Protein AF-A0AAI9SE14-F1 (afdb_monomer)

Nearest PDB structures (foldseek):
  1vz7-assembly1_A  TM=6.863E-01  e=2.171E-14  Streptomyces clavuligerus
  1vz8-assembly2_C  TM=6.978E-01  e=6.057E-14  Streptomyces clavuligerus
  3s3u-assembly1_A  TM=4.935E-01  e=3.296E-07  Streptantibioticus cattleyicolor
  1vra-assembly1_A  TM=5.415E-01  e=2.101E-04  Halalkalibacterium halodurans
  2v4i-assembly1_A  TM=5.721E-01  e=1.009E-03  Streptomyces clavuligerus

Mean predicted aligned error: 7.14 Å

pLDDT: mean 83.81, std 13.73, range [30.34, 97.19]

Organism: NCBI:txid1944635

Sequence (379 aa):
MIRIGSSFHVPGIRFRSDPAGIVFAADLRRGTLWTARTAGRSLPPGAPREDGSAARIEWAAGEKRRAFAAKLFISTSFGIAGFGPLSDQTALALENAAAGILGVEKENLISAAAGPVLEHYPVGSMMEALQSARSQPALDEPLGRNVDALGLPFRIAEGALDMSAAVFHSERTGGEVWIAAASAGIGREVLEGVRDRLWLAGPAAWRASSGIHPGDALILLATGASPIAEVASEEDPRTESVIAGLSTALAQLVRKRALAAGERIPFGLFGAETPQEAEDAAGVLGRFMPGILRRLSEDWGEERAGEALLDGLRCALLSAPLPGLERALIRVSIGEMLLSFGLRTAAPLPGSLLQSWRDGSAELRIDLGRGACGAVFWA

Secondary structure (DSSP, 8-state):
----BSS---TTEEEEE-TTSSEEEEEEEEEEEEEEEES---PPTTS----HHHHHHHHHHHHGGGPPEEEEEEESSS-S---SHHHHHHHHHHHHHHHHHHT--GGGEEEEE-S-SSS---HHHHHHHHHHHHHSPPBSS--STTEEEEEEEEEETTEEEEEEEEEEE-TTT--EEEEEEESS-B-HHHHHHHHHHHHIIIIIHHHTTT---TT-EEEEEE---SSSPPB--TTSTTHHHHHHHHHHHHHHHHHHHHHHHSS--EEEEEEESSHHHHHHHHHHHHHHHHHHHHH--TTS-HHHHHHHHHHHHHHHHHTS--TTGGGS--EEEETTEEEEETTS-PPP--HHHHHHHHTTSS-EEEE-SS-SEEEEEE-

Structure (mmCIF, N/CA/C/O backbone):
data_AF-A0AAI9SE14-F1
#
_entry.id   AF-A0AAI9SE14-F1
#
loop_
_atom_site.group_PDB
_atom_site.id
_atom_site.type_symbol
_atom_site.label_atom_id
_atom_site.label_alt_id
_atom_site.label_comp_id
_atom_site.label_asym_id
_atom_site.label_entity_id
_atom_site.label_seq_id
_atom_site.pdbx_PDB_ins_code
_atom_site.Cartn_x
_atom_site.Cartn_y
_atom_site.Cartn_z
_atom_site.occupancy
_atom_site.B_iso_or_equiv
_atom_site.auth_seq_id
_atom_site.auth_comp_id
_atom_site.auth_asym_id
_atom_site.auth_atom_id
_atom_site.pdbx_PDB_model_num
ATOM 1 N N . MET A 1 1 ? 0.190 22.355 -7.946 1.00 30.34 1 MET A N 1
ATOM 2 C CA . MET A 1 1 ? 1.149 22.041 -6.866 1.00 30.34 1 MET A CA 1
ATOM 3 C C . MET A 1 1 ? 0.340 21.666 -5.628 1.00 30.34 1 MET A C 1
ATOM 5 O O . MET A 1 1 ? -0.283 22.539 -5.038 1.00 30.34 1 MET A O 1
ATOM 9 N N . ILE A 1 2 ? 0.221 20.371 -5.326 1.00 40.16 2 ILE A N 1
ATOM 10 C CA . ILE A 1 2 ? -0.501 19.877 -4.140 1.00 40.16 2 ILE A CA 1
ATOM 11 C C . ILE A 1 2 ? 0.409 20.141 -2.934 1.00 40.16 2 ILE A C 1
ATOM 13 O O . ILE A 1 2 ? 1.576 19.756 -2.970 1.00 40.16 2 ILE A O 1
ATOM 17 N N . ARG A 1 3 ? -0.078 20.838 -1.896 1.00 36.78 3 ARG A N 1
ATOM 18 C CA . ARG A 1 3 ? 0.645 20.932 -0.617 1.00 36.78 3 ARG A CA 1
ATOM 19 C C . ARG A 1 3 ? 0.706 19.523 -0.035 1.00 36.78 3 ARG A C 1
ATOM 21 O O . ARG A 1 3 ? -0.319 19.003 0.393 1.00 36.78 3 ARG A O 1
ATOM 28 N N . ILE A 1 4 ? 1.885 18.911 -0.067 1.00 49.12 4 ILE A N 1
AT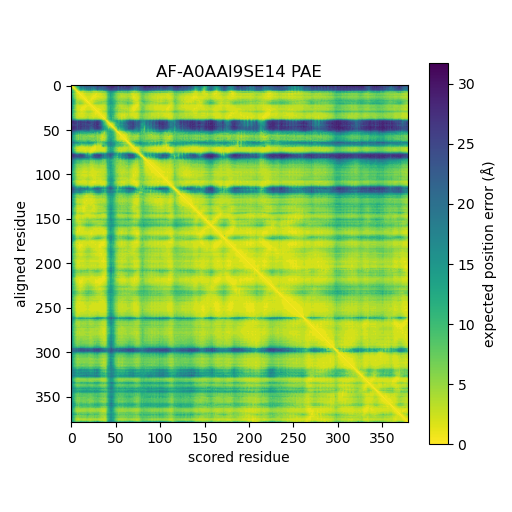OM 29 C CA . ILE A 1 4 ? 2.133 17.639 0.605 1.00 49.12 4 ILE A CA 1
ATOM 30 C C . ILE A 1 4 ? 2.170 17.936 2.106 1.00 49.12 4 ILE A C 1
ATOM 32 O O . ILE A 1 4 ? 3.057 18.658 2.562 1.00 49.12 4 ILE A O 1
ATOM 36 N N . GLY A 1 5 ? 1.181 17.450 2.856 1.00 52.78 5 GLY A N 1
ATOM 37 C CA . GLY A 1 5 ? 1.229 17.472 4.312 1.00 52.78 5 GLY A CA 1
ATOM 38 C C . GLY A 1 5 ? 2.295 16.487 4.778 1.00 52.78 5 GLY A C 1
ATOM 39 O O . GLY A 1 5 ? 2.320 15.332 4.354 1.00 52.78 5 GLY A O 1
ATOM 40 N N . SER A 1 6 ? 3.216 16.940 5.625 1.00 59.88 6 SER A N 1
ATOM 41 C CA . SER A 1 6 ? 4.252 16.076 6.203 1.00 59.88 6 SER A CA 1
ATOM 42 C C . SER A 1 6 ? 3.705 15.103 7.251 1.00 59.88 6 SER A C 1
ATOM 44 O O . SER A 1 6 ? 4.422 14.174 7.617 1.00 59.88 6 SER A O 1
ATOM 46 N N . SER A 1 7 ? 2.470 15.322 7.709 1.00 80.62 7 SER A N 1
ATOM 47 C CA . SER A 1 7 ? 1.804 14.608 8.795 1.00 80.62 7 SER A CA 1
ATOM 48 C C . SER A 1 7 ? 0.576 13.846 8.301 1.00 80.62 7 SER A C 1
ATOM 50 O O . SER A 1 7 ? -0.134 14.294 7.399 1.00 80.62 7 SER A O 1
ATOM 52 N N . PHE A 1 8 ? 0.329 12.678 8.894 1.00 88.50 8 PHE A N 1
ATOM 53 C CA . PHE A 1 8 ? -0.917 11.934 8.702 1.00 88.50 8 PHE A CA 1
ATOM 54 C C . PHE A 1 8 ? -2.072 12.734 9.299 1.00 88.50 8 PHE A C 1
ATOM 56 O O . PHE A 1 8 ? -1.965 13.221 10.420 1.00 88.50 8 PHE A O 1
ATOM 63 N N . HIS A 1 9 ? -3.181 12.852 8.576 1.00 90.00 9 HIS A N 1
ATOM 64 C CA . HIS A 1 9 ? -4.384 13.470 9.113 1.00 90.00 9 HIS A CA 1
ATOM 65 C C . HIS A 1 9 ? -5.616 12.931 8.390 1.00 90.00 9 HIS A C 1
ATOM 67 O O . HIS A 1 9 ? -5.850 13.231 7.220 1.00 90.00 9 HIS A O 1
ATOM 73 N N . VAL A 1 10 ? -6.436 12.159 9.102 1.00 93.31 10 VAL A N 1
ATOM 74 C CA . VAL A 1 10 ? -7.765 11.743 8.641 1.00 93.31 10 VAL A CA 1
ATOM 75 C C . VAL A 1 10 ? -8.745 11.937 9.793 1.00 93.31 10 VAL A C 1
ATOM 77 O O . VAL A 1 10 ? -8.614 11.256 10.815 1.00 93.31 10 VAL A O 1
ATOM 80 N N . PRO A 1 11 ? -9.743 12.830 9.655 1.00 92.50 11 PRO A N 1
ATOM 81 C CA . PRO A 1 11 ? -10.758 13.022 10.676 1.00 92.50 11 PRO A CA 1
ATOM 82 C C . PRO A 1 11 ? -11.392 11.695 11.097 1.00 92.50 11 PRO A C 1
ATOM 84 O O . PRO A 1 11 ? -11.855 10.905 10.269 1.00 92.50 11 PRO A O 1
ATOM 87 N N . GLY A 1 12 ? -11.420 11.461 12.407 1.00 92.50 12 GLY A N 1
ATOM 88 C CA . GLY A 1 12 ? -11.931 10.221 12.981 1.00 92.50 12 GLY A CA 1
ATOM 89 C C . GLY A 1 12 ? -10.877 9.152 13.269 1.00 92.50 12 GLY A C 1
ATOM 90 O O . GLY A 1 12 ? -11.266 8.067 13.686 1.00 92.50 12 GLY A O 1
ATOM 91 N N . ILE A 1 13 ? -9.584 9.433 13.100 1.00 95.88 13 ILE A N 1
ATOM 92 C CA . ILE A 1 13 ? -8.495 8.575 13.585 1.00 95.88 13 ILE A CA 1
ATOM 93 C C . ILE A 1 13 ? -7.634 9.400 14.531 1.00 95.88 13 ILE A C 1
ATOM 95 O O . ILE A 1 13 ? -7.187 10.479 14.157 1.00 95.88 13 ILE A O 1
ATOM 99 N N . ARG A 1 14 ? -7.397 8.904 15.750 1.00 95.25 14 ARG A N 1
ATOM 100 C CA . ARG A 1 14 ? -6.440 9.528 16.674 1.00 95.25 14 ARG A CA 1
ATOM 101 C C . ARG A 1 14 ? -5.499 8.508 17.275 1.00 95.25 14 ARG A C 1
ATOM 103 O O . ARG A 1 14 ? -5.955 7.561 17.911 1.00 95.25 14 ARG A O 1
ATOM 110 N N . PHE A 1 15 ? -4.206 8.724 17.107 1.00 94.75 15 PHE A N 1
ATOM 111 C CA . PHE A 1 15 ? -3.150 7.833 17.549 1.00 94.75 15 PHE A CA 1
ATOM 112 C C . PHE A 1 15 ? -2.676 8.144 18.961 1.00 94.75 15 PHE A C 1
ATOM 114 O O . PHE A 1 15 ? -2.695 9.278 19.428 1.00 94.75 15 PHE A O 1
ATOM 121 N N . ARG A 1 16 ? -2.193 7.102 19.620 1.00 94.50 16 ARG A N 1
ATOM 122 C CA . ARG A 1 16 ? -1.358 7.139 20.808 1.00 94.50 16 ARG A CA 1
ATOM 123 C C . ARG A 1 16 ? -0.215 6.162 20.587 1.00 94.50 16 ARG A C 1
ATOM 125 O O . ARG A 1 16 ? -0.454 5.036 20.156 1.00 94.50 16 ARG A O 1
ATOM 132 N N . SER A 1 17 ? 1.002 6.560 20.900 1.00 91.81 17 SER A N 1
ATOM 133 C CA . SER A 1 17 ? 2.174 5.692 20.818 1.00 91.81 17 SER A CA 1
ATOM 134 C C . SER A 1 17 ? 2.884 5.649 22.153 1.00 91.81 17 SER A C 1
ATOM 136 O O . SER A 1 17 ? 2.776 6.576 22.951 1.00 91.81 17 SER A O 1
ATOM 138 N N . ASP A 1 18 ? 3.579 4.555 22.431 1.00 89.88 18 ASP A N 1
ATOM 139 C CA . ASP A 1 18 ? 4.492 4.543 23.564 1.00 89.88 18 ASP A CA 1
ATOM 140 C C . ASP A 1 18 ? 5.741 5.400 23.242 1.00 89.88 18 ASP A C 1
ATOM 142 O O . ASP A 1 18 ? 6.096 5.556 22.069 1.00 89.88 18 ASP A O 1
ATOM 146 N N . PRO A 1 19 ? 6.453 5.934 24.251 1.00 85.88 19 PRO A N 1
ATOM 147 C CA . PRO A 1 19 ? 7.615 6.796 24.022 1.00 85.88 19 PRO A CA 1
ATOM 148 C C . PRO A 1 19 ? 8.750 6.167 23.199 1.00 85.88 19 PRO A C 1
ATOM 150 O O . PRO A 1 19 ? 9.508 6.897 22.563 1.00 85.88 19 PRO A O 1
ATOM 153 N N . ALA A 1 20 ? 8.896 4.837 23.193 1.00 84.31 20 ALA A N 1
ATOM 154 C CA . ALA A 1 20 ? 9.921 4.161 22.398 1.00 84.31 20 ALA A CA 1
ATOM 155 C C . ALA A 1 20 ? 9.495 3.935 20.933 1.00 84.31 20 ALA A C 1
ATOM 157 O O . ALA A 1 20 ? 10.323 3.509 20.116 1.00 84.31 20 ALA A O 1
ATOM 158 N N . GLY A 1 21 ? 8.235 4.235 20.589 1.00 83.62 21 GLY A N 1
ATOM 159 C CA . GLY A 1 21 ? 7.682 4.098 19.244 1.00 83.62 21 GLY A CA 1
ATOM 160 C C . GLY A 1 21 ? 7.642 2.646 18.783 1.00 83.62 21 GLY A C 1
ATOM 161 O O . GLY A 1 21 ? 8.032 2.348 17.658 1.00 83.62 21 GLY A O 1
ATOM 162 N N . ILE A 1 22 ? 7.265 1.730 19.668 1.00 85.06 22 ILE A N 1
ATOM 163 C CA . ILE A 1 22 ? 7.222 0.286 19.414 1.00 85.06 22 ILE A CA 1
ATOM 164 C C . ILE A 1 22 ? 5.801 -0.290 19.427 1.00 85.06 22 ILE A C 1
ATOM 166 O O . ILE A 1 22 ? 5.553 -1.377 18.901 1.00 85.06 22 ILE A O 1
ATOM 170 N N . VAL A 1 23 ? 4.868 0.429 20.040 1.00 89.06 23 VAL A N 1
ATOM 171 C CA . VAL A 1 23 ? 3.450 0.124 20.136 1.00 89.06 23 VAL A CA 1
ATOM 172 C C . VAL A 1 23 ? 2.662 1.375 19.786 1.00 89.06 23 VAL A C 1
ATOM 174 O O . VAL A 1 23 ? 2.905 2.467 20.300 1.00 89.06 23 VAL A O 1
ATOM 177 N N . PHE A 1 24 ? 1.665 1.181 18.934 1.00 92.50 24 PHE A N 1
ATOM 178 C CA . PHE A 1 24 ? 0.757 2.215 18.481 1.00 92.50 24 PHE A CA 1
ATOM 179 C C . PHE A 1 24 ? -0.671 1.738 18.715 1.00 92.50 24 PHE A C 1
ATOM 181 O O . PHE A 1 24 ? -1.027 0.598 18.418 1.00 92.50 24 PHE A O 1
ATOM 188 N N . ALA A 1 25 ? -1.501 2.621 19.245 1.00 94.50 25 ALA A N 1
ATOM 189 C CA . ALA A 1 25 ? -2.932 2.434 19.367 1.00 94.50 25 ALA A CA 1
ATOM 190 C C . ALA A 1 25 ? -3.644 3.590 18.667 1.00 94.50 25 ALA A C 1
ATOM 192 O O . ALA A 1 25 ? -3.151 4.714 18.689 1.00 94.50 25 ALA A O 1
ATOM 193 N N . ALA A 1 26 ? -4.811 3.350 18.081 1.00 95.56 26 ALA A N 1
ATOM 194 C CA . ALA A 1 26 ? -5.646 4.425 17.565 1.00 95.56 26 ALA A CA 1
ATOM 195 C C . ALA A 1 26 ? -7.111 4.269 17.962 1.00 95.56 26 ALA A C 1
ATOM 197 O O . ALA A 1 26 ? -7.659 3.167 17.960 1.00 95.56 26 ALA A O 1
ATOM 198 N N . ASP A 1 27 ? -7.729 5.401 18.290 1.00 96.06 27 ASP A N 1
ATOM 199 C CA . ASP A 1 27 ? -9.171 5.565 18.411 1.00 96.06 27 ASP A CA 1
ATOM 200 C C . ASP A 1 27 ? -9.752 5.788 17.013 1.00 96.06 27 ASP A C 1
ATOM 202 O O . ASP A 1 27 ? -9.320 6.703 16.308 1.00 96.06 27 ASP A O 1
ATOM 206 N N . LEU A 1 28 ? -10.729 4.967 16.624 1.00 96.19 28 LEU A N 1
ATOM 207 C CA . LEU A 1 28 ? -11.409 5.062 15.334 1.00 96.19 28 LEU A CA 1
ATOM 208 C C . LEU A 1 28 ? -12.830 5.595 15.520 1.00 96.19 28 LEU A C 1
ATOM 210 O O . LEU A 1 28 ? -13.533 5.249 16.475 1.00 96.19 28 LEU A O 1
ATOM 214 N N . ARG A 1 29 ? -13.280 6.433 14.585 1.00 94.75 29 ARG A N 1
ATOM 215 C CA . ARG A 1 29 ? -14.654 6.933 14.540 1.00 94.75 29 ARG A CA 1
ATOM 216 C C . ARG A 1 29 ? -15.614 5.751 14.472 1.00 94.75 29 ARG A C 1
ATOM 218 O O . ARG A 1 29 ? -15.414 4.808 13.707 1.00 94.75 29 ARG A O 1
ATOM 225 N N . ARG A 1 30 ? -16.701 5.824 15.239 1.00 89.94 30 ARG A N 1
ATOM 226 C CA . ARG A 1 30 ? -17.778 4.834 15.168 1.00 89.94 30 ARG A CA 1
ATOM 227 C C . ARG A 1 30 ? -18.280 4.718 13.727 1.00 89.94 30 ARG A C 1
ATOM 229 O O . ARG A 1 30 ? -18.611 5.729 13.117 1.00 89.94 30 ARG A O 1
ATOM 236 N N . GLY A 1 31 ? -18.367 3.490 13.223 1.00 88.38 31 GLY A N 1
ATOM 237 C CA . GLY A 1 31 ? -18.761 3.236 11.837 1.00 88.38 31 GLY A CA 1
ATOM 238 C C . GLY A 1 31 ? -17.591 3.141 10.855 1.00 88.38 31 GLY A C 1
ATOM 239 O O . GLY A 1 31 ? -17.845 2.983 9.668 1.00 88.38 31 GLY A O 1
ATOM 240 N N . THR A 1 32 ? -16.333 3.216 11.317 1.00 94.19 32 THR A N 1
ATOM 241 C CA . THR A 1 32 ? -15.163 3.042 10.440 1.00 94.19 32 THR A CA 1
ATOM 242 C C . THR A 1 32 ? -15.183 1.652 9.807 1.00 94.19 32 THR A C 1
ATOM 244 O O . THR A 1 32 ? -15.160 0.630 10.507 1.00 94.19 32 THR A O 1
ATOM 247 N N . LEU A 1 33 ? -15.226 1.630 8.476 1.00 93.69 33 LEU A N 1
ATOM 248 C CA . LEU A 1 33 ? -15.094 0.422 7.672 1.00 93.69 33 LEU A CA 1
ATOM 249 C C . LEU A 1 33 ? -13.619 0.139 7.412 1.00 93.69 33 LEU A C 1
ATOM 251 O O . LEU A 1 33 ? -12.799 1.056 7.323 1.00 93.69 33 LEU A O 1
ATOM 255 N N . TRP A 1 34 ? -13.284 -1.146 7.324 1.00 93.62 34 TRP A N 1
ATOM 256 C CA . TRP A 1 34 ? -11.904 -1.569 7.155 1.00 93.62 34 TRP A CA 1
ATOM 257 C C . TRP A 1 34 ? -11.784 -2.912 6.444 1.00 93.62 34 TRP A C 1
ATOM 259 O O . TRP A 1 34 ? -12.660 -3.773 6.556 1.00 93.62 34 TRP A O 1
ATOM 269 N N . THR A 1 35 ? -10.664 -3.099 5.759 1.00 93.00 35 THR A N 1
ATOM 270 C CA . THR A 1 35 ? -10.219 -4.392 5.229 1.00 93.00 35 THR A CA 1
ATOM 271 C C . THR A 1 35 ? -8.696 -4.466 5.281 1.00 93.00 35 THR A C 1
ATOM 273 O O . THR A 1 35 ? -8.033 -3.484 5.633 1.00 93.00 35 THR A O 1
ATOM 276 N N . ALA A 1 36 ? -8.139 -5.622 4.941 1.00 90.62 36 ALA A N 1
ATOM 277 C CA . ALA A 1 36 ? -6.704 -5.805 4.838 1.00 90.62 36 ALA A CA 1
ATOM 278 C C . ALA A 1 36 ? -6.317 -6.680 3.639 1.00 90.62 36 ALA A C 1
ATOM 280 O O . ALA A 1 36 ? -7.097 -7.514 3.169 1.00 90.62 36 ALA A O 1
ATOM 281 N N . ARG A 1 37 ? -5.086 -6.485 3.168 1.00 87.38 37 ARG A N 1
ATOM 282 C CA . ARG A 1 37 ? -4.373 -7.385 2.257 1.00 87.38 37 ARG A CA 1
ATOM 283 C C . ARG A 1 37 ? -3.019 -7.711 2.866 1.00 87.38 37 ARG A C 1
ATOM 285 O O . ARG A 1 37 ? -2.385 -6.832 3.453 1.00 87.38 37 ARG A O 1
ATOM 292 N N . THR A 1 38 ? -2.577 -8.950 2.722 1.00 83.88 38 THR A N 1
ATOM 293 C CA . THR A 1 38 ? -1.270 -9.388 3.206 1.00 83.88 38 THR A CA 1
ATOM 294 C C . THR A 1 38 ? -0.387 -9.906 2.084 1.00 83.88 38 THR A C 1
ATOM 296 O O . THR A 1 38 ? -0.827 -10.030 0.941 1.00 83.88 38 THR A O 1
ATOM 299 N N . ALA A 1 39 ? 0.879 -10.165 2.408 1.00 73.94 39 ALA A N 1
ATOM 300 C CA . ALA A 1 39 ? 1.840 -10.770 1.492 1.00 73.94 39 ALA A CA 1
ATOM 301 C C . ALA A 1 39 ? 1.428 -12.171 0.997 1.00 73.94 39 ALA A C 1
ATOM 303 O O . ALA A 1 39 ? 1.948 -12.630 -0.021 1.00 73.94 39 ALA A O 1
ATOM 304 N N . GLY A 1 40 ? 0.520 -12.849 1.712 1.00 61.12 40 GLY A N 1
ATOM 305 C CA . GLY A 1 40 ? 0.100 -14.213 1.418 1.00 61.12 40 GLY A CA 1
ATOM 306 C C . GLY A 1 40 ? -0.452 -14.346 0.001 1.00 61.12 40 GLY A C 1
ATOM 307 O O . GLY A 1 40 ? -1.468 -13.749 -0.358 1.00 61.12 40 GLY A O 1
ATOM 308 N N . ARG A 1 41 ? 0.208 -15.171 -0.818 1.00 45.75 41 ARG A N 1
ATOM 309 C CA . ARG A 1 41 ? -0.398 -15.699 -2.045 1.00 45.75 41 ARG A CA 1
ATOM 310 C C . ARG A 1 41 ? -1.637 -16.504 -1.654 1.00 45.75 41 ARG A C 1
ATOM 312 O O . ARG A 1 41 ? -1.683 -17.097 -0.580 1.00 45.75 41 ARG A O 1
ATOM 319 N N . SER A 1 42 ? -2.615 -16.605 -2.554 1.00 40.19 42 SER A N 1
ATOM 320 C CA . SER A 1 42 ? -3.639 -17.652 -2.448 1.00 40.19 42 SER A CA 1
ATOM 321 C C . SER A 1 42 ? -2.936 -19.012 -2.408 1.00 40.19 42 SER A C 1
ATOM 323 O O . SER A 1 42 ? -2.513 -19.530 -3.441 1.00 40.19 42 SER A O 1
ATOM 325 N N . LEU A 1 43 ? -2.733 -19.558 -1.209 1.00 35.28 43 LEU A N 1
ATOM 326 C CA . LEU A 1 43 ? -2.117 -20.863 -1.040 1.00 35.28 43 LEU A CA 1
ATOM 327 C C . LEU A 1 43 ? -3.079 -21.935 -1.579 1.00 35.28 43 LEU A C 1
ATOM 329 O O . LEU A 1 43 ? -4.296 -21.820 -1.386 1.00 35.28 43 LEU A O 1
ATOM 333 N N . PRO A 1 44 ? -2.570 -22.986 -2.248 1.00 31.59 44 PRO A N 1
ATOM 334 C CA . PRO A 1 44 ? -3.408 -24.094 -2.674 1.00 31.59 44 PRO A CA 1
ATOM 335 C C . PRO A 1 44 ? -4.149 -24.704 -1.469 1.00 31.59 44 PRO A C 1
ATOM 337 O O . PRO A 1 44 ? -3.590 -24.752 -0.366 1.00 31.59 44 PRO A O 1
ATOM 340 N N . PRO A 1 45 ? -5.379 -25.216 -1.655 1.00 31.44 45 PRO A N 1
ATOM 341 C CA . PRO A 1 45 ? -6.106 -25.899 -0.591 1.00 31.44 45 PRO A CA 1
ATOM 342 C C . PRO A 1 45 ? -5.255 -27.025 0.017 1.00 31.44 45 PRO A C 1
ATOM 344 O O . PRO A 1 45 ? -4.884 -27.967 -0.680 1.00 31.44 45 PRO A O 1
ATOM 347 N N . GLY A 1 46 ? -4.940 -26.927 1.312 1.00 34.72 46 GLY A N 1
ATOM 348 C CA . GLY A 1 46 ? -4.178 -27.945 2.049 1.00 34.72 46 GLY A CA 1
ATOM 349 C C . GLY A 1 46 ? -2.689 -27.655 2.272 1.00 34.72 46 GLY A C 1
ATOM 350 O O . GLY A 1 46 ? -2.038 -28.451 2.947 1.00 34.72 46 GLY A O 1
ATOM 351 N N . ALA A 1 47 ? -2.142 -26.535 1.784 1.00 34.38 47 ALA A N 1
ATOM 352 C CA . ALA A 1 47 ? -0.819 -26.083 2.225 1.00 34.38 47 ALA A CA 1
ATOM 353 C C . ALA A 1 47 ? -0.872 -25.631 3.706 1.00 34.38 47 ALA A C 1
ATOM 355 O O . ALA A 1 47 ? -1.870 -25.023 4.116 1.00 34.38 47 ALA A O 1
ATOM 356 N N . PRO A 1 48 ? 0.161 -25.901 4.532 1.00 39.28 48 PRO A N 1
ATOM 357 C CA . PRO A 1 48 ? 0.288 -25.260 5.839 1.00 39.28 48 PRO A CA 1
ATOM 358 C C . PRO A 1 48 ? 0.209 -23.742 5.637 1.00 39.28 48 PRO A C 1
ATOM 360 O O . PRO A 1 48 ? 0.869 -23.217 4.750 1.00 39.28 48 PRO A O 1
ATOM 363 N N . ARG A 1 49 ? -0.623 -23.028 6.405 1.00 46.53 49 ARG A N 1
ATOM 364 C CA . ARG A 1 49 ? -0.708 -21.561 6.312 1.00 46.53 49 ARG A CA 1
ATOM 365 C C . ARG A 1 49 ? 0.638 -20.969 6.744 1.00 46.53 49 ARG A C 1
ATOM 367 O O . ARG A 1 49 ? 0.936 -20.962 7.935 1.00 46.53 49 ARG A O 1
ATOM 374 N N . GLU A 1 50 ? 1.448 -20.519 5.791 1.00 45.47 50 GLU A N 1
ATOM 375 C CA . GLU A 1 50 ? 2.807 -19.994 6.020 1.00 45.47 50 GLU A CA 1
ATOM 376 C C . GLU A 1 50 ? 2.818 -18.550 6.580 1.00 45.47 50 GLU A C 1
ATOM 378 O O . GLU A 1 50 ? 3.866 -18.050 6.979 1.00 45.47 50 GLU A O 1
ATOM 383 N N . ASP A 1 51 ? 1.655 -17.895 6.694 1.00 49.72 51 ASP A N 1
ATOM 384 C CA . ASP A 1 51 ? 1.571 -16.422 6.695 1.00 49.72 51 ASP A CA 1
ATOM 385 C C . ASP A 1 51 ? 1.296 -15.738 8.060 1.00 49.72 51 ASP A C 1
ATOM 387 O O . ASP A 1 51 ? 1.024 -14.536 8.110 1.00 49.72 51 ASP A O 1
ATOM 391 N N . GLY A 1 52 ? 1.347 -16.455 9.191 1.00 55.69 52 GLY A N 1
ATOM 392 C CA . GLY A 1 52 ? 1.332 -15.846 10.538 1.00 55.69 52 GLY A CA 1
ATOM 393 C C . GLY A 1 52 ? 0.255 -14.761 10.798 1.00 55.69 52 GLY A C 1
ATOM 394 O O . GLY A 1 52 ? -0.909 -14.890 10.419 1.00 55.69 52 GLY A O 1
ATOM 395 N N . SER A 1 53 ? 0.629 -13.666 11.475 1.00 54.97 53 SER A N 1
ATOM 396 C CA . SER A 1 53 ? -0.191 -12.478 11.797 1.00 54.97 53 SER A CA 1
ATOM 397 C C . SER A 1 53 ? -0.820 -11.829 10.592 1.00 54.97 53 SER A C 1
ATOM 399 O O . SER A 1 53 ? -1.885 -11.226 10.715 1.00 54.97 53 SER A O 1
ATOM 401 N N . ALA A 1 54 ? -0.130 -11.910 9.459 1.00 61.25 54 ALA A N 1
ATOM 402 C CA . ALA A 1 54 ? -0.579 -11.329 8.221 1.00 61.25 54 ALA A CA 1
ATOM 403 C C . ALA A 1 54 ? -1.835 -12.096 7.753 1.00 61.25 54 ALA A C 1
ATOM 405 O O . ALA A 1 54 ? -2.918 -11.518 7.662 1.00 61.25 54 ALA A O 1
ATOM 406 N N . ALA A 1 55 ? -1.784 -13.428 7.680 1.00 62.56 55 ALA A N 1
ATOM 407 C CA . ALA A 1 55 ? -2.994 -14.221 7.434 1.00 62.56 55 ALA A CA 1
ATOM 408 C C . ALA A 1 55 ? -4.103 -13.977 8.470 1.00 62.56 55 ALA A C 1
ATOM 410 O O . ALA A 1 55 ? -5.286 -14.042 8.133 1.00 62.56 55 ALA A O 1
ATOM 411 N N . ARG A 1 56 ? -3.760 -13.669 9.728 1.00 67.12 56 ARG A N 1
ATOM 412 C CA . ARG A 1 56 ? -4.773 -13.361 10.746 1.00 67.12 56 ARG A CA 1
ATOM 413 C C . ARG A 1 56 ? -5.459 -12.027 10.569 1.00 67.12 56 ARG A C 1
ATOM 415 O O . ARG A 1 56 ? -6.640 -11.961 10.887 1.00 67.12 56 ARG A O 1
ATOM 422 N N . ILE A 1 57 ? -4.778 -10.987 10.097 1.00 73.56 57 ILE A N 1
ATOM 423 C CA . ILE A 1 57 ? -5.457 -9.711 9.863 1.00 73.56 57 ILE A CA 1
ATOM 424 C C . ILE A 1 57 ? -6.411 -9.809 8.674 1.00 73.56 57 ILE A C 1
ATOM 426 O O . ILE A 1 57 ? -7.515 -9.272 8.734 1.00 73.56 57 ILE A O 1
ATOM 430 N N . GLU A 1 58 ? -6.040 -10.567 7.643 1.00 72.69 58 GLU A N 1
ATOM 431 C CA . GLU A 1 58 ? -6.923 -10.849 6.513 1.00 72.69 58 GLU A CA 1
ATOM 432 C C . GLU A 1 58 ? -8.089 -11.765 6.913 1.00 72.69 58 GLU A C 1
ATOM 434 O O . GLU A 1 58 ? -9.243 -11.472 6.596 1.00 72.69 58 GLU A O 1
ATOM 439 N N . TRP A 1 59 ? -7.834 -12.808 7.710 1.00 70.62 59 TRP A N 1
ATOM 440 C CA . TRP A 1 59 ? -8.898 -13.620 8.309 1.00 70.62 59 TRP A CA 1
ATOM 441 C C . TRP A 1 59 ? -9.817 -12.783 9.207 1.00 70.62 59 TRP A C 1
ATOM 443 O O . TRP A 1 59 ? -11.034 -12.882 9.092 1.00 70.62 59 TRP A O 1
ATOM 453 N N . ALA A 1 60 ? -9.267 -11.909 10.054 1.00 69.12 60 ALA A N 1
ATOM 454 C CA . ALA A 1 60 ? -10.044 -11.030 10.920 1.00 69.12 60 ALA A CA 1
ATOM 455 C C . ALA A 1 60 ? -10.889 -10.042 10.108 1.00 69.12 60 ALA A C 1
ATOM 457 O O . ALA A 1 60 ? -12.031 -9.791 10.485 1.00 69.12 60 ALA A O 1
ATOM 458 N N . ALA A 1 61 ? -10.377 -9.526 8.986 1.00 74.44 61 ALA A N 1
ATOM 459 C CA . ALA A 1 61 ? -11.165 -8.720 8.056 1.00 74.44 61 ALA A CA 1
ATOM 460 C C . ALA A 1 61 ? -12.344 -9.524 7.470 1.00 74.44 61 ALA A C 1
ATOM 462 O O . ALA A 1 61 ? -13.446 -8.989 7.338 1.00 74.44 61 ALA A O 1
ATOM 463 N N . GLY A 1 62 ? -12.141 -10.818 7.190 1.00 73.00 62 GLY A N 1
ATOM 464 C CA . GLY A 1 62 ? -13.176 -11.746 6.724 1.00 73.00 62 GLY A CA 1
ATOM 465 C C . GLY A 1 62 ? -14.207 -12.168 7.785 1.00 73.00 62 GLY A C 1
ATOM 466 O O . GLY A 1 62 ? -15.396 -12.238 7.489 1.00 73.00 62 GLY A O 1
ATOM 467 N N . GLU A 1 63 ? -13.800 -12.426 9.025 1.00 70.00 63 GLU A N 1
ATOM 468 C CA . GLU A 1 63 ? -14.700 -12.863 10.107 1.00 70.00 63 GLU A CA 1
ATOM 469 C C . GLU A 1 63 ? -15.469 -11.701 10.730 1.00 70.00 63 GLU A C 1
ATOM 471 O O . GLU A 1 63 ? -16.677 -11.771 10.961 1.00 70.00 63 GLU A O 1
ATOM 476 N N . LYS A 1 64 ? -14.786 -10.577 10.961 1.00 70.00 64 LYS A N 1
ATOM 477 C CA . LYS A 1 64 ? -15.359 -9.386 11.600 1.00 70.00 64 LYS A CA 1
ATOM 478 C C . LYS A 1 64 ? -16.126 -8.519 10.598 1.00 70.00 64 LYS A C 1
ATOM 480 O O . LYS A 1 64 ? -16.323 -7.330 10.832 1.00 70.00 64 LYS A O 1
ATOM 485 N N . ARG A 1 65 ? -16.616 -9.105 9.496 1.00 64.06 65 ARG A N 1
ATOM 486 C CA . ARG A 1 65 ? -17.337 -8.419 8.404 1.00 64.06 65 ARG A CA 1
ATOM 487 C C . ARG A 1 65 ? -18.491 -7.540 8.884 1.00 64.06 65 ARG A C 1
ATOM 489 O O . ARG A 1 65 ? -18.764 -6.511 8.272 1.00 64.06 65 ARG A O 1
ATOM 496 N N . ARG A 1 66 ? -19.157 -7.941 9.973 1.00 63.97 66 ARG A N 1
ATOM 497 C CA . ARG A 1 66 ? -20.305 -7.233 10.566 1.00 63.97 66 ARG A CA 1
ATOM 498 C C . ARG A 1 66 ? -19.926 -6.215 11.647 1.00 63.97 66 ARG A C 1
ATOM 500 O O . ARG A 1 66 ? -20.798 -5.477 12.096 1.00 63.97 66 ARG A O 1
ATOM 507 N N . ALA A 1 67 ? -18.669 -6.190 12.083 1.00 71.62 67 ALA A N 1
ATOM 508 C CA . ALA A 1 67 ? -18.204 -5.312 13.145 1.00 71.62 67 ALA A CA 1
ATOM 509 C C . ALA A 1 67 ? -17.563 -4.042 12.571 1.00 71.62 67 ALA A C 1
ATOM 511 O O . ALA A 1 67 ? -16.830 -4.077 11.579 1.00 71.62 67 ALA A O 1
ATOM 512 N N . PHE A 1 68 ? -17.830 -2.911 13.222 1.00 80.62 68 PHE A N 1
ATOM 513 C CA . PHE A 1 68 ? -17.149 -1.654 12.935 1.00 80.62 68 PHE A CA 1
ATOM 514 C C . PHE A 1 68 ? -15.917 -1.547 13.819 1.00 80.62 68 PHE A C 1
ATOM 516 O O . PHE A 1 68 ? -16.008 -1.707 15.038 1.00 80.62 68 PHE A O 1
ATOM 523 N N . ALA A 1 69 ? -14.774 -1.236 13.216 1.00 83.19 69 ALA A N 1
ATOM 524 C CA . ALA A 1 69 ? -13.563 -1.051 13.992 1.00 83.19 69 ALA A CA 1
ATOM 525 C C . ALA A 1 69 ? -13.694 0.206 14.859 1.00 83.19 69 ALA A C 1
ATOM 527 O O . ALA A 1 69 ? -14.037 1.286 14.378 1.00 83.19 69 ALA A O 1
ATOM 528 N N . ALA A 1 70 ? -13.422 0.049 16.150 1.00 89.62 70 ALA A N 1
ATOM 529 C CA . ALA A 1 70 ? -13.404 1.135 17.123 1.00 89.62 70 ALA A CA 1
ATOM 530 C C . ALA A 1 70 ? -11.980 1.447 17.591 1.00 89.62 70 ALA A C 1
ATOM 532 O O . ALA A 1 70 ? -11.696 2.572 18.006 1.00 89.62 70 ALA A O 1
ATOM 533 N N . LYS A 1 71 ? -11.083 0.457 17.528 1.00 94.31 71 LYS A N 1
ATOM 534 C CA . LYS A 1 71 ? -9.681 0.599 17.912 1.00 94.31 71 LYS A CA 1
ATOM 535 C C . LYS A 1 71 ? -8.771 -0.116 16.928 1.00 94.31 71 LYS A C 1
ATOM 537 O O . LYS A 1 71 ? -9.124 -1.163 16.387 1.00 94.31 71 LYS A O 1
ATOM 542 N N . LEU A 1 72 ? -7.574 0.423 16.775 1.00 93.69 72 LEU A N 1
ATOM 543 C CA . LEU A 1 72 ? -6.457 -0.221 16.099 1.00 93.69 72 LEU A CA 1
ATOM 544 C C . LEU A 1 72 ? -5.301 -0.370 17.087 1.00 93.69 72 LEU A C 1
ATOM 546 O O . LEU A 1 72 ? -5.042 0.537 17.873 1.00 93.69 72 LEU A O 1
ATOM 550 N N . PHE A 1 73 ? -4.613 -1.501 17.026 1.00 92.19 73 PHE A N 1
ATOM 551 C CA . PHE A 1 73 ? -3.397 -1.806 17.764 1.00 92.19 73 PHE A CA 1
ATOM 552 C C . PHE A 1 73 ? -2.338 -2.327 16.788 1.00 92.19 73 PHE A C 1
ATOM 554 O O . PHE A 1 73 ? -2.602 -3.255 16.020 1.00 92.19 73 PHE A O 1
ATOM 561 N N . ILE A 1 74 ? -1.150 -1.724 16.817 1.00 90.31 74 ILE A N 1
ATOM 562 C CA . ILE A 1 74 ? 0.007 -2.110 16.005 1.00 90.31 74 ILE A CA 1
ATOM 563 C C . ILE A 1 74 ? 1.223 -2.270 16.914 1.00 90.31 74 ILE A C 1
ATOM 565 O O . ILE A 1 74 ? 1.534 -1.377 17.701 1.00 90.31 74 ILE A O 1
ATOM 569 N N . SER A 1 75 ? 1.948 -3.377 16.762 1.00 86.25 75 SER A N 1
ATOM 570 C CA . SER A 1 75 ? 3.276 -3.564 17.359 1.00 86.25 75 SER A CA 1
ATOM 571 C C . SER A 1 75 ? 4.367 -3.615 16.287 1.00 86.25 75 SER A C 1
ATOM 573 O O . SER A 1 75 ? 4.215 -4.308 15.283 1.00 86.25 75 SER A O 1
ATOM 575 N N . THR A 1 76 ? 5.473 -2.896 16.494 1.00 80.38 76 THR A N 1
ATOM 576 C CA . THR A 1 76 ? 6.646 -2.888 15.595 1.00 80.38 76 THR A CA 1
ATOM 577 C C . THR A 1 76 ? 7.900 -3.492 16.213 1.00 80.38 76 THR A C 1
ATOM 579 O O . THR A 1 76 ? 8.900 -3.695 15.534 1.00 80.38 76 THR A O 1
ATOM 582 N N . SER A 1 77 ? 7.896 -3.794 17.504 1.00 64.31 77 SER A N 1
ATOM 583 C CA . SER A 1 77 ? 9.050 -4.389 18.183 1.00 64.31 77 SER A CA 1
ATOM 584 C C . SER A 1 77 ? 9.044 -5.913 18.158 1.00 64.31 77 SER A C 1
ATOM 586 O O . SER A 1 77 ? 10.116 -6.518 18.136 1.00 64.31 77 SER A O 1
ATOM 588 N N . PHE A 1 78 ? 7.858 -6.530 18.156 1.00 58.25 78 PHE A N 1
ATOM 589 C CA . PHE A 1 78 ? 7.679 -7.974 18.286 1.00 58.25 78 PHE A CA 1
ATOM 590 C C . PHE A 1 78 ? 6.472 -8.431 17.454 1.00 58.25 78 PHE A C 1
ATOM 592 O O . PHE A 1 78 ? 5.409 -7.813 17.491 1.00 58.25 78 PHE A O 1
ATOM 599 N N . GLY A 1 79 ? 6.651 -9.493 16.665 1.00 52.62 79 GLY A N 1
ATOM 600 C CA . GLY A 1 79 ? 5.670 -9.943 15.680 1.00 52.62 79 GLY A CA 1
ATOM 601 C C . GLY A 1 79 ? 4.616 -10.904 16.239 1.00 52.62 79 GLY A C 1
ATOM 602 O O . GLY A 1 79 ? 4.924 -11.839 16.967 1.00 52.62 79 GLY A O 1
ATOM 603 N N . ILE A 1 80 ? 3.378 -10.742 15.768 1.00 51.03 80 ILE A N 1
ATOM 604 C CA . ILE A 1 80 ? 2.237 -11.684 15.849 1.00 51.03 80 ILE A CA 1
ATOM 605 C C . ILE A 1 80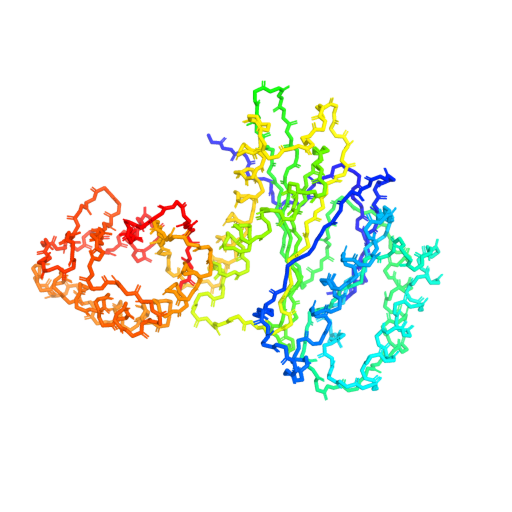 ? 2.413 -12.799 14.782 1.00 51.03 80 ILE A C 1
ATOM 607 O O . ILE A 1 80 ? 1.480 -13.506 14.424 1.00 51.03 80 ILE A O 1
ATOM 611 N N . ALA A 1 81 ? 3.608 -12.969 14.216 1.00 48.34 81 ALA A N 1
ATOM 612 C CA . ALA A 1 81 ? 3.780 -13.663 12.946 1.00 48.34 81 ALA A CA 1
ATOM 613 C C . ALA A 1 81 ? 4.038 -15.167 13.037 1.00 48.34 81 ALA A C 1
ATOM 615 O O . ALA A 1 81 ? 4.427 -15.754 12.043 1.00 48.34 81 ALA A O 1
ATOM 616 N N . GLY A 1 82 ? 3.878 -15.813 14.188 1.00 46.78 82 GLY A N 1
ATOM 617 C CA . GLY A 1 82 ? 4.300 -17.209 14.321 1.00 46.78 82 GLY A CA 1
ATOM 618 C C . GLY A 1 82 ? 3.390 -18.227 13.619 1.00 46.78 82 GLY A C 1
ATOM 619 O O . GLY A 1 82 ? 2.202 -17.999 13.386 1.00 46.78 82 GLY A O 1
ATOM 620 N N . PHE A 1 83 ? 3.981 -19.383 13.319 1.00 52.66 83 PHE A N 1
ATOM 621 C CA . PHE A 1 83 ? 3.316 -20.557 12.758 1.00 52.66 83 PHE A CA 1
ATOM 622 C C . PHE A 1 83 ? 2.852 -21.506 13.870 1.00 52.66 83 PHE A C 1
ATOM 624 O O . PHE A 1 83 ? 3.527 -21.694 14.886 1.00 52.66 83 PHE A O 1
ATOM 631 N N . GLY A 1 84 ? 1.717 -22.157 13.634 1.00 54.69 84 GLY A N 1
ATOM 632 C CA . GLY A 1 84 ? 1.234 -23.268 14.441 1.00 54.69 84 GLY A CA 1
ATOM 633 C C . GLY A 1 84 ? 0.478 -22.869 15.716 1.00 54.69 84 GLY A C 1
ATOM 634 O O . GLY A 1 84 ? 0.426 -21.696 16.100 1.00 54.69 84 GLY A O 1
ATOM 635 N N . PRO A 1 85 ? -0.103 -23.862 16.415 1.00 63.03 85 PRO A N 1
ATOM 636 C CA . PRO A 1 85 ? -1.105 -23.636 17.461 1.00 63.03 85 PRO A CA 1
ATOM 637 C C . PRO A 1 85 ? -0.656 -22.718 18.606 1.00 63.03 85 PRO A C 1
ATOM 639 O O . PRO A 1 85 ? -1.467 -21.979 19.159 1.00 63.03 85 PRO A O 1
ATOM 642 N N . LEU A 1 86 ? 0.633 -22.735 18.961 1.00 65.12 86 LEU A N 1
ATOM 643 C CA . LEU A 1 86 ? 1.186 -21.899 20.033 1.00 65.12 86 LEU A CA 1
ATOM 644 C C . LEU A 1 86 ? 1.239 -20.420 19.650 1.00 65.12 86 LEU A C 1
ATOM 646 O O . LEU A 1 86 ? 0.921 -19.556 20.471 1.00 65.12 86 LEU A O 1
ATOM 650 N N . SER A 1 87 ? 1.602 -20.111 18.404 1.00 65.88 87 SER A N 1
ATOM 651 C CA . SER A 1 87 ? 1.529 -18.734 17.935 1.00 65.88 87 SER A CA 1
ATOM 652 C C . SER A 1 87 ? 0.081 -18.279 17.838 1.00 65.88 87 SER A C 1
ATOM 654 O O . SER A 1 87 ? -0.245 -17.165 18.258 1.00 65.88 87 SER A O 1
ATOM 656 N N . ASP A 1 88 ? -0.807 -19.148 17.347 1.00 67.62 88 ASP A N 1
ATOM 657 C CA . ASP A 1 88 ? -2.245 -18.885 17.271 1.00 67.62 88 ASP A CA 1
ATOM 658 C C . ASP A 1 88 ? -2.819 -18.490 18.627 1.00 67.62 88 ASP A C 1
ATOM 660 O O . ASP A 1 88 ? -3.388 -17.404 18.775 1.00 67.62 88 ASP A O 1
ATOM 664 N N . GLN A 1 89 ? -2.538 -19.285 19.650 1.00 71.56 89 GLN A N 1
ATOM 665 C CA . GLN A 1 89 ? -2.930 -18.988 21.022 1.00 71.56 89 GLN A CA 1
ATOM 666 C C . GLN A 1 89 ? -2.301 -17.698 21.553 1.00 71.56 89 GLN A C 1
ATOM 668 O O . GLN A 1 89 ? -3.003 -16.887 22.152 1.00 71.56 89 GLN A O 1
ATOM 673 N N . THR A 1 90 ? -1.011 -17.467 21.302 1.00 72.25 90 THR A N 1
ATOM 674 C CA . THR A 1 90 ? -0.297 -16.287 21.816 1.00 72.25 90 THR A CA 1
ATOM 675 C C . THR A 1 90 ? -0.865 -14.993 21.255 1.00 72.25 90 THR A C 1
ATOM 677 O O . THR A 1 90 ? -1.107 -14.045 21.997 1.00 72.25 90 THR A O 1
ATOM 680 N N . ALA A 1 91 ? -1.128 -14.943 19.955 1.00 73.31 91 ALA A N 1
ATOM 681 C CA . ALA A 1 91 ? -1.656 -13.731 19.352 1.00 73.31 91 ALA A CA 1
ATOM 682 C C . ALA A 1 91 ? -3.157 -13.533 19.612 1.00 73.31 91 ALA A C 1
ATOM 684 O O . ALA A 1 91 ? -3.590 -12.392 19.730 1.00 73.31 91 ALA A O 1
ATOM 685 N N . LEU A 1 92 ? -3.932 -14.604 19.832 1.00 76.06 92 LEU A N 1
ATOM 686 C CA . LEU A 1 92 ? -5.288 -14.479 20.381 1.00 76.06 92 LEU A CA 1
ATOM 687 C C . LEU A 1 92 ? -5.264 -13.951 21.822 1.00 76.06 92 LEU A C 1
ATOM 689 O O . LEU A 1 92 ? -6.085 -13.108 22.175 1.00 76.06 92 LEU A O 1
ATOM 693 N N . ALA A 1 93 ? -4.332 -14.429 22.651 1.00 77.81 93 ALA A N 1
ATOM 694 C CA . ALA A 1 93 ? -4.153 -13.957 24.021 1.00 77.81 93 ALA A CA 1
ATOM 695 C C . ALA A 1 93 ? -3.722 -12.487 24.051 1.00 77.81 93 ALA A C 1
ATOM 697 O O . ALA A 1 93 ? -4.250 -11.712 24.846 1.00 77.81 93 ALA A O 1
ATOM 698 N N . LEU A 1 94 ? -2.825 -12.091 23.147 1.00 78.81 94 LEU A N 1
ATOM 699 C CA . LEU A 1 94 ? -2.448 -10.701 22.950 1.00 78.81 94 LEU A CA 1
ATOM 700 C C . LEU A 1 94 ? -3.639 -9.845 22.533 1.00 78.81 94 LEU A C 1
ATOM 702 O O . LEU A 1 94 ? -3.887 -8.817 23.146 1.00 78.81 94 LEU A O 1
ATOM 706 N N . GLU A 1 95 ? -4.381 -10.258 21.511 1.00 82.44 95 GLU A N 1
ATOM 707 C CA . GLU A 1 95 ? -5.547 -9.516 21.041 1.00 82.44 95 GLU A CA 1
ATOM 708 C C . GLU A 1 95 ? -6.575 -9.339 22.168 1.00 82.44 95 GLU A C 1
ATOM 710 O O . GLU A 1 95 ? -7.076 -8.237 22.372 1.00 82.44 95 GLU A O 1
ATOM 715 N N . ASN A 1 96 ? -6.822 -10.388 22.961 1.00 84.75 96 ASN A N 1
ATOM 716 C CA . ASN A 1 96 ? -7.697 -10.326 24.133 1.00 84.75 96 ASN A CA 1
ATOM 717 C C . ASN A 1 96 ? -7.165 -9.347 25.195 1.00 84.75 96 ASN A C 1
ATOM 719 O O . ASN A 1 96 ? -7.926 -8.552 25.748 1.00 84.75 96 ASN A O 1
ATOM 723 N N . ALA A 1 97 ? -5.865 -9.389 25.488 1.00 85.88 97 ALA A N 1
ATOM 724 C CA . ALA A 1 97 ? -5.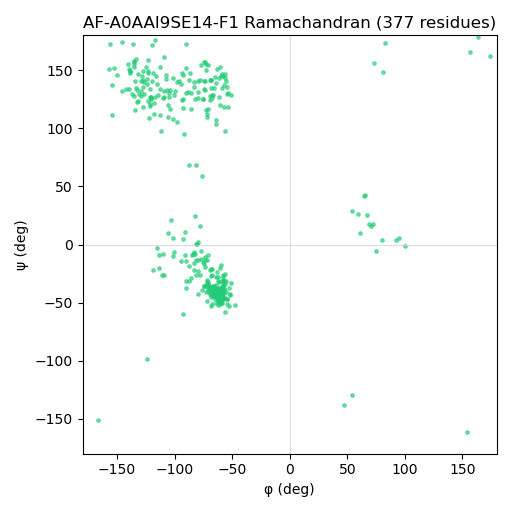246 -8.506 26.470 1.00 85.88 97 ALA A CA 1
ATOM 725 C C . ALA A 1 97 ? -5.248 -7.041 25.998 1.00 85.88 97 ALA A C 1
ATOM 727 O O . ALA A 1 97 ? -5.592 -6.140 26.765 1.00 85.88 97 ALA A O 1
ATOM 728 N N . ALA A 1 98 ? -4.946 -6.805 24.720 1.00 88.81 98 ALA A N 1
ATOM 729 C CA . ALA A 1 98 ? -5.004 -5.494 24.093 1.00 88.81 98 ALA A CA 1
ATOM 730 C C . ALA A 1 98 ? -6.434 -4.941 24.087 1.00 88.81 98 ALA A C 1
ATOM 732 O O . ALA A 1 98 ? -6.634 -3.785 24.455 1.00 88.81 98 ALA A O 1
ATOM 733 N N . ALA A 1 99 ? -7.432 -5.766 23.757 1.00 90.75 99 ALA A N 1
ATOM 734 C CA . ALA A 1 99 ? -8.847 -5.409 23.825 1.00 90.75 99 ALA A CA 1
ATOM 735 C C . ALA A 1 99 ? -9.252 -4.975 25.246 1.00 90.75 99 ALA A C 1
ATOM 737 O O . ALA A 1 99 ? -9.825 -3.897 25.426 1.00 90.75 99 ALA A O 1
ATOM 738 N N . GLY A 1 100 ? -8.848 -5.743 26.265 1.00 91.56 100 GLY A N 1
ATOM 739 C CA . GLY A 1 100 ? -9.074 -5.406 27.673 1.00 91.56 100 GLY A CA 1
ATOM 740 C C . GLY A 1 100 ? -8.415 -4.088 28.097 1.00 91.56 100 GLY A C 1
ATOM 741 O O . GLY A 1 100 ? -9.063 -3.240 28.712 1.00 91.56 100 GLY A O 1
ATOM 742 N N . ILE A 1 101 ? -7.150 -3.860 27.725 1.00 90.88 101 ILE A N 1
ATOM 743 C CA . ILE A 1 101 ? -6.437 -2.607 28.033 1.00 90.88 101 ILE A CA 1
ATOM 744 C C . ILE A 1 101 ? -7.047 -1.417 27.290 1.00 90.88 101 ILE A C 1
ATOM 746 O O . ILE A 1 101 ? -7.121 -0.322 27.848 1.00 90.88 101 ILE A O 1
ATOM 750 N N . LEU A 1 102 ? -7.487 -1.598 26.047 1.00 91.75 102 LEU A N 1
ATOM 751 C CA . LEU A 1 102 ? -8.081 -0.535 25.235 1.00 91.75 102 LEU A CA 1
ATOM 752 C C . LEU A 1 102 ? -9.568 -0.300 25.540 1.00 91.75 102 LEU A C 1
ATOM 754 O O . LEU A 1 102 ? -10.118 0.698 25.065 1.00 91.75 102 LEU A O 1
ATOM 758 N N . GLY A 1 103 ? -10.185 -1.167 26.351 1.00 92.25 103 GLY A N 1
ATOM 759 C CA . GLY A 1 103 ? -11.588 -1.080 26.753 1.00 92.25 103 GLY A CA 1
ATOM 760 C C . GLY A 1 103 ? -12.540 -1.259 25.575 1.00 92.25 103 GLY A C 1
ATOM 761 O O . GLY A 1 103 ? -13.482 -0.482 25.427 1.00 92.25 103 GLY A O 1
ATOM 762 N N . VAL A 1 104 ? -12.250 -2.217 24.695 1.00 93.06 104 VAL A N 1
ATOM 763 C CA . VAL A 1 104 ? -13.018 -2.479 23.475 1.00 93.06 104 VAL A CA 1
ATOM 764 C C . VAL A 1 104 ? -13.326 -3.967 23.358 1.00 93.06 104 VAL A C 1
ATOM 766 O O . VAL A 1 104 ? -12.511 -4.798 23.750 1.00 93.06 104 VAL A O 1
ATOM 769 N N . GLU A 1 105 ? -14.483 -4.302 22.793 1.00 89.69 105 GLU A N 1
ATOM 770 C CA . GLU A 1 105 ? -14.780 -5.680 22.396 1.00 89.69 105 GLU A CA 1
ATOM 771 C C . GLU A 1 105 ? -13.787 -6.152 21.333 1.00 89.69 105 GLU A C 1
ATOM 773 O O . GLU A 1 105 ? -13.394 -5.390 20.440 1.00 89.69 105 GLU A O 1
ATOM 778 N N . LYS A 1 106 ? -13.400 -7.425 21.404 1.00 86.06 106 LYS A N 1
ATOM 779 C CA . LYS A 1 106 ? -12.403 -8.012 20.504 1.00 86.06 106 LYS A CA 1
ATOM 780 C C . LYS A 1 106 ? -12.804 -7.862 19.037 1.00 86.06 106 LYS A C 1
ATOM 782 O O . LYS A 1 106 ? -11.972 -7.576 18.178 1.00 86.06 106 LYS A O 1
ATOM 787 N N . GLU A 1 107 ? -14.086 -8.010 18.741 1.00 84.88 107 GLU A N 1
ATOM 788 C CA . GLU A 1 107 ? -14.673 -7.907 17.406 1.00 84.88 107 GLU A CA 1
ATOM 789 C C . GLU A 1 107 ? -14.509 -6.503 16.808 1.00 84.88 107 GLU A C 1
ATOM 791 O O . GLU A 1 107 ? -14.474 -6.354 15.591 1.00 84.88 107 GLU A O 1
ATOM 796 N N . ASN A 1 108 ? -14.337 -5.480 17.650 1.00 90.06 108 ASN A N 1
ATOM 797 C CA . ASN A 1 108 ? -14.161 -4.088 17.237 1.00 90.06 108 ASN A CA 1
ATOM 798 C C . ASN A 1 108 ? -12.684 -3.635 17.280 1.00 90.06 108 ASN A C 1
ATOM 800 O O . ASN A 1 108 ? -12.402 -2.449 17.073 1.00 90.06 108 ASN A O 1
ATOM 804 N N . LEU A 1 109 ? -11.745 -4.549 17.555 1.00 90.56 109 LEU A N 1
ATOM 805 C CA . LEU A 1 109 ? -10.301 -4.303 17.545 1.00 90.56 109 LEU A CA 1
ATOM 806 C C . LEU A 1 109 ? -9.660 -4.818 16.248 1.00 90.56 109 LEU A C 1
ATOM 808 O O . LEU A 1 109 ? -9.799 -5.991 15.889 1.00 90.56 109 LEU A O 1
ATOM 812 N N . ILE A 1 110 ? -8.888 -3.956 15.587 1.00 90.06 110 ILE A N 1
ATOM 813 C CA . ILE A 1 110 ? -7.912 -4.353 14.567 1.00 90.06 110 ILE A CA 1
ATOM 814 C C . ILE A 1 110 ? -6.564 -4.536 15.267 1.00 90.06 110 ILE A C 1
ATOM 816 O O . ILE A 1 110 ? -6.093 -3.618 15.935 1.00 90.06 110 ILE A O 1
ATOM 820 N N . SER A 1 111 ? -5.943 -5.703 15.112 1.00 86.31 111 SER A N 1
ATOM 821 C CA . SER A 1 111 ? -4.638 -6.020 15.699 1.00 86.31 111 SER A CA 1
ATOM 822 C C . SER A 1 111 ? -3.664 -6.427 14.600 1.00 86.31 111 SER A C 1
ATOM 824 O O . SER A 1 111 ? -3.938 -7.369 13.857 1.00 86.31 111 SER A O 1
ATOM 826 N N . ALA A 1 112 ? -2.530 -5.737 14.511 1.00 85.31 112 ALA A N 1
ATOM 827 C CA . ALA A 1 112 ? -1.486 -5.983 13.522 1.00 85.31 112 ALA A CA 1
ATOM 828 C C . ALA A 1 112 ? -0.096 -5.958 14.166 1.00 85.31 112 ALA A C 1
ATOM 830 O O . ALA A 1 112 ? 0.108 -5.347 15.217 1.00 85.31 112 ALA A O 1
ATOM 831 N N . ALA A 1 113 ? 0.882 -6.587 13.521 1.00 80.06 113 ALA A N 1
ATOM 832 C CA . ALA A 1 113 ? 2.270 -6.465 13.942 1.00 80.06 113 ALA A CA 1
ATOM 833 C C . ALA A 1 113 ? 3.241 -6.596 12.774 1.00 80.06 113 ALA A C 1
ATOM 835 O O . ALA A 1 113 ? 3.022 -7.392 11.864 1.00 80.06 113 ALA A O 1
ATOM 836 N N . ALA A 1 114 ? 4.334 -5.847 12.866 1.00 75.88 114 ALA A N 1
ATOM 837 C CA . ALA A 1 114 ? 5.457 -5.875 11.947 1.00 75.88 114 ALA A CA 1
ATOM 838 C C . ALA A 1 114 ? 6.574 -6.767 12.534 1.00 75.88 114 ALA A C 1
ATOM 840 O O . ALA A 1 114 ? 7.235 -6.365 13.491 1.00 75.88 114 ALA A O 1
ATOM 841 N N . GLY A 1 115 ? 6.777 -7.990 12.015 1.00 62.62 115 GLY A N 1
ATOM 842 C CA . GLY A 1 115 ? 7.939 -8.824 12.390 1.00 62.62 115 GLY A CA 1
ATOM 843 C C . GLY A 1 115 ? 7.884 -10.320 12.066 1.00 62.62 115 GLY A C 1
ATOM 844 O O . GLY A 1 115 ? 6.889 -10.742 11.483 1.00 62.62 115 GLY A O 1
ATOM 845 N N . PRO A 1 116 ? 8.938 -11.132 12.360 1.00 50.16 116 PRO A N 1
ATOM 846 C CA . PRO A 1 116 ? 9.063 -12.485 11.871 1.00 50.16 116 PRO A CA 1
ATOM 847 C C . PRO A 1 116 ? 8.426 -13.472 12.847 1.00 50.16 116 PRO A C 1
ATOM 849 O O . PRO A 1 116 ? 8.068 -13.174 13.987 1.00 50.16 116 PRO A O 1
ATOM 852 N N . VAL A 1 117 ? 8.381 -14.695 12.350 1.00 54.53 117 VAL A N 1
ATOM 853 C CA . VAL A 1 117 ? 7.611 -15.851 12.801 1.00 54.53 117 VAL A CA 1
ATOM 854 C C . VAL A 1 117 ? 8.223 -16.583 14.014 1.00 54.53 117 VAL A C 1
ATOM 856 O O . VAL A 1 117 ? 7.562 -17.423 14.620 1.00 54.53 117 VAL A O 1
ATOM 859 N N . LEU A 1 118 ? 9.483 -16.310 14.381 1.00 48.69 118 LEU A N 1
ATOM 860 C CA . LEU A 1 118 ? 10.328 -17.307 15.069 1.00 48.69 118 LEU A CA 1
ATOM 861 C C . LEU A 1 118 ? 10.656 -17.048 16.552 1.00 48.69 118 LEU A C 1
ATOM 863 O O . LEU A 1 118 ? 11.221 -17.930 17.195 1.00 48.69 118 LEU A O 1
ATOM 867 N N . GLU A 1 119 ? 10.319 -15.891 17.128 1.00 52.88 119 GLU A N 1
ATOM 868 C CA . GLU A 1 119 ? 10.717 -15.550 18.506 1.00 52.88 119 GLU A CA 1
ATOM 869 C C . GLU A 1 119 ? 9.553 -15.598 19.507 1.00 52.88 119 GLU A C 1
ATOM 871 O O . GLU A 1 119 ? 8.407 -15.295 19.182 1.00 52.88 119 GLU A O 1
ATOM 876 N N . HIS A 1 120 ? 9.852 -15.994 20.750 1.00 55.00 120 HIS A N 1
ATOM 877 C CA . HIS A 1 120 ? 8.872 -16.006 21.838 1.00 55.00 120 HIS A CA 1
ATOM 878 C C . HIS A 1 120 ? 8.485 -14.585 22.262 1.00 55.00 120 HIS A C 1
ATOM 880 O O . HIS A 1 120 ? 9.316 -13.681 22.336 1.00 55.00 120 HIS A O 1
ATOM 886 N N . TYR A 1 121 ? 7.202 -14.415 22.577 1.00 62.72 121 TYR A N 1
ATOM 887 C CA . TYR A 1 121 ? 6.582 -13.120 22.830 1.00 62.72 121 TYR A CA 1
ATOM 888 C C . TYR A 1 121 ? 6.875 -12.600 24.247 1.00 62.72 121 TYR A C 1
ATOM 890 O O . TYR A 1 121 ? 6.507 -13.264 25.221 1.00 62.72 121 TYR A O 1
ATOM 898 N N . PRO A 1 122 ? 7.411 -11.378 24.418 1.00 69.50 122 PRO A N 1
ATOM 899 C CA . PRO A 1 122 ? 7.451 -10.725 25.721 1.00 69.50 122 PRO A CA 1
ATOM 900 C C . PRO A 1 122 ? 6.090 -10.069 26.013 1.00 69.50 122 PRO A C 1
ATOM 902 O O . PRO A 1 122 ? 5.967 -8.844 26.020 1.00 69.50 122 PRO A O 1
ATOM 905 N N . VAL A 1 123 ? 5.041 -10.881 26.218 1.00 70.81 123 VAL A N 1
ATOM 906 C CA . VAL A 1 123 ? 3.657 -10.391 26.414 1.00 70.81 123 VAL A CA 1
ATOM 907 C C . VAL A 1 123 ? 3.596 -9.316 27.505 1.00 70.81 123 VAL A C 1
ATOM 909 O O . VAL A 1 123 ? 2.964 -8.285 27.297 1.00 70.81 123 VAL A O 1
ATOM 912 N N . GLY A 1 124 ? 4.314 -9.505 28.620 1.00 74.25 124 GLY A N 1
ATOM 913 C CA . GLY A 1 124 ? 4.391 -8.531 29.716 1.00 74.25 124 GLY A CA 1
ATOM 914 C C . GLY A 1 124 ? 4.869 -7.149 29.262 1.00 74.25 124 GLY A C 1
ATOM 915 O O . GLY A 1 124 ? 4.124 -6.179 29.374 1.00 74.25 124 GLY A O 1
ATOM 916 N N . SER A 1 125 ? 6.058 -7.065 28.658 1.00 79.00 125 SER A N 1
ATOM 917 C CA . SER A 1 125 ? 6.649 -5.792 28.214 1.00 79.00 125 SER A CA 1
ATOM 918 C C . SER A 1 125 ? 5.808 -5.075 27.157 1.00 79.00 125 SER A C 1
ATOM 920 O O . SER A 1 125 ? 5.764 -3.850 27.107 1.00 79.00 125 SER A O 1
ATOM 922 N N . MET A 1 126 ? 5.105 -5.821 26.307 1.00 79.12 126 MET A N 1
ATOM 923 C CA . MET A 1 126 ? 4.213 -5.223 25.317 1.00 79.12 126 MET A CA 1
ATOM 924 C C . MET A 1 126 ? 2.919 -4.690 25.941 1.00 79.12 126 MET A C 1
ATOM 926 O O . MET A 1 126 ? 2.417 -3.661 25.498 1.00 79.12 126 MET A O 1
ATOM 930 N N . MET A 1 127 ? 2.374 -5.356 26.961 1.00 84.25 127 MET A N 1
ATOM 931 C CA . MET A 1 127 ? 1.223 -4.833 27.703 1.00 84.25 127 MET A CA 1
ATOM 932 C C . MET A 1 127 ? 1.598 -3.595 28.514 1.00 84.25 127 MET A C 1
ATOM 934 O O . MET A 1 127 ? 0.820 -2.645 28.545 1.00 84.25 127 MET A O 1
ATOM 938 N N . GLU A 1 128 ? 2.805 -3.550 29.077 1.00 87.31 128 GLU A N 1
ATOM 939 C CA . GLU A 1 128 ? 3.367 -2.337 29.682 1.00 87.31 128 GLU A CA 1
ATOM 940 C C . GLU A 1 128 ? 3.505 -1.208 28.650 1.00 87.31 128 GLU A C 1
ATOM 942 O O . GLU A 1 128 ? 3.055 -0.089 28.897 1.00 87.31 128 GLU A O 1
ATOM 947 N N . ALA A 1 129 ? 4.042 -1.499 27.459 1.00 87.38 129 ALA A N 1
ATOM 948 C CA . ALA A 1 129 ? 4.139 -0.524 26.373 1.00 87.38 129 ALA A CA 1
ATOM 949 C C . ALA A 1 129 ? 2.757 -0.043 25.896 1.00 87.38 129 ALA A C 1
ATOM 951 O O . ALA A 1 129 ? 2.565 1.150 25.680 1.00 87.38 129 ALA A O 1
ATOM 952 N N . LEU A 1 130 ? 1.761 -0.928 25.798 1.00 87.25 130 LEU A N 1
ATOM 953 C CA . LEU A 1 130 ? 0.392 -0.557 25.431 1.00 87.25 130 LEU A CA 1
ATOM 954 C C . LEU A 1 130 ? -0.296 0.287 26.515 1.00 87.25 130 LEU A C 1
ATOM 956 O O . LEU A 1 130 ? -1.005 1.242 26.195 1.00 87.25 130 LEU A O 1
ATOM 960 N N . GLN A 1 131 ? -0.079 -0.022 27.795 1.00 90.31 131 GLN A N 1
ATOM 961 C CA . GLN A 1 131 ? -0.547 0.809 28.908 1.00 90.31 131 GLN A CA 1
ATOM 962 C C . GLN A 1 131 ? 0.126 2.185 28.891 1.00 90.31 131 GLN A C 1
ATOM 964 O O . GLN A 1 131 ? -0.552 3.202 29.049 1.00 90.31 131 GLN A O 1
ATOM 969 N N . SER A 1 132 ? 1.433 2.219 28.623 1.00 90.62 132 SER A N 1
ATOM 970 C CA . SER A 1 132 ? 2.194 3.453 28.435 1.00 90.62 132 SER A CA 1
ATOM 971 C C . SER A 1 132 ? 1.629 4.277 27.277 1.00 90.62 132 SER A C 1
ATOM 973 O O . SER A 1 132 ? 1.277 5.438 27.484 1.00 90.62 132 SER A O 1
ATOM 975 N N . ALA A 1 133 ? 1.412 3.674 26.104 1.00 88.12 133 ALA A N 1
ATOM 976 C CA . ALA A 1 133 ? 0.777 4.322 24.957 1.00 88.12 133 ALA A CA 1
ATOM 977 C C . ALA A 1 133 ? -0.608 4.878 25.320 1.00 88.12 133 ALA A C 1
ATOM 979 O O . ALA A 1 133 ? -0.904 6.036 25.053 1.00 88.12 133 ALA A O 1
ATOM 980 N N . ARG A 1 134 ? -1.456 4.104 26.008 1.00 90.12 134 ARG A N 1
ATOM 981 C CA . ARG A 1 134 ? -2.788 4.558 26.449 1.00 90.12 134 ARG A CA 1
ATOM 982 C C . ARG A 1 134 ? -2.728 5.794 27.357 1.00 90.12 134 ARG A C 1
ATOM 984 O O . ARG A 1 134 ? -3.663 6.593 27.332 1.00 90.12 134 ARG A O 1
ATOM 991 N N . SER A 1 135 ? -1.667 5.937 28.150 1.00 89.75 135 SER A N 1
ATOM 992 C CA . SER A 1 135 ? -1.455 7.099 29.021 1.00 89.75 135 SER A CA 1
ATOM 993 C C . SER A 1 135 ? -1.003 8.360 28.271 1.00 89.75 135 SER A C 1
ATOM 995 O O . SER A 1 135 ? -1.097 9.455 28.822 1.00 89.75 135 SER A O 1
ATOM 997 N N . GLN A 1 136 ? -0.560 8.227 27.015 1.00 92.19 136 GLN A N 1
ATOM 998 C CA . GLN A 1 136 ? -0.154 9.356 26.181 1.00 92.19 136 GLN A CA 1
ATOM 999 C C . GLN A 1 136 ? -1.363 10.127 25.618 1.00 92.19 136 GLN A C 1
ATOM 1001 O O . GLN A 1 136 ? -2.461 9.569 25.452 1.00 92.19 136 GLN A O 1
ATOM 1006 N N . PRO A 1 137 ? -1.191 11.427 25.305 1.00 90.88 137 PRO A N 1
ATOM 1007 C CA . PRO A 1 137 ? -2.216 12.204 24.619 1.00 90.88 137 PRO A CA 1
ATOM 1008 C C . PRO A 1 137 ? -2.547 11.594 23.254 1.00 90.88 137 PRO A C 1
ATOM 1010 O O . PRO A 1 137 ? -1.680 11.065 22.563 1.00 90.88 137 PRO A O 1
ATOM 1013 N N . ALA A 1 138 ? -3.822 11.679 22.869 1.00 91.81 138 ALA A N 1
ATOM 1014 C CA . ALA A 1 138 ? -4.255 11.277 21.537 1.00 91.81 138 ALA A CA 1
ATOM 1015 C C . ALA A 1 138 ? -3.939 12.390 20.529 1.00 91.81 138 ALA A C 1
ATOM 1017 O O . ALA A 1 138 ? -4.295 13.544 20.772 1.00 91.81 138 ALA A O 1
ATOM 1018 N N . LEU A 1 139 ? -3.312 12.030 19.413 1.00 91.69 139 LEU A N 1
ATOM 1019 C CA . LEU A 1 139 ? -2.835 12.931 18.365 1.00 91.69 139 LEU A CA 1
ATOM 1020 C C . LEU A 1 139 ? -3.447 12.557 17.014 1.00 91.69 139 LEU A C 1
ATOM 1022 O O . LEU A 1 139 ? -3.861 11.417 16.817 1.00 91.69 139 LEU A O 1
ATOM 1026 N N . ASP A 1 140 ? -3.479 13.494 16.072 1.00 87.75 140 ASP A N 1
ATOM 1027 C CA . ASP A 1 140 ? -4.018 13.234 14.727 1.00 87.75 140 ASP A CA 1
ATOM 1028 C C . ASP A 1 140 ? -3.039 12.447 13.834 1.00 87.75 140 ASP A C 1
ATOM 1030 O O . ASP A 1 140 ? -3.440 11.897 12.810 1.00 87.75 140 ASP A O 1
ATOM 1034 N N . GLU A 1 141 ? -1.776 12.318 14.258 1.00 89.38 141 GLU A N 1
ATOM 1035 C CA . GLU A 1 141 ? -0.731 11.564 13.565 1.00 89.38 141 GLU A CA 1
ATOM 1036 C C . GLU A 1 141 ? -0.036 10.545 14.488 1.00 89.38 141 GLU A C 1
ATOM 1038 O O . GLU A 1 141 ? 0.075 10.774 15.698 1.00 89.38 141 GLU A O 1
ATOM 1043 N N . PRO A 1 142 ? 0.450 9.413 13.948 1.00 90.38 142 PRO A N 1
ATOM 1044 C CA . PRO A 1 142 ? 1.291 8.501 14.706 1.00 90.38 142 PRO A CA 1
ATOM 1045 C C . PRO A 1 142 ? 2.699 9.091 14.875 1.00 90.38 142 PRO A C 1
ATOM 1047 O O . PRO A 1 142 ? 3.315 9.523 13.904 1.00 90.38 142 PRO A O 1
ATOM 1050 N N . LEU A 1 143 ? 3.231 9.056 16.100 1.00 89.00 143 LEU A N 1
ATOM 1051 C CA . LEU A 1 143 ? 4.585 9.525 16.410 1.00 89.00 143 LEU A CA 1
ATOM 1052 C C . LEU A 1 143 ? 5.479 8.383 16.887 1.00 89.00 143 LEU A C 1
ATOM 1054 O O . LEU A 1 143 ? 5.070 7.568 17.712 1.00 89.00 143 LEU A O 1
ATOM 1058 N N . GLY A 1 144 ? 6.721 8.356 16.420 1.00 86.00 144 GLY A N 1
ATOM 1059 C CA . GLY A 1 144 ? 7.732 7.402 16.863 1.00 86.00 144 GLY A CA 1
ATOM 1060 C C . GLY A 1 144 ? 8.822 7.214 15.815 1.00 86.00 144 GLY A C 1
ATOM 1061 O O . GLY A 1 144 ? 8.655 7.589 14.662 1.00 86.00 144 GLY A O 1
ATOM 1062 N N . ARG A 1 145 ? 9.940 6.602 16.210 1.00 84.06 145 ARG A N 1
ATOM 1063 C CA . ARG A 1 145 ? 11.062 6.318 15.295 1.00 84.06 145 ARG A CA 1
ATOM 1064 C C . ARG A 1 145 ? 10.755 5.266 14.223 1.00 84.06 145 ARG A C 1
ATOM 1066 O O . ARG A 1 145 ? 11.449 5.205 13.224 1.00 84.06 145 ARG A O 1
ATOM 1073 N N . ASN A 1 146 ? 9.743 4.436 14.468 1.00 88.12 146 ASN A N 1
ATOM 1074 C CA . ASN A 1 146 ? 9.382 3.284 13.643 1.00 88.12 146 ASN A CA 1
ATOM 1075 C C . ASN A 1 146 ? 8.154 3.552 12.763 1.00 88.12 146 ASN A C 1
ATOM 1077 O O . ASN A 1 146 ? 7.436 2.617 12.402 1.00 88.12 146 ASN A O 1
ATOM 1081 N N . VAL A 1 147 ? 7.838 4.823 12.506 1.00 91.62 147 VAL A N 1
ATOM 1082 C CA . VAL A 1 147 ? 6.688 5.199 11.689 1.00 91.62 147 VAL A CA 1
ATOM 1083 C C . VAL A 1 147 ? 7.042 6.316 10.720 1.00 91.62 147 VAL A C 1
ATOM 1085 O O . VAL A 1 147 ? 7.544 7.366 11.112 1.00 91.62 147 VAL A O 1
ATOM 1088 N N . ASP A 1 148 ? 6.705 6.096 9.454 1.00 93.00 148 ASP A N 1
ATOM 1089 C CA . ASP A 1 148 ? 6.660 7.133 8.435 1.00 93.00 148 ASP A CA 1
ATOM 1090 C C . ASP A 1 148 ? 5.203 7.399 8.077 1.00 93.00 148 ASP A C 1
ATOM 1092 O O . ASP A 1 148 ? 4.439 6.471 7.810 1.00 93.00 148 ASP A O 1
ATOM 1096 N N . ALA A 1 149 ? 4.812 8.669 8.033 1.00 93.00 149 ALA A N 1
ATOM 1097 C CA . ALA A 1 149 ? 3.444 9.059 7.727 1.00 93.00 149 ALA A CA 1
ATOM 1098 C C . ALA A 1 149 ? 3.387 10.218 6.725 1.00 93.00 149 ALA A C 1
ATOM 1100 O O . ALA A 1 149 ? 4.359 10.967 6.548 1.00 93.00 149 ALA A O 1
ATOM 1101 N N . LEU A 1 150 ? 2.254 10.325 6.033 1.00 93.38 150 LEU A N 1
ATOM 1102 C CA . LEU A 1 150 ? 1.980 11.344 5.030 1.00 93.38 150 LEU A CA 1
ATOM 1103 C C . LEU A 1 150 ? 0.471 11.570 4.908 1.00 93.38 150 LEU A C 1
ATOM 1105 O O . LEU A 1 150 ? -0.299 10.611 4.845 1.00 93.38 150 LEU A O 1
ATOM 1109 N N . GLY A 1 151 ? 0.062 12.832 4.823 1.00 89.38 151 GLY A N 1
ATOM 1110 C CA . GLY A 1 151 ? -1.321 13.237 4.599 1.00 89.38 151 GLY A CA 1
ATOM 1111 C C . GLY A 1 151 ? -1.431 14.181 3.411 1.00 89.38 151 GLY A C 1
ATOM 1112 O O . GLY A 1 151 ? -0.587 15.054 3.198 1.00 89.38 151 GLY A O 1
ATOM 1113 N N . LEU A 1 152 ? -2.472 13.998 2.608 1.00 86.38 152 LEU A N 1
ATOM 1114 C CA . LEU A 1 152 ? -2.727 14.776 1.406 1.00 86.38 152 LEU A CA 1
ATOM 1115 C C . LEU A 1 152 ? -4.207 15.174 1.350 1.00 86.38 152 LEU A C 1
ATOM 1117 O O . LEU A 1 152 ? -5.076 14.298 1.386 1.00 86.38 152 LEU A O 1
ATOM 1121 N N . PRO A 1 153 ? -4.522 16.469 1.176 1.00 85.88 153 PRO A N 1
ATOM 1122 C CA . PRO A 1 153 ? -5.851 16.847 0.733 1.00 85.88 153 PRO A CA 1
ATOM 1123 C C . PRO A 1 153 ? -6.023 16.395 -0.722 1.00 85.88 153 PRO A C 1
ATOM 1125 O O . PRO A 1 153 ? -5.245 16.778 -1.601 1.00 85.88 153 PRO A O 1
ATOM 1128 N N . PHE A 1 154 ? -7.052 15.601 -0.990 1.00 88.38 154 PHE A N 1
ATOM 1129 C CA . PHE A 1 154 ? -7.378 15.098 -2.319 1.00 88.38 154 PHE A CA 1
ATOM 1130 C C . PHE A 1 154 ? -8.714 15.671 -2.785 1.00 88.38 154 PHE A C 1
ATOM 1132 O O . PHE A 1 154 ? -9.699 15.627 -2.055 1.00 88.38 154 PHE A O 1
ATOM 1139 N N . ARG A 1 155 ? -8.766 16.245 -3.990 1.00 88.44 155 ARG A N 1
ATOM 1140 C CA . ARG A 1 155 ? -10.006 16.822 -4.525 1.00 88.44 155 ARG A CA 1
ATOM 1141 C C . ARG A 1 155 ? -10.683 15.868 -5.494 1.00 88.44 155 ARG A C 1
ATOM 1143 O O . ARG A 1 155 ? -10.052 15.391 -6.430 1.00 88.44 155 ARG A O 1
ATOM 1150 N N . ILE A 1 156 ? -11.978 15.691 -5.286 1.00 87.25 156 ILE A N 1
ATOM 1151 C CA . ILE A 1 156 ? -12.915 15.065 -6.215 1.00 87.25 156 ILE A CA 1
ATOM 1152 C C . ILE A 1 156 ? -13.972 16.094 -6.630 1.00 87.25 156 ILE A C 1
ATOM 1154 O O . ILE A 1 156 ? -13.966 17.227 -6.140 1.00 87.25 156 ILE A O 1
ATOM 1158 N N . ALA A 1 157 ? -14.867 15.723 -7.545 1.00 85.44 157 ALA A N 1
ATOM 1159 C CA . ALA A 1 157 ? -15.889 16.633 -8.060 1.00 85.44 157 ALA A CA 1
ATOM 1160 C C . ALA A 1 157 ? -16.779 17.217 -6.946 1.00 85.44 157 ALA A C 1
ATOM 1162 O O . ALA A 1 157 ? -17.099 18.404 -6.978 1.00 85.44 157 ALA A O 1
ATOM 1163 N N . GLU A 1 158 ? -17.126 16.417 -5.933 1.00 85.25 158 GLU A N 1
ATOM 1164 C CA . GLU A 1 158 ? -18.012 16.830 -4.838 1.00 85.25 158 GLU A CA 1
ATOM 1165 C C . GLU A 1 158 ? -17.312 17.627 -3.728 1.00 85.25 158 GLU A C 1
ATOM 1167 O O . GLU A 1 158 ? -17.983 18.222 -2.884 1.00 85.25 158 GLU A O 1
ATOM 1172 N N . GLY A 1 159 ? -15.976 17.648 -3.688 1.00 88.56 159 GLY A N 1
ATOM 1173 C CA . GLY A 1 159 ? -15.247 18.368 -2.648 1.00 88.56 159 GLY A CA 1
ATOM 1174 C C . GLY A 1 159 ? -13.856 17.824 -2.343 1.00 88.56 159 GLY A C 1
ATOM 1175 O O . GLY A 1 159 ? -13.233 17.128 -3.142 1.00 88.56 159 GLY A O 1
ATOM 1176 N N . ALA A 1 160 ? -13.342 18.196 -1.171 1.00 90.44 160 ALA A N 1
ATOM 1177 C CA . ALA A 1 160 ? -12.052 17.736 -0.676 1.00 90.44 160 ALA A CA 1
ATOM 1178 C C . ALA A 1 160 ? -12.227 16.564 0.297 1.00 90.44 160 ALA A C 1
ATOM 1180 O O . ALA A 1 160 ? -13.125 16.566 1.139 1.00 90.44 160 ALA A O 1
ATOM 1181 N N . LEU A 1 161 ? -11.338 15.589 0.178 1.00 92.56 161 LEU A N 1
ATOM 1182 C CA . LEU A 1 161 ? -11.188 14.442 1.054 1.00 92.56 161 LEU A CA 1
ATOM 1183 C C . LEU A 1 161 ? -9.802 14.478 1.688 1.00 92.56 161 LEU A C 1
ATOM 1185 O O . LEU A 1 161 ? -8.833 14.897 1.054 1.00 92.56 161 LEU A O 1
ATOM 1189 N N . ASP A 1 162 ? -9.709 13.992 2.917 1.00 93.56 162 ASP A N 1
ATOM 1190 C CA . ASP A 1 162 ? -8.430 13.772 3.577 1.00 93.56 162 ASP A CA 1
ATOM 1191 C C . ASP A 1 162 ? -8.008 12.333 3.302 1.00 93.56 162 ASP A C 1
ATOM 1193 O O . ASP A 1 162 ? -8.714 11.392 3.680 1.00 93.56 162 ASP A O 1
ATOM 1197 N N . MET A 1 163 ? -6.877 12.175 2.619 1.00 94.50 163 MET A N 1
ATOM 1198 C CA . MET A 1 163 ? -6.272 10.883 2.313 1.00 94.50 163 MET A CA 1
ATOM 1199 C C . MET A 1 163 ? -4.913 10.830 2.990 1.00 94.50 163 MET A C 1
ATOM 1201 O O . MET A 1 163 ? -4.089 11.721 2.792 1.00 94.50 163 MET A O 1
ATOM 1205 N N . SER A 1 164 ? -4.655 9.798 3.781 1.00 95.56 164 SER A N 1
ATOM 1206 C CA . SER A 1 164 ? -3.353 9.633 4.424 1.00 95.56 164 SER A CA 1
ATOM 1207 C C . SER A 1 164 ? -2.849 8.208 4.314 1.00 95.56 164 SER A C 1
ATOM 1209 O O . SER A 1 164 ? -3.626 7.258 4.244 1.00 95.56 164 SER A O 1
ATOM 1211 N N . ALA A 1 165 ? -1.530 8.072 4.330 1.00 97.00 165 ALA A N 1
ATOM 1212 C CA . ALA A 1 165 ? -0.848 6.798 4.414 1.00 97.00 165 ALA A CA 1
ATOM 1213 C C . ALA A 1 165 ? 0.173 6.827 5.554 1.00 97.00 165 ALA A C 1
ATOM 1215 O O . ALA A 1 165 ? 0.800 7.854 5.820 1.00 97.00 165 ALA A O 1
ATOM 1216 N N . ALA A 1 166 ? 0.349 5.693 6.221 1.00 96.44 166 ALA A N 1
ATOM 1217 C CA . ALA A 1 166 ? 1.401 5.490 7.204 1.00 96.44 166 ALA A CA 1
ATOM 1218 C C . ALA A 1 166 ? 1.999 4.095 7.048 1.00 96.44 166 ALA A C 1
ATOM 1220 O O . ALA A 1 166 ? 1.309 3.165 6.636 1.00 96.44 166 ALA A O 1
ATOM 1221 N N . VAL A 1 167 ? 3.266 3.939 7.405 1.00 95.12 167 VAL A N 1
ATOM 1222 C CA . VAL A 1 167 ? 3.918 2.639 7.519 1.00 95.12 167 VAL A CA 1
ATOM 1223 C C . VAL A 1 167 ? 4.635 2.547 8.848 1.00 95.12 167 VAL A C 1
ATOM 1225 O O . VAL A 1 167 ? 5.395 3.432 9.227 1.00 95.12 167 VAL A O 1
ATOM 1228 N N . PHE A 1 168 ? 4.364 1.456 9.545 1.00 93.00 168 PHE A N 1
ATOM 1229 C CA . PHE A 1 168 ? 4.930 1.093 10.826 1.00 93.00 168 PHE A CA 1
ATOM 1230 C C . PHE A 1 168 ? 5.925 -0.028 10.559 1.00 93.00 168 PHE A C 1
ATOM 1232 O O . PHE A 1 168 ? 5.530 -1.131 10.178 1.00 93.00 168 PHE A O 1
ATOM 1239 N N . HIS A 1 169 ? 7.212 0.260 10.702 1.00 88.44 169 HIS A N 1
ATOM 1240 C CA . HIS A 1 169 ? 8.275 -0.663 10.326 1.00 88.44 169 HIS A CA 1
ATOM 1241 C C . HIS A 1 169 ? 9.024 -1.155 11.553 1.00 88.44 169 HIS A C 1
ATOM 1243 O O . HIS A 1 169 ? 9.118 -0.485 12.575 1.00 88.44 169 HIS A O 1
ATOM 1249 N N . SER A 1 170 ? 9.582 -2.347 11.451 1.00 83.88 170 SER A N 1
ATOM 1250 C CA . SER A 1 170 ? 10.337 -2.944 12.537 1.00 83.88 170 SER A CA 1
ATOM 1251 C C . SER A 1 170 ? 11.809 -3.052 12.162 1.00 83.88 170 SER A C 1
ATOM 1253 O O . SER A 1 170 ? 12.178 -3.847 11.301 1.00 83.88 170 SER A O 1
ATOM 1255 N N . GLU A 1 171 ? 12.667 -2.276 12.830 1.00 78.31 171 GLU A N 1
ATOM 1256 C CA . GLU A 1 171 ? 14.124 -2.296 12.603 1.00 78.31 171 GLU A CA 1
ATOM 1257 C C . GLU A 1 171 ? 14.737 -3.686 12.824 1.00 78.31 171 GLU A C 1
ATOM 1259 O O . GLU A 1 171 ? 15.654 -4.089 12.115 1.00 78.31 171 GLU A O 1
ATOM 1264 N N . ARG A 1 172 ? 14.219 -4.442 13.801 1.00 74.88 172 ARG A N 1
ATOM 1265 C CA . ARG A 1 172 ? 14.737 -5.772 14.159 1.00 74.88 172 ARG A CA 1
ATOM 1266 C C . ARG A 1 172 ? 14.421 -6.823 13.099 1.00 74.88 172 ARG A C 1
ATOM 1268 O O . ARG A 1 172 ? 15.155 -7.792 12.948 1.00 74.88 172 ARG A O 1
ATOM 1275 N N . THR A 1 173 ? 13.287 -6.674 12.434 1.00 69.88 173 THR A N 1
ATOM 1276 C CA . THR A 1 173 ? 12.652 -7.776 11.715 1.00 69.88 173 THR A CA 1
ATOM 1277 C C . THR A 1 173 ? 12.522 -7.546 10.227 1.00 69.88 173 THR A C 1
ATOM 1279 O O . THR A 1 173 ? 12.345 -8.493 9.470 1.00 69.88 173 THR A O 1
ATOM 1282 N N . GLY A 1 174 ? 12.556 -6.282 9.822 1.00 78.12 174 GLY A N 1
ATOM 1283 C CA . GLY A 1 174 ? 12.304 -5.864 8.462 1.00 78.12 174 GLY A CA 1
ATOM 1284 C C . GLY A 1 174 ? 10.837 -5.907 8.041 1.00 78.12 174 GLY A C 1
ATOM 1285 O O . GLY A 1 174 ? 10.587 -5.451 6.936 1.00 78.12 174 GLY A O 1
ATOM 1286 N N . GLY A 1 175 ? 9.885 -6.403 8.847 1.00 81.75 175 GLY A N 1
ATOM 1287 C CA . GLY A 1 175 ? 8.453 -6.418 8.503 1.00 81.75 175 GLY A CA 1
ATOM 1288 C C . GLY A 1 175 ? 7.795 -5.038 8.605 1.00 81.75 175 GLY A C 1
ATOM 1289 O O . GLY A 1 175 ? 8.286 -4.170 9.334 1.00 81.75 175 GLY A O 1
ATOM 1290 N N . GLU A 1 176 ? 6.686 -4.835 7.886 1.00 89.38 176 GLU A N 1
ATOM 1291 C CA . GLU A 1 176 ? 5.988 -3.546 7.818 1.00 89.38 176 GLU A CA 1
ATOM 1292 C C . GLU A 1 176 ? 4.455 -3.676 7.851 1.00 89.38 176 GLU A C 1
ATOM 1294 O O . GLU A 1 176 ? 3.852 -4.445 7.107 1.00 89.38 176 GLU A O 1
ATOM 1299 N N . VAL A 1 177 ? 3.795 -2.855 8.668 1.00 91.81 177 VAL A N 1
ATOM 1300 C CA . VAL A 1 177 ? 2.336 -2.675 8.629 1.00 91.81 177 VAL A CA 1
ATOM 1301 C C . VAL A 1 177 ? 2.035 -1.328 7.997 1.00 91.81 177 VAL A C 1
ATOM 1303 O O . VAL A 1 177 ? 2.437 -0.289 8.510 1.00 91.81 177 VAL A O 1
ATOM 1306 N N . TRP A 1 178 ? 1.301 -1.338 6.896 1.00 95.50 178 TRP A N 1
ATOM 1307 C CA . TRP A 1 178 ? 0.882 -0.156 6.162 1.00 95.50 178 TRP A CA 1
ATOM 1308 C C . TRP A 1 178 ? -0.573 0.175 6.485 1.00 95.50 178 TRP A C 1
ATOM 1310 O O . TRP A 1 178 ? -1.412 -0.713 6.622 1.00 95.50 178 TRP A O 1
ATOM 1320 N N . ILE A 1 179 ? -0.884 1.464 6.567 1.00 96.62 179 ILE A N 1
ATOM 1321 C CA . ILE A 1 179 ? -2.243 1.993 6.646 1.00 96.62 179 ILE A CA 1
ATOM 1322 C C . ILE A 1 179 ? -2.451 2.929 5.464 1.00 96.62 179 ILE A C 1
ATOM 1324 O O . ILE A 1 179 ? -1.630 3.816 5.238 1.00 96.62 179 ILE A O 1
ATOM 1328 N N . ALA A 1 180 ? -3.579 2.791 4.774 1.00 97.19 180 ALA A N 1
ATOM 1329 C CA . ALA A 1 180 ? -4.132 3.839 3.927 1.00 97.19 180 ALA A CA 1
ATOM 1330 C C . ALA A 1 180 ? -5.532 4.196 4.435 1.00 97.19 180 ALA A C 1
ATOM 1332 O O . ALA A 1 180 ? -6.375 3.320 4.628 1.00 97.19 180 ALA A O 1
ATOM 1333 N N . ALA A 1 181 ? -5.769 5.477 4.693 1.00 96.81 181 ALA A N 1
ATOM 1334 C CA . ALA A 1 181 ? -6.988 5.957 5.320 1.00 96.81 181 ALA A CA 1
ATOM 1335 C C . ALA A 1 181 ? -7.624 7.098 4.523 1.00 96.81 181 ALA A C 1
ATOM 1337 O O . ALA A 1 181 ? -6.924 7.984 4.032 1.00 96.81 181 ALA A O 1
ATOM 1338 N N . ALA A 1 182 ? -8.953 7.085 4.448 1.00 96.00 182 ALA A N 1
ATOM 1339 C CA . ALA A 1 182 ? -9.764 8.114 3.813 1.00 96.00 182 ALA A CA 1
ATOM 1340 C C . ALA A 1 182 ? -10.800 8.677 4.790 1.00 96.00 182 ALA A C 1
ATOM 1342 O O . ALA A 1 182 ? -11.426 7.930 5.549 1.00 96.00 182 ALA A O 1
ATOM 1343 N N . SER A 1 183 ? -11.050 9.988 4.712 1.00 95.50 183 SER A N 1
ATOM 1344 C CA . SER A 1 183 ? -12.183 10.602 5.416 1.00 95.50 183 SER A CA 1
ATOM 1345 C C . SER A 1 183 ? -13.533 10.303 4.760 1.00 95.50 183 SER A C 1
ATOM 1347 O O . SER A 1 183 ? -14.573 10.457 5.401 1.00 95.50 183 SER A O 1
ATOM 1349 N N . ALA A 1 184 ? -13.534 9.851 3.502 1.00 93.94 184 ALA A N 1
ATOM 1350 C CA . ALA A 1 184 ? -14.731 9.404 2.795 1.00 93.94 184 ALA A CA 1
ATOM 1351 C C . ALA A 1 184 ? -15.369 8.173 3.457 1.00 93.94 184 ALA A C 1
ATOM 1353 O O . ALA A 1 184 ? -14.685 7.341 4.057 1.00 93.94 184 ALA A O 1
ATOM 1354 N N . GLY A 1 185 ? -16.689 8.042 3.312 1.00 93.50 185 GLY A N 1
ATOM 1355 C CA . GLY A 1 185 ? -17.351 6.751 3.481 1.00 93.50 185 GLY A CA 1
ATOM 1356 C C . GLY A 1 185 ? -17.071 5.906 2.243 1.00 93.50 185 GLY A C 1
ATOM 1357 O O . GLY A 1 185 ? -17.324 6.365 1.130 1.00 93.50 185 GLY A O 1
ATOM 1358 N N . ILE A 1 186 ? -16.533 4.704 2.425 1.00 94.06 186 ILE A N 1
ATOM 1359 C CA . ILE A 1 186 ? -16.270 3.762 1.336 1.00 94.06 186 ILE A CA 1
ATOM 1360 C C . ILE A 1 186 ? -16.810 2.412 1.778 1.00 94.06 186 ILE A C 1
ATOM 1362 O O . ILE A 1 186 ? -16.400 1.898 2.823 1.00 94.06 186 ILE A O 1
ATOM 1366 N N . GLY A 1 187 ? -17.713 1.857 0.977 1.00 91.44 187 GLY A N 1
ATOM 1367 C CA . GLY A 1 187 ? -18.305 0.554 1.211 1.00 91.44 187 GLY A CA 1
ATOM 1368 C C . GLY A 1 187 ? -17.233 -0.531 1.275 1.00 91.44 187 GLY A C 1
ATOM 1369 O O . GLY A 1 187 ? -16.206 -0.474 0.595 1.00 91.44 187 GLY A O 1
ATOM 1370 N N . ARG A 1 188 ? -17.476 -1.549 2.102 1.00 87.94 188 ARG A N 1
ATOM 1371 C CA . ARG A 1 188 ? -16.531 -2.655 2.304 1.00 87.94 188 ARG A CA 1
ATOM 1372 C C . ARG A 1 188 ? -16.196 -3.377 0.997 1.00 87.94 188 ARG A C 1
ATOM 1374 O O . ARG A 1 188 ? -15.030 -3.681 0.789 1.00 87.94 188 ARG A O 1
ATOM 1381 N N . GLU A 1 189 ? -17.185 -3.620 0.138 1.00 89.06 189 GLU A N 1
ATOM 1382 C CA . GLU A 1 189 ? -16.984 -4.291 -1.156 1.00 89.06 189 GLU A CA 1
ATOM 1383 C C . GLU A 1 189 ? -15.998 -3.515 -2.033 1.00 89.06 189 GLU A C 1
ATOM 1385 O O . GLU A 1 189 ? -15.032 -4.090 -2.523 1.00 89.06 189 GLU A O 1
ATOM 1390 N N . VAL A 1 190 ? -16.152 -2.189 -2.105 1.00 92.88 190 VAL A N 1
ATOM 1391 C CA . VAL A 1 190 ? -15.217 -1.311 -2.821 1.00 92.88 190 VAL A CA 1
ATOM 1392 C C . VAL A 1 190 ? -13.821 -1.376 -2.199 1.00 92.88 190 VAL A C 1
ATOM 1394 O O . VAL A 1 190 ? -12.839 -1.511 -2.920 1.00 92.88 190 VAL A O 1
ATOM 1397 N N . LEU A 1 191 ? -13.697 -1.325 -0.866 1.00 91.75 191 LEU A N 1
ATOM 1398 C CA . LEU A 1 191 ? -12.395 -1.467 -0.199 1.00 91.75 191 LEU A CA 1
ATOM 1399 C C . LEU A 1 191 ? -11.731 -2.823 -0.497 1.00 91.75 191 LEU A C 1
ATOM 1401 O O . LEU A 1 191 ? -10.518 -2.885 -0.701 1.00 91.75 191 LEU A O 1
ATOM 1405 N N . GLU A 1 192 ? -12.508 -3.906 -0.507 1.00 90.38 192 GLU A N 1
ATOM 1406 C CA . GLU A 1 192 ? -12.027 -5.260 -0.793 1.00 90.38 192 GLU A CA 1
ATOM 1407 C C . GLU A 1 192 ? -11.603 -5.421 -2.258 1.00 90.38 192 GLU A C 1
ATOM 1409 O O . GLU A 1 192 ? -10.548 -6.007 -2.506 1.00 90.38 192 GLU A O 1
ATOM 1414 N N . GLY A 1 193 ? -12.343 -4.847 -3.210 1.00 89.44 193 GLY A N 1
ATOM 1415 C CA . GLY A 1 193 ? -12.020 -4.900 -4.640 1.00 89.44 193 GLY A CA 1
ATOM 1416 C C . GLY A 1 193 ? -10.757 -4.125 -5.026 1.00 89.44 193 GLY A C 1
ATOM 1417 O O . GLY A 1 193 ? -10.067 -4.468 -5.986 1.00 89.44 193 GLY A O 1
ATOM 1418 N N . VAL A 1 194 ? -10.386 -3.101 -4.249 1.00 90.81 194 VAL A N 1
ATOM 1419 C CA . VAL A 1 194 ? -9.269 -2.201 -4.597 1.00 90.81 194 VAL A CA 1
ATOM 1420 C C . VAL A 1 194 ? -7.980 -2.497 -3.838 1.00 90.81 194 VAL A C 1
ATOM 1422 O O . VAL A 1 194 ? -6.927 -1.953 -4.185 1.00 90.81 194 VAL A O 1
ATOM 1425 N N . ARG A 1 195 ? -8.025 -3.363 -2.817 1.00 91.81 195 ARG A N 1
ATOM 1426 C CA . ARG A 1 195 ? -6.878 -3.648 -1.937 1.00 91.81 195 ARG A CA 1
ATOM 1427 C C . ARG A 1 195 ? -5.636 -4.115 -2.688 1.00 91.81 195 ARG A C 1
ATOM 1429 O O . ARG A 1 195 ? -4.528 -3.729 -2.320 1.00 91.81 195 ARG A O 1
ATOM 1436 N N . ASP A 1 196 ? -5.811 -4.859 -3.779 1.00 91.31 196 ASP A N 1
ATOM 1437 C CA . ASP A 1 196 ? -4.686 -5.351 -4.571 1.00 91.31 196 ASP A CA 1
ATOM 1438 C C . ASP A 1 196 ? -4.027 -4.263 -5.415 1.00 91.31 196 ASP A C 1
ATOM 1440 O O . ASP A 1 196 ? -2.803 -4.223 -5.530 1.00 91.31 196 ASP A O 1
ATOM 1444 N N . ARG A 1 197 ? -4.821 -3.324 -5.940 1.00 91.19 197 ARG A N 1
ATOM 1445 C CA . ARG A 1 197 ? -4.301 -2.142 -6.642 1.00 91.19 197 ARG A CA 1
ATOM 1446 C C . ARG A 1 197 ? -3.569 -1.215 -5.667 1.00 91.19 197 ARG A C 1
ATOM 1448 O O . ARG A 1 197 ? -2.514 -0.685 -6.002 1.00 91.19 197 ARG A O 1
ATOM 1455 N N . LEU A 1 198 ? -4.084 -1.052 -4.448 1.00 95.31 198 LEU A N 1
ATOM 1456 C CA . LEU A 1 198 ? -3.445 -0.215 -3.428 1.00 95.31 198 LEU A CA 1
ATOM 1457 C C . LEU A 1 198 ? -2.166 -0.845 -2.862 1.00 95.31 198 LEU A C 1
ATOM 1459 O O . LEU A 1 198 ? -1.202 -0.130 -2.600 1.00 95.31 198 LEU A O 1
ATOM 1463 N N . TRP A 1 199 ? -2.097 -2.170 -2.745 1.00 94.88 199 TRP A N 1
ATOM 1464 C CA . TRP A 1 199 ? -0.856 -2.860 -2.385 1.00 94.88 199 TRP A CA 1
ATOM 1465 C C . TRP A 1 199 ? 0.276 -2.603 -3.374 1.00 94.88 199 TRP A C 1
ATOM 1467 O O . TRP A 1 199 ? 1.411 -2.364 -2.956 1.00 94.88 199 TRP A O 1
ATOM 1477 N N . LEU A 1 200 ? -0.040 -2.580 -4.674 1.00 94.38 200 LEU A N 1
ATOM 1478 C CA . LEU A 1 200 ? 0.932 -2.218 -5.702 1.00 94.38 200 LEU A CA 1
ATOM 1479 C C . LEU A 1 200 ? 1.506 -0.822 -5.497 1.00 94.38 200 LEU A C 1
ATOM 1481 O O . LEU A 1 200 ? 2.710 -0.643 -5.623 1.00 94.38 200 LEU A O 1
ATOM 1485 N N . ALA A 1 201 ? 0.664 0.151 -5.150 1.00 94.94 201 ALA A N 1
ATOM 1486 C CA . ALA A 1 201 ? 1.077 1.537 -4.956 1.00 94.94 201 ALA A CA 1
ATOM 1487 C C . ALA A 1 201 ? 1.864 1.788 -3.654 1.00 94.94 201 ALA A C 1
ATOM 1489 O O . ALA A 1 201 ? 2.439 2.865 -3.493 1.00 94.94 201 ALA A O 1
ATOM 1490 N N . GLY A 1 202 ? 1.867 0.834 -2.718 1.00 95.38 202 GLY A N 1
ATOM 1491 C CA . GLY A 1 202 ? 2.490 0.964 -1.401 1.00 95.38 202 GLY A CA 1
ATOM 1492 C C . GLY A 1 202 ? 3.509 -0.146 -1.125 1.00 95.38 202 GLY A C 1
ATOM 1493 O O . GLY A 1 202 ? 4.648 -0.039 -1.588 1.00 95.38 202 GLY A O 1
ATOM 1494 N N . PRO A 1 203 ? 3.128 -1.205 -0.382 1.00 93.44 203 PRO A N 1
ATOM 1495 C CA . PRO A 1 203 ? 4.024 -2.301 -0.014 1.00 93.44 203 PRO A CA 1
ATOM 1496 C C . PRO A 1 203 ? 4.845 -2.874 -1.177 1.00 93.44 203 PRO A C 1
ATOM 1498 O O . PRO A 1 203 ? 6.071 -2.920 -1.083 1.00 93.44 203 PRO A O 1
ATOM 1501 N N . ALA A 1 204 ? 4.222 -3.258 -2.299 1.00 93.38 204 ALA A N 1
ATOM 1502 C CA . ALA A 1 204 ? 4.969 -3.866 -3.404 1.00 93.38 204 ALA A CA 1
ATOM 1503 C C . ALA A 1 204 ? 5.892 -2.871 -4.119 1.00 93.38 204 ALA A C 1
ATOM 1505 O O . ALA A 1 204 ? 7.030 -3.220 -4.437 1.00 93.38 204 ALA A O 1
ATOM 1506 N N . ALA A 1 205 ? 5.451 -1.621 -4.306 1.00 94.50 205 ALA A N 1
ATOM 1507 C CA . ALA A 1 205 ? 6.294 -0.544 -4.828 1.00 94.50 205 ALA A CA 1
ATOM 1508 C C . ALA A 1 205 ? 7.570 -0.345 -4.000 1.00 94.50 205 ALA A C 1
ATOM 1510 O O . ALA A 1 205 ? 8.650 -0.158 -4.564 1.00 94.50 205 ALA A O 1
ATOM 1511 N N . TRP A 1 206 ? 7.457 -0.415 -2.671 1.00 93.31 206 TRP A N 1
ATOM 1512 C CA . TRP A 1 206 ? 8.583 -0.284 -1.746 1.00 93.31 206 TRP A CA 1
ATOM 1513 C C . TRP A 1 206 ? 9.518 -1.504 -1.739 1.00 93.31 206 TRP A C 1
ATOM 1515 O O . TRP A 1 206 ? 10.738 -1.360 -1.589 1.00 93.31 206 TRP A O 1
ATOM 1525 N N . ARG A 1 207 ? 8.949 -2.702 -1.892 1.00 89.44 207 ARG A N 1
ATOM 1526 C CA . ARG A 1 207 ? 9.638 -3.997 -1.778 1.00 89.44 207 ARG A CA 1
ATOM 1527 C C . ARG A 1 207 ? 10.177 -4.549 -3.094 1.00 89.44 207 ARG A C 1
ATOM 1529 O O . ARG A 1 207 ? 10.702 -5.660 -3.101 1.00 89.44 207 ARG A O 1
ATOM 1536 N N . ALA A 1 208 ? 10.080 -3.808 -4.196 1.00 87.62 208 ALA A N 1
ATOM 1537 C CA . ALA A 1 208 ? 10.437 -4.309 -5.523 1.00 87.62 208 ALA A CA 1
ATOM 1538 C C . ALA A 1 208 ? 11.846 -4.935 -5.587 1.00 87.62 208 ALA A C 1
ATOM 1540 O O . ALA A 1 208 ? 12.010 -6.017 -6.146 1.00 87.62 208 ALA A O 1
ATOM 1541 N N . SER A 1 209 ? 12.860 -4.307 -4.979 1.00 83.56 209 SER A N 1
ATOM 1542 C CA . SER A 1 209 ? 14.228 -4.851 -4.946 1.00 83.56 209 SER A CA 1
ATOM 1543 C C . SER A 1 209 ? 14.516 -5.798 -3.780 1.00 83.56 209 SER A C 1
ATOM 1545 O O . SER A 1 209 ? 15.314 -6.723 -3.937 1.00 83.56 209 SER A O 1
ATOM 1547 N N . SER A 1 210 ? 13.874 -5.606 -2.625 1.00 82.56 210 SER A N 1
ATOM 1548 C CA . SER A 1 210 ? 14.146 -6.375 -1.399 1.00 82.56 210 SER A CA 1
ATOM 1549 C C . SER A 1 210 ? 13.299 -7.641 -1.243 1.00 82.56 210 SER A C 1
ATOM 1551 O O . SER A 1 210 ? 13.649 -8.509 -0.447 1.00 82.56 210 SER A O 1
ATOM 1553 N N . GLY A 1 211 ? 12.230 -7.777 -2.028 1.00 82.62 211 GLY A N 1
ATOM 1554 C CA . GLY A 1 211 ? 11.247 -8.847 -1.897 1.00 82.62 211 GLY A CA 1
ATOM 1555 C C . GLY A 1 211 ? 10.217 -8.561 -0.803 1.00 82.62 211 GLY A C 1
ATOM 1556 O O . GLY A 1 211 ? 10.504 -7.908 0.199 1.00 82.62 211 GLY A O 1
ATOM 1557 N N . ILE A 1 212 ? 8.996 -9.051 -1.011 1.00 81.12 212 ILE A N 1
ATOM 1558 C CA . ILE A 1 212 ? 7.895 -8.916 -0.052 1.00 81.12 212 ILE A CA 1
ATOM 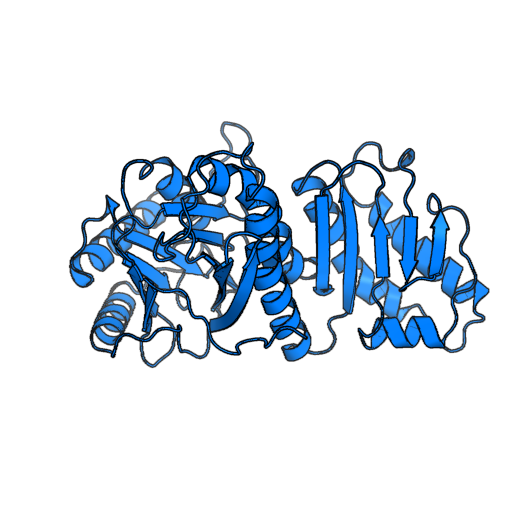1559 C C . ILE A 1 212 ? 8.223 -9.714 1.210 1.00 81.12 212 ILE A C 1
ATOM 1561 O O . ILE A 1 212 ? 8.544 -10.902 1.130 1.00 81.12 212 ILE A O 1
ATOM 1565 N N . HIS A 1 213 ? 8.125 -9.074 2.376 1.00 79.94 213 HIS A N 1
ATOM 1566 C CA . HIS A 1 213 ? 8.312 -9.766 3.644 1.00 79.94 213 HIS A CA 1
ATOM 1567 C C . HIS A 1 213 ? 6.990 -10.452 4.053 1.00 79.94 213 HIS A C 1
ATOM 1569 O O . HIS A 1 213 ? 5.944 -9.810 3.989 1.00 79.94 213 HIS A O 1
ATOM 1575 N N . PRO A 1 214 ? 6.985 -11.717 4.525 1.00 73.38 214 PRO A N 1
ATOM 1576 C CA . PRO A 1 214 ? 5.745 -12.430 4.879 1.00 73.38 214 PRO A CA 1
ATOM 1577 C C . PRO A 1 214 ? 4.891 -11.737 5.952 1.00 73.38 214 PRO A C 1
ATOM 1579 O O . PRO A 1 214 ? 3.676 -11.881 5.994 1.00 73.38 214 PRO A O 1
ATOM 1582 N N . GLY A 1 215 ? 5.536 -10.963 6.827 1.00 74.56 215 GLY A N 1
ATOM 1583 C CA . GLY A 1 215 ? 4.872 -10.132 7.834 1.00 74.56 215 GLY A CA 1
ATOM 1584 C C . GLY A 1 215 ? 4.318 -8.800 7.315 1.00 74.56 215 GLY A C 1
ATOM 1585 O O . GLY A 1 215 ? 3.830 -8.023 8.132 1.00 74.56 215 GLY A O 1
ATOM 1586 N N . ASP A 1 216 ? 4.427 -8.505 6.015 1.00 84.56 216 ASP A N 1
ATOM 1587 C CA . ASP A 1 216 ? 3.901 -7.266 5.446 1.00 84.56 216 ASP A CA 1
ATOM 1588 C C . ASP A 1 216 ? 2.371 -7.312 5.335 1.00 84.56 216 ASP A C 1
ATOM 1590 O O . ASP A 1 216 ? 1.777 -8.283 4.852 1.00 84.56 216 ASP A O 1
ATOM 1594 N N . ALA A 1 217 ? 1.726 -6.228 5.760 1.00 88.38 217 ALA A N 1
ATOM 1595 C CA . ALA A 1 217 ? 0.278 -6.068 5.694 1.00 88.38 217 ALA A CA 1
ATOM 1596 C C . ALA A 1 217 ? -0.104 -4.648 5.269 1.00 88.38 217 ALA A C 1
ATOM 1598 O O . ALA A 1 217 ? 0.565 -3.686 5.635 1.00 88.38 217 ALA A O 1
ATOM 1599 N N . LEU A 1 218 ? -1.215 -4.516 4.549 1.00 94.19 218 LEU A N 1
ATOM 1600 C CA . LEU A 1 218 ? -1.869 -3.251 4.227 1.00 94.19 218 LEU A CA 1
ATOM 1601 C C . LEU A 1 218 ? -3.269 -3.243 4.831 1.00 94.19 218 LEU A C 1
ATOM 1603 O O . LEU A 1 218 ? -4.088 -4.096 4.500 1.00 94.19 218 LEU A O 1
ATOM 1607 N N . ILE A 1 219 ? -3.547 -2.258 5.678 1.00 95.06 219 ILE A N 1
ATOM 1608 C CA . ILE A 1 219 ? -4.850 -2.002 6.290 1.00 95.06 219 ILE A CA 1
ATOM 1609 C C . ILE A 1 219 ? -5.470 -0.792 5.599 1.00 95.06 219 ILE A C 1
ATOM 1611 O O . ILE A 1 219 ? -4.860 0.276 5.530 1.00 95.06 219 ILE A O 1
ATOM 1615 N N . LEU A 1 220 ? -6.699 -0.943 5.118 1.00 96.56 220 LEU A N 1
ATOM 1616 C CA . LEU A 1 220 ? -7.473 0.154 4.545 1.00 96.56 220 LEU A CA 1
ATOM 1617 C C . LEU A 1 220 ? -8.530 0.609 5.545 1.00 96.56 220 LEU A C 1
ATOM 1619 O O . LEU A 1 220 ? -9.238 -0.231 6.101 1.00 96.56 220 LEU A O 1
ATOM 1623 N N . LEU A 1 221 ? -8.648 1.919 5.760 1.00 96.44 221 LEU A N 1
ATOM 1624 C CA . LEU A 1 221 ? -9.602 2.524 6.692 1.00 96.44 221 LEU A CA 1
ATOM 1625 C C . LEU A 1 221 ? -10.449 3.592 5.986 1.00 96.44 221 LEU A C 1
ATOM 1627 O O . LEU A 1 221 ? -9.912 4.510 5.370 1.00 96.44 221 LEU A O 1
ATOM 1631 N N . ALA A 1 222 ? -11.769 3.522 6.133 1.00 96.00 222 ALA A N 1
ATOM 1632 C CA . ALA A 1 222 ? -12.697 4.549 5.661 1.00 96.00 222 ALA A CA 1
ATOM 1633 C C . ALA A 1 222 ? -13.528 5.061 6.840 1.00 96.00 222 ALA A C 1
ATOM 1635 O O . ALA A 1 222 ? -14.363 4.336 7.386 1.00 96.00 222 ALA A O 1
ATOM 1636 N N . THR A 1 223 ? -13.276 6.298 7.280 1.00 95.31 223 THR A N 1
ATOM 1637 C CA . THR A 1 223 ? -13.872 6.810 8.527 1.00 95.31 223 THR A CA 1
ATOM 1638 C C . THR A 1 223 ? -15.287 7.345 8.346 1.00 95.31 223 THR A C 1
ATOM 1640 O O . THR A 1 223 ? -16.025 7.457 9.331 1.00 95.31 223 THR A O 1
ATOM 1643 N N . GLY A 1 224 ? -15.672 7.718 7.119 1.00 94.25 224 GLY A N 1
ATOM 1644 C CA . GLY A 1 224 ? -16.958 8.364 6.837 1.00 94.25 224 GLY A CA 1
ATOM 1645 C C . GLY A 1 224 ? -17.158 9.690 7.577 1.00 94.25 224 GLY A C 1
ATOM 1646 O O . GLY A 1 224 ? -18.288 10.043 7.912 1.00 94.25 224 GLY A O 1
ATOM 1647 N N . ALA A 1 225 ? -16.071 10.379 7.931 1.00 94.00 225 ALA A N 1
ATOM 1648 C CA . ALA A 1 225 ? -16.117 11.670 8.613 1.00 94.00 225 ALA A CA 1
ATOM 1649 C C . ALA A 1 225 ? -16.392 12.842 7.657 1.00 94.00 225 ALA A C 1
ATOM 1651 O O . ALA A 1 225 ? -16.861 13.891 8.096 1.00 94.00 225 ALA A O 1
ATOM 1652 N N . SER A 1 226 ? -16.102 12.665 6.367 1.00 92.62 226 SER A N 1
ATOM 1653 C CA . SER A 1 226 ? -16.429 13.626 5.319 1.00 92.62 226 SER A CA 1
ATOM 1654 C C . SER A 1 226 ? -17.950 13.774 5.163 1.00 92.62 226 SER A C 1
ATOM 1656 O O . SER A 1 226 ? -18.668 12.778 5.261 1.00 92.62 226 SER A O 1
ATOM 1658 N N . PRO A 1 227 ? -18.460 14.986 4.870 1.00 90.25 227 PRO A N 1
ATOM 1659 C CA . PRO A 1 227 ? -19.865 15.183 4.514 1.00 90.25 227 PRO A CA 1
ATOM 1660 C C . PRO A 1 227 ? -20.218 14.632 3.121 1.00 90.25 227 PRO A C 1
ATOM 1662 O O . PRO A 1 227 ? -21.392 14.616 2.757 1.00 90.25 227 PRO A O 1
ATOM 1665 N N . ILE A 1 228 ? -19.226 14.216 2.324 1.00 91.06 228 ILE A N 1
ATOM 1666 C CA . ILE A 1 228 ? -19.451 13.617 1.005 1.00 91.06 228 ILE A CA 1
ATOM 1667 C C . ILE A 1 228 ? -20.111 12.245 1.177 1.00 91.06 228 ILE A C 1
ATOM 1669 O O . ILE A 1 228 ? -19.683 11.440 2.005 1.00 91.06 228 ILE A O 1
ATOM 1673 N N . ALA A 1 229 ? -21.147 11.985 0.373 1.00 90.56 229 ALA A N 1
ATOM 1674 C CA . ALA A 1 229 ? -21.896 10.733 0.402 1.00 90.56 229 ALA A CA 1
ATOM 1675 C C . ALA A 1 229 ? -20.986 9.514 0.199 1.00 90.56 229 ALA A C 1
ATOM 1677 O O . ALA A 1 229 ? -20.054 9.560 -0.607 1.00 90.56 229 ALA A O 1
ATOM 1678 N N . GLU A 1 230 ? -21.301 8.423 0.894 1.00 93.12 230 GLU A N 1
ATOM 1679 C CA . GLU A 1 230 ? -20.563 7.162 0.813 1.00 93.12 230 GLU A CA 1
ATOM 1680 C C . GLU A 1 230 ? -20.464 6.645 -0.631 1.00 93.12 230 GLU A C 1
ATOM 1682 O O . GLU A 1 230 ? -21.415 6.749 -1.410 1.00 93.12 230 GLU A O 1
ATOM 1687 N N . VAL A 1 231 ? -19.299 6.097 -0.982 1.00 92.88 231 VAL A N 1
ATOM 1688 C CA . VAL A 1 231 ? -19.065 5.346 -2.221 1.00 92.88 231 VAL A CA 1
ATOM 1689 C C . VAL A 1 231 ? -19.321 3.874 -1.924 1.00 92.88 231 VAL A C 1
ATOM 1691 O O . VAL A 1 231 ? -18.456 3.187 -1.385 1.00 92.88 231 VAL A O 1
ATOM 1694 N N . ALA A 1 232 ? -20.536 3.410 -2.202 1.00 89.88 232 ALA A N 1
ATOM 1695 C CA . ALA A 1 232 ? -21.002 2.092 -1.766 1.00 89.88 232 ALA A CA 1
ATOM 1696 C C . ALA A 1 232 ? -20.814 0.972 -2.806 1.00 89.88 232 ALA A C 1
ATOM 1698 O O . ALA A 1 232 ? -20.939 -0.193 -2.446 1.00 89.88 232 ALA A O 1
ATOM 1699 N N . SER A 1 233 ? -20.529 1.302 -4.071 1.00 89.75 233 SER A N 1
ATOM 1700 C CA . SER A 1 233 ? -20.439 0.339 -5.179 1.00 89.75 233 SER A CA 1
ATOM 1701 C C . SER A 1 233 ? -19.259 0.650 -6.094 1.00 89.75 233 SER A C 1
ATOM 1703 O O . SER A 1 233 ? -18.900 1.813 -6.272 1.00 89.75 233 SER A O 1
ATOM 1705 N N . GLU A 1 234 ? -18.682 -0.382 -6.710 1.00 86.19 234 GLU A N 1
ATOM 1706 C CA . GLU A 1 234 ? -17.610 -0.232 -7.700 1.00 86.19 234 GLU A CA 1
ATOM 1707 C C . GLU A 1 234 ? -18.076 0.509 -8.961 1.00 86.19 234 GLU A C 1
ATOM 1709 O O . GLU A 1 234 ? -17.284 1.209 -9.585 1.00 86.19 234 GLU A O 1
ATOM 1714 N N . GLU A 1 235 ? -19.368 0.428 -9.293 1.00 88.44 235 GLU A N 1
ATOM 1715 C CA . GLU A 1 235 ? -19.974 1.132 -10.434 1.00 88.44 235 GLU A CA 1
ATOM 1716 C C . GLU A 1 235 ? -20.141 2.640 -10.194 1.00 88.44 235 GLU A C 1
ATOM 1718 O O . GLU A 1 235 ? -20.462 3.393 -11.117 1.00 88.44 235 GLU A O 1
ATOM 1723 N N . ASP A 1 236 ? -19.945 3.100 -8.956 1.00 89.25 236 ASP A N 1
ATOM 1724 C CA . ASP A 1 236 ? -19.994 4.518 -8.636 1.00 89.25 236 ASP A CA 1
ATOM 1725 C C . ASP A 1 236 ? -18.892 5.268 -9.411 1.00 89.25 236 ASP A C 1
ATOM 1727 O O . ASP A 1 236 ? -17.711 4.920 -9.302 1.00 89.25 236 ASP A O 1
ATOM 1731 N N . PRO A 1 237 ? -19.225 6.336 -10.160 1.00 88.06 237 PRO A N 1
ATOM 1732 C CA . PRO A 1 237 ? -18.245 7.077 -10.956 1.00 88.06 237 PRO A CA 1
ATOM 1733 C C . PRO A 1 237 ? -17.110 7.690 -10.119 1.00 88.06 237 PRO A C 1
ATOM 1735 O O . PRO A 1 237 ? -16.063 8.051 -10.660 1.00 88.06 237 PRO A O 1
ATOM 1738 N N . ARG A 1 238 ? -17.291 7.816 -8.799 1.00 90.75 238 ARG A N 1
ATOM 1739 C CA . ARG A 1 238 ? -16.298 8.361 -7.867 1.00 90.75 238 ARG A CA 1
ATOM 1740 C C . ARG A 1 238 ? -15.273 7.320 -7.421 1.00 90.75 238 ARG A C 1
ATOM 1742 O O . ARG A 1 238 ? -14.220 7.715 -6.916 1.00 90.75 238 ARG A O 1
ATOM 1749 N N . THR A 1 239 ? -15.539 6.027 -7.619 1.00 90.75 239 THR A N 1
ATOM 1750 C CA . THR A 1 239 ? -14.686 4.917 -7.165 1.00 90.75 239 THR A CA 1
ATOM 1751 C C . THR A 1 239 ? -13.242 5.088 -7.626 1.00 90.75 239 THR A C 1
ATOM 1753 O O . THR A 1 239 ? -12.341 5.164 -6.790 1.00 90.75 239 THR A O 1
ATOM 1756 N N . GLU A 1 240 ? -13.003 5.288 -8.925 1.00 90.31 240 GLU A N 1
ATOM 1757 C CA . GLU A 1 240 ? -11.642 5.485 -9.450 1.00 90.31 240 GLU A CA 1
ATOM 1758 C C . GLU A 1 240 ? -10.965 6.747 -8.893 1.00 90.31 240 GLU A C 1
ATOM 1760 O O . GLU A 1 240 ? -9.756 6.750 -8.675 1.00 90.31 240 GLU A O 1
ATOM 1765 N N . SER A 1 241 ? -11.725 7.804 -8.586 1.00 91.50 241 SER A N 1
ATOM 1766 C CA . SER A 1 241 ? -11.160 9.017 -7.978 1.00 91.50 241 SER A CA 1
ATOM 1767 C C . SER A 1 241 ? -10.709 8.773 -6.537 1.00 91.50 241 SER A C 1
ATOM 1769 O O . SER A 1 241 ? -9.630 9.212 -6.139 1.00 91.50 241 SER A O 1
ATOM 1771 N N . VAL A 1 242 ? -11.502 8.045 -5.749 1.00 90.50 242 VAL A N 1
ATOM 1772 C CA . VAL A 1 242 ? -11.141 7.675 -4.372 1.00 90.50 242 VAL A CA 1
ATOM 1773 C C . VAL A 1 242 ? -9.944 6.720 -4.357 1.00 90.50 242 VAL A C 1
ATOM 1775 O O . VAL A 1 242 ? -9.015 6.921 -3.570 1.00 90.50 242 VAL A O 1
ATOM 1778 N N . ILE A 1 243 ? -9.914 5.742 -5.269 1.00 90.12 243 ILE A N 1
ATOM 1779 C CA . ILE A 1 243 ? -8.772 4.836 -5.460 1.00 90.12 243 ILE A CA 1
ATOM 1780 C C . ILE A 1 243 ? -7.520 5.631 -5.828 1.00 90.12 243 ILE A C 1
ATOM 1782 O O . ILE A 1 243 ? -6.472 5.431 -5.216 1.00 90.12 243 ILE A O 1
ATOM 1786 N N . ALA A 1 244 ? -7.618 6.565 -6.778 1.00 91.88 244 ALA A N 1
ATOM 1787 C CA . ALA A 1 244 ? -6.504 7.420 -7.171 1.00 91.88 244 ALA A CA 1
ATOM 1788 C C . ALA A 1 244 ? -5.979 8.250 -5.991 1.00 91.88 244 ALA A C 1
ATOM 1790 O O . ALA A 1 244 ? -4.765 8.395 -5.840 1.00 91.88 244 ALA A O 1
ATOM 1791 N N . GLY A 1 245 ? -6.863 8.744 -5.119 1.00 93.31 245 GLY A N 1
ATOM 1792 C CA . GLY A 1 245 ? -6.484 9.462 -3.903 1.00 93.31 245 GLY A CA 1
ATOM 1793 C C . GLY A 1 245 ? -5.672 8.610 -2.927 1.00 93.31 245 GLY A C 1
ATOM 1794 O O . GLY A 1 245 ? -4.568 9.001 -2.542 1.00 93.31 245 GLY A O 1
ATOM 1795 N N . LEU A 1 246 ? -6.172 7.421 -2.578 1.00 95.06 246 LEU A N 1
ATOM 1796 C CA . LEU A 1 246 ? -5.469 6.481 -1.694 1.00 95.06 246 LEU A CA 1
ATOM 1797 C C . LEU A 1 246 ? -4.155 5.981 -2.313 1.00 95.06 246 LEU A C 1
ATOM 1799 O O . LEU A 1 246 ? -3.118 5.963 -1.649 1.00 95.06 246 LEU A O 1
ATOM 1803 N N . SER A 1 247 ? -4.177 5.643 -3.604 1.00 95.06 247 SER A N 1
ATOM 1804 C CA . SER A 1 247 ? -2.994 5.236 -4.365 1.00 95.06 247 SER A CA 1
ATOM 1805 C C . SER A 1 247 ? -1.941 6.343 -4.397 1.00 95.06 247 SER A C 1
ATOM 1807 O O . SER A 1 247 ? -0.753 6.057 -4.279 1.00 95.06 247 SER A O 1
ATOM 1809 N N . THR A 1 248 ? -2.355 7.606 -4.529 1.00 94.44 248 THR A N 1
ATOM 1810 C CA . THR A 1 248 ? -1.443 8.756 -4.500 1.00 94.44 248 THR A CA 1
ATOM 1811 C C . THR A 1 248 ? -0.816 8.915 -3.119 1.00 94.44 248 THR A C 1
ATOM 1813 O O . THR A 1 248 ? 0.392 9.118 -3.033 1.00 94.44 248 THR A O 1
ATOM 1816 N N . ALA A 1 249 ? -1.592 8.790 -2.037 1.00 95.00 249 ALA A N 1
ATOM 1817 C CA . ALA A 1 249 ? -1.057 8.867 -0.677 1.00 95.00 249 ALA A CA 1
ATOM 1818 C C . ALA A 1 249 ? 0.007 7.786 -0.416 1.00 95.00 249 ALA A C 1
ATOM 1820 O O . ALA A 1 249 ? 1.092 8.102 0.074 1.00 95.00 249 ALA A O 1
ATOM 1821 N N . LEU A 1 250 ? -0.263 6.541 -0.820 1.00 96.62 250 LEU A N 1
ATOM 1822 C CA . LEU A 1 250 ? 0.701 5.442 -0.727 1.00 96.62 250 LEU A CA 1
ATOM 1823 C C . LEU A 1 250 ? 1.946 5.700 -1.584 1.00 96.62 250 LEU A C 1
ATOM 1825 O O . LEU A 1 250 ? 3.057 5.659 -1.062 1.00 96.62 250 LEU A O 1
ATOM 1829 N N . ALA A 1 251 ? 1.780 6.065 -2.857 1.00 94.25 251 ALA A N 1
ATOM 1830 C CA . ALA A 1 251 ? 2.903 6.316 -3.758 1.00 94.25 251 ALA A CA 1
ATOM 1831 C C . ALA A 1 251 ? 3.795 7.479 -3.282 1.00 94.25 251 ALA A C 1
ATOM 1833 O O . ALA A 1 251 ? 5.021 7.406 -3.377 1.00 94.25 251 ALA A O 1
ATOM 1834 N N . GLN A 1 252 ? 3.206 8.549 -2.733 1.00 93.12 252 GLN A N 1
ATOM 1835 C CA . GLN A 1 252 ? 3.970 9.661 -2.159 1.00 93.12 252 GLN A CA 1
ATOM 1836 C C . GLN A 1 252 ? 4.699 9.257 -0.872 1.00 93.12 252 GLN A C 1
ATOM 1838 O O . GLN A 1 252 ? 5.826 9.705 -0.658 1.00 93.12 252 GLN A O 1
ATOM 1843 N N . LEU A 1 253 ? 4.111 8.389 -0.041 1.00 95.00 253 LEU A N 1
ATOM 1844 C CA . LEU A 1 253 ? 4.796 7.829 1.125 1.00 95.00 253 LEU A CA 1
ATOM 1845 C C . LEU A 1 253 ? 5.985 6.954 0.703 1.00 95.00 253 LEU A C 1
ATOM 1847 O O . LEU A 1 253 ? 7.085 7.141 1.220 1.00 95.00 253 LEU A O 1
ATOM 1851 N N . VAL A 1 254 ? 5.804 6.062 -0.276 1.00 94.31 254 VAL A N 1
ATOM 1852 C CA . VAL A 1 254 ? 6.894 5.242 -0.833 1.00 94.31 254 VAL A CA 1
ATOM 1853 C C . VAL A 1 254 ? 8.005 6.134 -1.385 1.00 94.31 254 VAL A C 1
ATOM 1855 O O . VAL A 1 254 ? 9.169 5.932 -1.049 1.00 94.31 254 VAL A O 1
ATOM 1858 N N . ARG A 1 255 ? 7.658 7.165 -2.165 1.00 91.00 255 ARG A N 1
ATOM 1859 C CA . ARG A 1 255 ? 8.625 8.138 -2.687 1.00 91.00 255 ARG A CA 1
ATOM 1860 C C . ARG A 1 255 ? 9.386 8.843 -1.566 1.00 91.00 255 ARG A C 1
ATOM 1862 O O . ARG A 1 255 ? 10.607 8.925 -1.632 1.00 91.00 255 ARG A O 1
ATOM 1869 N N . LYS A 1 256 ? 8.689 9.337 -0.536 1.00 90.44 256 LYS A N 1
ATOM 1870 C CA . LYS A 1 256 ? 9.311 9.978 0.636 1.00 90.44 256 LYS A CA 1
ATOM 1871 C C . LYS A 1 256 ? 10.344 9.047 1.277 1.00 90.44 256 LYS A C 1
ATOM 1873 O O . LYS A 1 256 ? 11.465 9.480 1.527 1.00 90.44 256 LYS A O 1
ATOM 1878 N N . ARG A 1 257 ? 9.994 7.773 1.480 1.00 90.56 257 ARG A N 1
ATOM 1879 C CA . ARG A 1 257 ? 10.899 6.764 2.054 1.00 90.56 257 ARG A CA 1
ATOM 1880 C C . ARG A 1 257 ? 12.073 6.442 1.138 1.00 90.56 257 ARG A C 1
ATOM 1882 O O . ARG A 1 257 ? 13.196 6.333 1.612 1.00 90.56 257 ARG A O 1
ATOM 1889 N N . ALA A 1 258 ? 11.840 6.324 -0.167 1.00 88.31 258 ALA A N 1
ATOM 1890 C CA . ALA A 1 258 ? 12.895 6.024 -1.131 1.00 88.31 258 ALA A CA 1
ATOM 1891 C C . ALA A 1 258 ? 13.927 7.155 -1.213 1.00 88.31 258 ALA A C 1
ATOM 1893 O O . ALA A 1 258 ? 15.126 6.893 -1.195 1.00 88.31 258 ALA A O 1
ATOM 1894 N N . LEU A 1 259 ? 13.464 8.407 -1.209 1.00 84.75 259 LEU A N 1
ATOM 1895 C CA . LEU A 1 259 ? 14.338 9.579 -1.153 1.00 84.75 259 LEU A CA 1
ATOM 1896 C C . LEU A 1 259 ? 15.121 9.654 0.165 1.00 84.75 259 LEU A C 1
ATOM 1898 O O . LEU A 1 259 ? 16.287 10.031 0.151 1.00 84.75 259 LEU A O 1
ATOM 1902 N N . ALA A 1 260 ? 14.503 9.281 1.291 1.00 86.75 260 ALA A N 1
ATOM 1903 C CA . ALA A 1 260 ? 15.169 9.255 2.594 1.00 86.75 260 ALA A CA 1
ATOM 1904 C C . ALA A 1 260 ? 16.212 8.129 2.719 1.00 86.75 260 ALA A C 1
ATOM 1906 O O . ALA A 1 260 ? 17.229 8.322 3.380 1.00 86.75 260 ALA A O 1
ATOM 1907 N N . ALA A 1 261 ? 15.978 6.976 2.084 1.00 84.88 261 ALA A N 1
ATOM 1908 C CA . ALA A 1 261 ? 16.921 5.857 2.071 1.00 84.88 261 ALA A CA 1
ATOM 1909 C C . ALA A 1 261 ? 18.203 6.162 1.274 1.00 84.88 261 ALA A C 1
ATOM 1911 O O . ALA A 1 261 ? 19.250 5.598 1.581 1.00 84.88 261 ALA A O 1
ATOM 1912 N N . GLY A 1 262 ? 18.127 7.059 0.283 1.00 75.44 262 GLY A N 1
ATOM 1913 C CA . GLY A 1 262 ? 19.209 7.306 -0.670 1.00 75.44 262 GLY A CA 1
ATOM 1914 C C . GLY A 1 262 ? 19.363 6.164 -1.683 1.00 75.44 262 GLY A C 1
ATOM 1915 O O . GLY A 1 262 ? 18.936 5.039 -1.441 1.00 75.44 262 GLY A O 1
ATOM 1916 N N . GLU A 1 263 ? 19.937 6.466 -2.851 1.00 76.06 263 GLU A N 1
ATOM 1917 C CA . GLU A 1 263 ? 20.355 5.474 -3.867 1.00 76.06 263 GLU A CA 1
ATOM 1918 C C . GLU A 1 263 ? 19.249 4.581 -4.472 1.00 76.06 263 GLU A C 1
ATOM 1920 O O . GLU A 1 263 ? 19.553 3.652 -5.219 1.00 76.06 263 GLU A O 1
ATOM 1925 N N . ARG A 1 264 ? 17.967 4.869 -4.211 1.00 82.94 264 ARG A N 1
ATOM 1926 C CA . ARG A 1 264 ? 16.835 4.155 -4.821 1.00 82.94 264 ARG A CA 1
ATOM 1927 C C . ARG A 1 264 ? 16.408 4.782 -6.136 1.00 82.94 264 ARG A C 1
ATOM 1929 O O . ARG A 1 264 ? 16.162 5.987 -6.196 1.00 82.94 264 ARG A O 1
ATOM 1936 N N . ILE A 1 265 ? 16.243 3.956 -7.166 1.00 83.50 265 ILE A N 1
ATOM 1937 C CA . ILE A 1 265 ? 15.938 4.434 -8.520 1.00 83.50 265 ILE A CA 1
ATOM 1938 C C . ILE A 1 265 ? 14.503 4.065 -8.905 1.00 83.50 265 ILE A C 1
ATOM 1940 O O . ILE A 1 265 ? 14.126 2.889 -8.823 1.00 83.50 265 ILE A O 1
ATOM 1944 N N . PRO A 1 266 ? 13.681 5.049 -9.319 1.00 87.81 266 PRO A N 1
ATOM 1945 C CA . PRO A 1 266 ? 12.309 4.783 -9.706 1.00 87.81 266 PRO A CA 1
ATOM 1946 C C . PRO A 1 266 ? 12.249 4.086 -11.067 1.00 87.81 266 PRO A C 1
ATOM 1948 O O . PRO A 1 266 ? 12.967 4.435 -12.011 1.00 87.81 266 PRO A O 1
ATOM 1951 N N . PHE A 1 267 ? 11.332 3.134 -11.184 1.00 92.25 267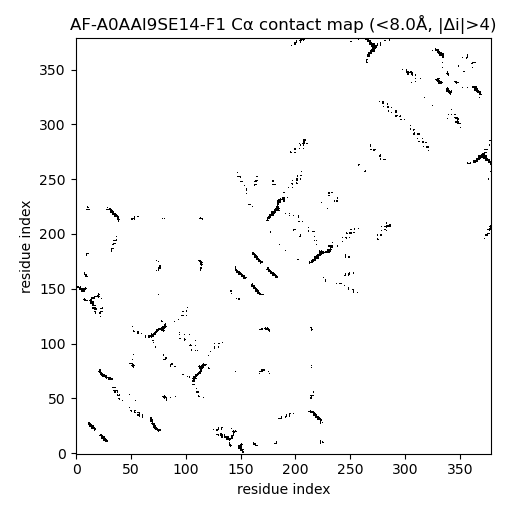 PHE A N 1
ATOM 1952 C CA . PHE A 1 267 ? 10.904 2.583 -12.461 1.00 92.25 267 PHE A CA 1
ATOM 1953 C C . PHE A 1 267 ? 9.402 2.296 -12.433 1.00 92.25 267 PHE A C 1
ATOM 1955 O O . PHE A 1 267 ? 8.858 1.727 -11.490 1.00 92.25 267 PHE A O 1
ATOM 1962 N N . GLY A 1 268 ? 8.717 2.704 -13.485 1.00 94.00 268 GLY A N 1
ATOM 1963 C CA . GLY A 1 268 ? 7.317 2.438 -13.722 1.00 94.00 268 GLY A CA 1
ATOM 1964 C C . GLY A 1 268 ? 7.107 1.104 -14.414 1.00 94.00 268 GLY A C 1
ATOM 1965 O O . GLY A 1 268 ? 7.707 0.849 -15.458 1.00 94.00 268 GLY A O 1
ATOM 1966 N N . LEU A 1 269 ? 6.206 0.284 -13.881 1.00 95.00 269 LEU A N 1
ATOM 1967 C CA . LEU A 1 269 ? 5.696 -0.898 -14.568 1.00 95.00 269 LEU A CA 1
ATOM 1968 C C . LEU A 1 269 ? 4.179 -0.777 -14.693 1.00 95.00 269 LEU A C 1
ATOM 1970 O O . LEU A 1 269 ? 3.472 -0.672 -13.691 1.00 95.00 269 LEU A O 1
ATOM 1974 N N . PHE A 1 270 ? 3.687 -0.795 -15.926 1.00 94.56 270 PHE A N 1
ATOM 1975 C CA . PHE A 1 270 ? 2.285 -0.580 -16.263 1.00 94.56 270 PHE A CA 1
ATOM 1976 C C . PHE A 1 270 ? 1.797 -1.583 -17.296 1.00 94.56 270 PHE A C 1
ATOM 1978 O O . PHE A 1 270 ? 2.574 -2.356 -17.851 1.00 94.56 270 PHE A O 1
ATOM 1985 N N . GLY A 1 271 ? 0.495 -1.563 -17.559 1.00 93.44 271 GLY A N 1
ATOM 1986 C CA . GLY A 1 271 ? -0.098 -2.385 -18.599 1.00 93.44 271 GLY A CA 1
ATOM 1987 C C . GLY A 1 271 ? -0.162 -3.866 -18.250 1.00 93.44 271 GLY A C 1
ATOM 1988 O O . GLY A 1 271 ? -0.301 -4.674 -19.159 1.00 93.44 271 GLY A O 1
ATOM 1989 N N . ALA A 1 272 ? -0.041 -4.247 -16.978 1.00 92.56 272 ALA A N 1
ATOM 1990 C CA . ALA A 1 272 ? -0.252 -5.624 -16.543 1.00 92.56 272 ALA A CA 1
ATOM 1991 C C . ALA A 1 272 ? -1.746 -5.984 -16.578 1.00 92.56 272 ALA A C 1
ATOM 1993 O O . ALA A 1 272 ? -2.610 -5.125 -16.373 1.00 92.56 272 ALA A O 1
ATOM 1994 N N . GLU A 1 273 ? -2.047 -7.258 -16.817 1.00 91.06 273 GLU A N 1
ATOM 1995 C CA . GLU A 1 273 ? -3.405 -7.809 -16.829 1.00 91.06 273 GLU A CA 1
ATOM 1996 C C . GLU A 1 273 ? -3.997 -7.862 -15.417 1.00 91.06 273 GLU A C 1
ATOM 1998 O O . GLU A 1 273 ? -5.173 -7.569 -15.217 1.00 91.06 273 GLU A O 1
ATOM 2003 N N . THR A 1 274 ? -3.162 -8.181 -14.424 1.00 90.25 274 THR A N 1
ATOM 2004 C CA . THR A 1 274 ? -3.561 -8.285 -13.016 1.00 90.25 274 THR A CA 1
ATOM 2005 C C . THR A 1 274 ? -2.574 -7.570 -12.096 1.00 90.25 274 THR A C 1
ATOM 2007 O O . THR A 1 274 ? -1.410 -7.376 -12.467 1.00 90.25 274 THR A O 1
ATOM 2010 N N . PRO A 1 275 ? -2.983 -7.219 -10.861 1.00 89.88 275 PRO A N 1
ATOM 2011 C CA . PRO A 1 275 ? -2.047 -6.681 -9.891 1.00 89.88 275 PRO A CA 1
ATOM 2012 C C . PRO A 1 275 ? -0.901 -7.649 -9.565 1.00 89.88 275 PRO A C 1
ATOM 2014 O O . PRO A 1 275 ? 0.243 -7.227 -9.447 1.00 89.88 275 PRO A O 1
ATOM 2017 N N . GLN A 1 276 ? -1.190 -8.950 -9.497 1.00 88.06 276 GLN A N 1
ATOM 2018 C CA . GLN A 1 276 ? -0.186 -9.981 -9.230 1.00 88.06 276 GLN A CA 1
ATOM 2019 C C . GLN A 1 276 ? 0.878 -10.056 -10.336 1.00 88.06 276 GLN A C 1
ATOM 2021 O O . GLN A 1 276 ? 2.063 -10.142 -10.032 1.00 88.06 276 GLN A O 1
ATOM 2026 N N . GLU A 1 277 ? 0.480 -9.956 -11.611 1.00 90.00 277 GLU A N 1
ATOM 2027 C CA . GLU A 1 277 ? 1.434 -9.897 -12.729 1.00 90.00 277 GLU A CA 1
ATOM 2028 C C . GLU A 1 277 ? 2.378 -8.694 -12.599 1.00 90.00 277 GLU A C 1
ATOM 2030 O O . GLU A 1 277 ? 3.587 -8.842 -12.785 1.00 90.00 277 GLU A O 1
ATOM 2035 N N . ALA A 1 278 ? 1.848 -7.515 -12.252 1.00 92.12 278 ALA A N 1
ATOM 2036 C CA . ALA A 1 278 ? 2.679 -6.333 -12.038 1.00 92.12 278 ALA A CA 1
ATOM 2037 C C . ALA A 1 278 ? 3.661 -6.536 -10.874 1.00 92.12 278 ALA A C 1
ATOM 2039 O O . ALA A 1 278 ? 4.832 -6.192 -10.993 1.00 92.12 278 ALA A O 1
ATOM 2040 N N . GLU A 1 279 ? 3.208 -7.120 -9.766 1.00 90.62 279 GLU A N 1
ATOM 2041 C CA . GLU A 1 279 ? 4.050 -7.406 -8.603 1.00 90.62 279 GLU A CA 1
ATOM 2042 C C . GLU A 1 279 ? 5.181 -8.388 -8.933 1.00 90.62 279 GLU A C 1
ATOM 2044 O O . GLU A 1 279 ? 6.343 -8.118 -8.622 1.00 90.62 279 GLU A O 1
ATOM 2049 N N . ASP A 1 280 ? 4.870 -9.492 -9.617 1.00 88.81 280 ASP A N 1
ATOM 2050 C CA . ASP A 1 280 ? 5.861 -10.503 -9.986 1.00 88.81 280 ASP A CA 1
ATOM 2051 C C . ASP A 1 280 ? 6.897 -9.942 -10.981 1.00 88.81 280 ASP A C 1
ATOM 2053 O O . ASP A 1 280 ? 8.103 -10.153 -10.797 1.00 88.81 280 ASP A O 1
ATOM 2057 N N . ALA A 1 281 ? 6.474 -9.177 -11.999 1.00 90.81 281 ALA A N 1
ATOM 2058 C CA . ALA A 1 281 ? 7.417 -8.532 -12.919 1.00 90.81 281 ALA A CA 1
ATOM 2059 C C . ALA A 1 281 ? 8.251 -7.449 -12.234 1.00 90.81 281 ALA A C 1
ATOM 2061 O O . ALA A 1 281 ? 9.465 -7.396 -12.444 1.00 90.81 281 ALA A O 1
ATOM 2062 N N . ALA A 1 282 ? 7.635 -6.600 -11.411 1.00 92.38 282 ALA A N 1
ATOM 2063 C CA . ALA A 1 282 ? 8.347 -5.544 -10.708 1.00 92.38 282 ALA A CA 1
ATOM 2064 C C . ALA A 1 282 ? 9.354 -6.111 -9.708 1.00 92.38 282 ALA A C 1
ATOM 2066 O O . ALA A 1 282 ? 10.460 -5.589 -9.609 1.00 92.38 282 ALA A O 1
ATOM 2067 N N . GLY A 1 283 ? 9.027 -7.210 -9.024 1.00 89.81 283 GLY A N 1
ATOM 2068 C CA . GLY A 1 283 ? 9.957 -7.898 -8.133 1.00 89.81 283 GLY A CA 1
ATOM 2069 C C . GLY A 1 283 ? 11.193 -8.427 -8.866 1.00 89.81 283 GLY A C 1
ATOM 2070 O O . GLY A 1 283 ? 12.312 -8.362 -8.357 1.00 89.81 283 GLY A O 1
ATOM 2071 N N . VAL A 1 284 ? 11.025 -8.946 -10.085 1.00 90.50 284 VAL A N 1
ATOM 2072 C CA . VAL A 1 284 ? 12.158 -9.402 -10.906 1.00 90.50 284 VAL A CA 1
ATOM 2073 C C . VAL A 1 284 ? 12.955 -8.214 -11.434 1.00 90.50 284 VAL A C 1
ATOM 2075 O O . VAL A 1 284 ? 14.172 -8.175 -11.263 1.00 90.50 284 VAL A O 1
ATOM 2078 N N . LEU A 1 285 ? 12.286 -7.215 -12.011 1.00 91.69 285 LEU A N 1
ATOM 2079 C CA . LEU A 1 285 ? 12.924 -5.997 -12.510 1.00 91.69 285 LEU A CA 1
ATOM 2080 C C . LEU A 1 285 ? 13.695 -5.263 -11.411 1.00 91.69 285 LEU A C 1
ATOM 2082 O O . LEU A 1 285 ? 14.851 -4.912 -11.629 1.00 91.69 285 LEU A O 1
ATOM 2086 N N . GLY A 1 286 ? 13.108 -5.106 -10.225 1.00 91.06 286 GLY A N 1
ATOM 2087 C CA . GLY A 1 286 ? 13.723 -4.443 -9.078 1.00 91.06 286 GLY A CA 1
ATOM 2088 C C . GLY A 1 286 ? 15.034 -5.099 -8.646 1.00 91.06 286 GLY A C 1
ATOM 2089 O O . GLY A 1 286 ? 15.993 -4.400 -8.334 1.00 91.06 286 GLY A O 1
ATOM 2090 N N . ARG A 1 287 ? 15.139 -6.434 -8.717 1.00 89.31 287 ARG A N 1
ATOM 2091 C CA . ARG A 1 287 ? 16.396 -7.157 -8.439 1.00 89.31 287 ARG A CA 1
ATOM 2092 C C . ARG A 1 287 ? 17.457 -6.980 -9.526 1.00 89.31 287 ARG A C 1
ATOM 2094 O O . ARG A 1 287 ? 18.650 -7.007 -9.232 1.00 89.31 287 ARG A O 1
ATOM 2101 N N . PHE A 1 288 ? 17.047 -6.823 -10.784 1.00 90.31 288 PHE A N 1
ATOM 2102 C CA . PHE A 1 288 ? 17.970 -6.660 -11.910 1.00 90.31 288 PHE A CA 1
ATOM 2103 C C . PHE A 1 288 ? 18.407 -5.205 -12.117 1.00 90.31 288 PHE A C 1
ATOM 2105 O O . PHE A 1 288 ? 19.522 -4.980 -12.594 1.00 90.31 288 PHE A O 1
ATOM 2112 N N . MET A 1 289 ? 17.572 -4.229 -11.748 1.00 89.75 289 MET A N 1
ATOM 2113 C CA . MET A 1 289 ? 17.773 -2.809 -12.051 1.00 89.75 289 MET A CA 1
ATOM 2114 C C . MET A 1 289 ? 19.133 -2.271 -11.582 1.00 89.75 289 MET A C 1
ATOM 2116 O O . MET A 1 289 ? 19.837 -1.698 -12.418 1.00 89.75 289 MET A O 1
ATOM 2120 N N . PRO A 1 290 ? 19.604 -2.529 -10.341 1.00 86.12 290 PRO A N 1
ATOM 2121 C CA . PRO A 1 290 ? 20.924 -2.062 -9.908 1.00 86.12 290 PRO A CA 1
ATOM 2122 C C . PRO A 1 290 ? 22.057 -2.625 -10.780 1.00 86.12 290 PRO A C 1
ATOM 2124 O O . PRO A 1 290 ? 23.021 -1.938 -11.117 1.00 86.12 290 PRO A O 1
ATOM 2127 N N . GLY A 1 291 ? 21.925 -3.884 -11.211 1.00 87.50 291 GLY A N 1
ATOM 2128 C CA . GLY A 1 291 ? 22.875 -4.537 -12.108 1.00 87.50 291 GLY A CA 1
ATOM 2129 C C . GLY A 1 291 ? 22.827 -4.014 -13.546 1.00 87.50 291 GLY A C 1
ATOM 2130 O O . GLY A 1 291 ? 23.852 -4.030 -14.228 1.00 87.50 291 GLY A O 1
ATOM 2131 N N . ILE A 1 292 ? 21.666 -3.563 -14.023 1.00 88.75 292 ILE A N 1
ATOM 2132 C CA . ILE A 1 292 ? 21.515 -2.886 -15.320 1.00 88.75 292 ILE A CA 1
ATOM 2133 C C . ILE A 1 292 ? 22.197 -1.518 -15.252 1.00 88.75 292 ILE A C 1
ATOM 2135 O O . ILE A 1 292 ? 23.099 -1.244 -16.038 1.00 88.75 292 ILE A O 1
ATOM 2139 N N . LEU A 1 293 ? 21.852 -0.711 -14.254 1.00 85.44 293 LEU A N 1
ATOM 2140 C CA . LEU A 1 293 ? 22.368 0.645 -14.074 1.00 85.44 293 LEU A CA 1
ATOM 2141 C C . LEU A 1 293 ? 23.882 0.698 -13.888 1.00 85.44 293 LEU A C 1
ATOM 2143 O O . LEU A 1 293 ? 24.536 1.531 -14.509 1.00 85.44 293 LEU A O 1
ATOM 2147 N N . ARG A 1 294 ? 24.447 -0.222 -13.094 1.00 83.94 294 ARG A N 1
ATOM 2148 C CA . ARG A 1 294 ? 25.902 -0.344 -12.904 1.00 83.94 294 ARG A CA 1
ATOM 2149 C C . ARG A 1 294 ? 26.642 -0.679 -14.201 1.00 83.94 294 ARG A C 1
ATOM 2151 O O . ARG A 1 294 ? 27.820 -0.368 -14.325 1.00 83.94 294 ARG A O 1
ATOM 2158 N N . ARG A 1 295 ? 25.984 -1.361 -15.144 1.00 82.62 295 ARG A N 1
ATOM 2159 C CA . ARG A 1 295 ? 26.584 -1.706 -16.441 1.00 82.62 295 ARG A CA 1
ATOM 2160 C C . ARG A 1 295 ? 26.530 -0.550 -17.433 1.00 82.62 295 ARG A C 1
ATOM 2162 O O . ARG A 1 295 ? 27.388 -0.505 -18.302 1.00 82.62 295 ARG A O 1
ATOM 2169 N N . LEU A 1 296 ? 25.570 0.365 -17.308 1.00 84.94 296 LEU A N 1
ATOM 2170 C CA . LEU A 1 296 ? 25.478 1.545 -18.166 1.00 84.94 296 LEU A CA 1
ATOM 2171 C C . LEU A 1 296 ? 26.603 2.526 -17.796 1.00 84.94 296 LEU A C 1
ATOM 2173 O O . LEU A 1 296 ? 26.580 3.112 -16.718 1.00 84.94 296 LEU A O 1
ATOM 2177 N N . SER A 1 297 ? 27.604 2.689 -18.664 1.00 73.00 297 SER A N 1
ATOM 2178 C CA . SER A 1 297 ? 28.655 3.706 -18.494 1.00 73.00 297 SER A CA 1
ATOM 2179 C C . SER A 1 297 ? 28.296 4.985 -19.247 1.00 73.00 297 SER A C 1
ATOM 2181 O O . SER A 1 297 ? 27.695 4.919 -20.316 1.00 73.00 297 SER A O 1
ATOM 2183 N N . GLU A 1 298 ? 28.710 6.135 -18.717 1.00 62.12 298 GLU A N 1
ATOM 2184 C CA . GLU A 1 298 ? 28.631 7.429 -19.417 1.00 62.12 298 GLU A CA 1
ATOM 2185 C C . GLU A 1 298 ? 29.605 7.509 -20.598 1.00 62.12 298 GLU A C 1
ATOM 2187 O O . GLU A 1 298 ? 29.359 8.241 -21.550 1.00 62.12 298 GLU A O 1
ATOM 2192 N N . ASP A 1 299 ? 30.662 6.692 -20.585 1.00 66.88 299 ASP A N 1
ATOM 2193 C CA . ASP A 1 299 ? 31.647 6.619 -21.670 1.00 66.88 299 ASP A CA 1
ATOM 2194 C C . ASP A 1 299 ? 31.170 5.765 -22.858 1.00 66.88 299 ASP A C 1
ATOM 2196 O O . ASP A 1 299 ? 31.909 5.535 -23.820 1.00 66.88 299 ASP A O 1
ATOM 2200 N N . TRP A 1 300 ? 29.958 5.208 -22.788 1.00 72.94 300 TRP A N 1
ATOM 2201 C CA . TRP A 1 300 ? 29.380 4.458 -23.898 1.00 72.94 300 TRP A CA 1
ATOM 2202 C C . TRP A 1 300 ? 28.739 5.405 -24.906 1.00 72.94 300 TRP A C 1
ATOM 2204 O O . TRP A 1 300 ? 28.047 6.350 -24.543 1.00 72.94 300 TRP A O 1
ATOM 2214 N N . GLY A 1 301 ? 28.918 5.107 -26.196 1.00 80.25 301 GLY A N 1
ATOM 2215 C CA . GLY A 1 301 ? 28.099 5.732 -27.233 1.00 80.25 301 GLY A CA 1
ATOM 2216 C C . GLY A 1 301 ? 26.613 5.452 -26.984 1.00 80.25 301 GLY A C 1
ATOM 2217 O O . GLY A 1 301 ? 26.257 4.364 -26.522 1.00 80.25 301 GLY A O 1
ATOM 2218 N N . GLU A 1 302 ? 25.757 6.423 -27.306 1.00 88.75 302 GLU A N 1
ATOM 2219 C CA . GLU A 1 302 ? 24.314 6.396 -27.018 1.00 88.75 302 GLU A CA 1
ATOM 2220 C C . GLU A 1 302 ? 23.620 5.123 -27.534 1.00 88.75 302 GLU A C 1
ATOM 2222 O O . GLU A 1 302 ? 22.757 4.565 -26.856 1.00 88.75 302 GLU A O 1
ATOM 2227 N N . GLU A 1 303 ? 24.031 4.618 -28.701 1.00 88.25 303 GLU A N 1
ATOM 2228 C CA . GLU A 1 303 ? 23.532 3.359 -29.275 1.00 88.25 303 GLU A CA 1
ATOM 2229 C C . GLU A 1 303 ? 23.793 2.166 -28.345 1.00 88.25 303 GLU A C 1
ATOM 2231 O O . GLU A 1 303 ? 22.870 1.441 -27.972 1.00 88.25 303 GLU A O 1
ATOM 2236 N N . ARG A 1 304 ? 25.038 2.012 -27.880 1.00 87.50 304 ARG A N 1
ATOM 2237 C CA . ARG A 1 304 ? 25.443 0.916 -26.989 1.00 87.50 304 ARG A CA 1
ATOM 2238 C C . ARG A 1 304 ? 24.756 1.004 -25.626 1.00 87.50 304 ARG A C 1
ATOM 2240 O O . ARG A 1 304 ? 24.438 -0.026 -25.032 1.00 87.50 304 ARG A O 1
ATOM 2247 N N . ALA A 1 305 ? 24.532 2.217 -25.122 1.00 88.31 305 ALA A N 1
ATOM 2248 C CA . ALA A 1 305 ? 23.790 2.436 -23.883 1.00 88.31 305 ALA A CA 1
ATOM 2249 C C . ALA A 1 305 ? 22.321 2.001 -24.016 1.00 88.31 305 ALA A C 1
ATOM 2251 O O . ALA A 1 305 ? 21.809 1.302 -23.137 1.00 88.31 305 ALA A O 1
ATOM 2252 N N . GLY A 1 306 ? 21.668 2.349 -25.130 1.00 90.00 306 GLY A N 1
ATOM 2253 C CA . GLY A 1 306 ? 20.302 1.920 -25.431 1.00 90.00 306 GLY A CA 1
ATOM 2254 C C . GLY A 1 306 ? 20.176 0.398 -25.534 1.00 90.00 306 GLY A C 1
ATOM 2255 O O . GLY A 1 306 ? 19.308 -0.196 -24.891 1.00 90.00 306 GLY A O 1
ATOM 2256 N N . GLU A 1 307 ? 21.070 -0.247 -26.288 1.00 91.50 307 GLU A N 1
ATOM 2257 C CA . GLU A 1 307 ? 21.086 -1.707 -26.455 1.00 91.50 307 GLU A CA 1
ATOM 2258 C C . GLU A 1 307 ? 21.291 -2.440 -25.128 1.00 91.50 307 GLU A C 1
ATOM 2260 O O . GLU A 1 307 ? 20.533 -3.349 -24.796 1.00 91.50 307 GLU A O 1
ATOM 2265 N N . ALA A 1 308 ? 22.263 -2.011 -24.322 1.00 90.69 308 ALA A N 1
ATOM 2266 C CA . ALA A 1 308 ? 22.559 -2.662 -23.052 1.00 90.69 308 ALA A CA 1
ATOM 2267 C C . ALA A 1 308 ? 21.437 -2.511 -22.013 1.00 90.69 308 ALA A C 1
ATOM 2269 O O . ALA A 1 308 ? 21.178 -3.448 -21.249 1.00 90.69 308 ALA A O 1
ATOM 2270 N N . LEU A 1 309 ? 20.758 -1.357 -21.982 1.00 91.94 309 LEU A N 1
ATOM 2271 C CA . LEU A 1 309 ? 19.554 -1.179 -21.171 1.00 91.94 309 LEU A CA 1
ATOM 2272 C C . LEU A 1 309 ? 18.472 -2.160 -21.631 1.00 91.94 309 LEU A C 1
ATOM 2274 O O . LEU A 1 309 ? 17.908 -2.886 -20.810 1.00 91.94 309 LEU A O 1
ATOM 2278 N N . LEU A 1 310 ? 18.216 -2.221 -22.939 1.00 92.44 310 LEU A N 1
ATOM 2279 C CA . LEU A 1 310 ? 17.172 -3.071 -23.497 1.00 92.44 310 LEU A CA 1
ATOM 2280 C C . LEU A 1 310 ? 17.441 -4.562 -23.265 1.00 92.44 310 LEU A C 1
ATOM 2282 O O . LEU A 1 310 ? 16.530 -5.291 -22.876 1.00 92.44 310 LEU A O 1
ATOM 2286 N N . ASP A 1 311 ? 18.682 -5.009 -23.442 1.00 91.44 311 ASP A N 1
ATOM 2287 C CA . ASP A 1 311 ? 19.098 -6.385 -23.175 1.00 91.44 311 ASP A CA 1
ATOM 2288 C C . ASP A 1 311 ? 18.959 -6.738 -21.693 1.00 91.44 311 ASP A C 1
ATOM 2290 O O . ASP A 1 311 ? 18.491 -7.828 -21.354 1.00 91.44 311 ASP A O 1
ATOM 2294 N N . GLY A 1 312 ? 19.300 -5.805 -20.799 1.00 92.12 312 GLY A N 1
ATOM 2295 C CA . GLY A 1 312 ? 19.087 -5.948 -19.363 1.00 92.12 312 GLY A CA 1
ATOM 2296 C C . GLY A 1 312 ? 17.613 -6.147 -19.010 1.00 92.12 312 GLY A C 1
ATOM 2297 O O . GLY A 1 312 ? 17.273 -7.091 -18.292 1.00 92.12 312 GLY A O 1
ATOM 2298 N N . LEU A 1 313 ? 16.741 -5.296 -19.557 1.00 92.56 313 LEU A N 1
ATOM 2299 C CA . LEU A 1 313 ? 15.292 -5.381 -19.363 1.00 92.56 313 LEU A CA 1
ATOM 2300 C C . LEU A 1 313 ? 14.715 -6.670 -19.950 1.00 92.56 313 LEU A C 1
ATOM 2302 O O . LEU A 1 313 ? 13.912 -7.327 -19.293 1.00 92.56 313 LEU A O 1
ATOM 2306 N N . ARG A 1 314 ? 15.158 -7.076 -21.146 1.00 90.12 314 ARG A N 1
ATOM 2307 C CA . ARG A 1 314 ? 14.737 -8.329 -21.784 1.00 90.12 314 ARG A CA 1
ATOM 2308 C C . ARG A 1 314 ? 15.123 -9.537 -20.932 1.00 90.12 314 ARG A C 1
ATOM 2310 O O . ARG A 1 314 ? 14.275 -10.385 -20.679 1.00 90.12 314 ARG A O 1
ATOM 2317 N N . CYS A 1 315 ? 16.365 -9.597 -20.448 1.00 89.56 315 CYS A N 1
ATOM 2318 C CA . CYS A 1 315 ? 16.824 -10.671 -19.561 1.00 89.56 315 CYS A CA 1
ATOM 2319 C C . CYS A 1 315 ? 15.987 -10.751 -18.278 1.00 89.56 315 CYS A C 1
ATOM 2321 O O . CYS A 1 315 ? 15.589 -11.843 -17.873 1.00 89.56 315 CYS A O 1
ATOM 2323 N N . ALA A 1 316 ? 15.708 -9.606 -17.651 1.00 91.06 316 ALA A N 1
ATOM 2324 C CA . ALA A 1 316 ? 14.903 -9.550 -16.437 1.00 91.06 316 ALA A CA 1
ATOM 2325 C C . ALA A 1 316 ? 13.467 -10.030 -16.700 1.00 91.06 316 ALA A C 1
ATOM 2327 O O . ALA A 1 316 ? 12.978 -10.928 -16.024 1.00 91.06 316 ALA A O 1
ATOM 2328 N N . LEU A 1 317 ? 12.816 -9.490 -17.728 1.00 88.19 317 LEU A N 1
ATOM 2329 C CA . LEU A 1 317 ? 11.430 -9.803 -18.068 1.00 88.19 317 LEU A CA 1
ATOM 2330 C C . LEU A 1 317 ? 11.232 -11.259 -18.508 1.00 88.19 317 LEU A C 1
ATOM 2332 O O . LEU A 1 317 ? 10.269 -11.887 -18.085 1.00 88.19 317 LEU A O 1
ATOM 2336 N N . LEU A 1 318 ? 12.163 -11.834 -19.275 1.00 84.38 318 LEU A N 1
ATOM 2337 C CA . LEU A 1 318 ? 12.132 -13.262 -19.629 1.00 84.38 318 LEU A CA 1
ATOM 2338 C C . LEU A 1 318 ? 12.379 -14.186 -18.428 1.00 84.38 318 LEU A C 1
ATOM 2340 O O . LEU A 1 318 ? 12.009 -15.355 -18.470 1.00 84.38 318 LEU A O 1
ATOM 2344 N N . SER A 1 319 ? 12.997 -13.673 -17.362 1.00 84.94 319 SER A N 1
ATOM 2345 C CA . SER A 1 319 ? 13.169 -14.404 -16.102 1.00 84.94 319 SER A CA 1
ATOM 2346 C C . SER A 1 319 ? 11.949 -14.284 -15.184 1.00 84.94 319 SER A C 1
ATOM 2348 O O . SER A 1 319 ? 11.894 -14.957 -14.153 1.00 84.94 319 SER A O 1
ATOM 2350 N N . ALA A 1 320 ? 10.987 -13.416 -15.514 1.00 82.06 320 ALA A N 1
ATOM 2351 C CA . ALA A 1 320 ? 9.761 -13.285 -14.751 1.00 82.06 320 ALA A CA 1
ATOM 2352 C C . ALA A 1 320 ? 8.791 -14.426 -15.093 1.00 82.06 320 ALA A C 1
ATOM 2354 O O . ALA A 1 320 ? 8.692 -14.820 -16.257 1.00 82.06 320 ALA A O 1
ATOM 2355 N N . PRO A 1 321 ? 8.051 -14.964 -14.107 1.00 75.94 321 PRO A N 1
ATOM 2356 C CA . PRO A 1 321 ? 7.092 -16.043 -14.323 1.00 75.94 321 PRO A CA 1
ATOM 2357 C C . PRO A 1 321 ? 5.805 -15.506 -14.974 1.00 75.94 321 PRO A C 1
ATOM 2359 O O . PRO A 1 321 ? 4.725 -15.618 -14.405 1.00 75.94 321 PRO A O 1
ATOM 2362 N N . LEU A 1 322 ? 5.923 -14.889 -16.154 1.00 80.75 322 LEU A N 1
ATOM 2363 C CA . LEU A 1 322 ? 4.835 -14.228 -16.871 1.00 80.75 322 LEU A CA 1
ATOM 2364 C C . LEU A 1 322 ? 4.481 -14.983 -18.158 1.00 80.75 322 LEU A C 1
ATOM 2366 O O . LEU A 1 322 ? 5.120 -14.786 -19.198 1.00 80.75 322 LEU A O 1
ATOM 2370 N N . PRO A 1 323 ? 3.443 -15.838 -18.135 1.00 78.50 323 PRO A N 1
ATOM 2371 C CA . PRO A 1 323 ? 2.996 -16.548 -19.323 1.00 78.50 323 PRO A CA 1
ATOM 2372 C C . PRO A 1 323 ? 2.597 -15.577 -20.438 1.00 78.50 323 PRO A C 1
ATOM 2374 O O . PRO A 1 323 ? 1.877 -14.605 -20.205 1.00 78.50 323 PRO A O 1
ATOM 2377 N N . GLY A 1 324 ? 3.038 -15.860 -21.665 1.00 76.38 324 GLY A N 1
ATOM 2378 C CA . GLY A 1 324 ? 2.630 -15.111 -22.858 1.00 76.38 324 GLY A CA 1
ATOM 2379 C C . GLY A 1 324 ? 3.356 -13.783 -23.088 1.00 76.38 324 GLY A C 1
ATOM 2380 O O . GLY A 1 324 ? 3.053 -13.111 -24.074 1.00 76.38 324 GLY A O 1
ATOM 2381 N N . LEU A 1 325 ? 4.342 -13.427 -22.254 1.00 76.88 325 LEU A N 1
ATOM 2382 C CA . LEU A 1 325 ? 5.107 -12.182 -22.386 1.00 76.88 325 LEU A CA 1
ATOM 2383 C C . LEU A 1 325 ? 5.814 -12.047 -23.747 1.00 76.88 325 LEU A C 1
ATOM 2385 O O . LEU A 1 325 ? 5.931 -10.950 -24.280 1.00 76.88 325 LEU A O 1
ATOM 2389 N N . GLU A 1 326 ? 6.204 -13.166 -24.361 1.00 72.50 326 GLU A N 1
ATOM 2390 C CA . GLU A 1 326 ? 6.805 -13.231 -25.705 1.00 72.50 326 GLU A CA 1
ATOM 2391 C C . GLU A 1 326 ? 5.939 -12.590 -26.804 1.00 72.50 326 GLU A C 1
ATOM 2393 O O . GLU A 1 326 ? 6.446 -12.179 -27.848 1.00 72.50 326 GLU A O 1
ATOM 2398 N N . ARG A 1 327 ? 4.620 -12.529 -26.586 1.00 73.75 327 ARG A N 1
ATOM 2399 C CA . ARG A 1 327 ? 3.638 -11.975 -27.529 1.00 73.75 327 ARG A CA 1
ATOM 2400 C C . ARG A 1 327 ? 3.205 -10.555 -27.160 1.00 73.75 327 ARG A C 1
ATOM 2402 O O . ARG A 1 327 ? 2.471 -9.937 -27.928 1.00 73.75 327 ARG A O 1
ATOM 2409 N N . ALA A 1 328 ? 3.632 -10.051 -26.004 1.00 78.00 328 ALA A N 1
ATOM 2410 C CA . ALA A 1 328 ? 3.242 -8.745 -25.500 1.00 78.00 328 ALA A CA 1
ATOM 2411 C C . ALA A 1 328 ? 3.960 -7.615 -26.259 1.00 78.00 328 ALA A C 1
ATOM 2413 O O . ALA A 1 328 ? 5.148 -7.697 -26.580 1.00 78.00 328 ALA A O 1
ATOM 2414 N N . LEU A 1 329 ? 3.237 -6.528 -26.541 1.00 85.75 329 LEU A N 1
ATOM 2415 C CA . LEU A 1 329 ? 3.778 -5.344 -27.215 1.00 85.75 329 LEU A CA 1
ATOM 2416 C C . LEU A 1 329 ? 4.380 -4.382 -26.194 1.00 85.75 329 LEU A C 1
ATOM 2418 O O . LEU A 1 329 ? 3.861 -3.291 -25.962 1.00 85.75 329 LEU A O 1
ATOM 2422 N N . ILE A 1 330 ? 5.485 -4.816 -25.590 1.00 91.56 330 ILE A N 1
ATOM 2423 C CA . ILE A 1 330 ? 6.116 -4.096 -24.487 1.00 91.56 330 ILE A CA 1
ATOM 2424 C C . ILE A 1 330 ? 6.688 -2.768 -24.981 1.00 91.56 330 ILE A C 1
ATOM 2426 O O . ILE A 1 330 ? 7.485 -2.743 -25.922 1.00 91.56 330 ILE A O 1
ATOM 2430 N N . ARG A 1 331 ? 6.317 -1.663 -24.340 1.00 94.62 331 ARG A N 1
ATOM 2431 C CA . ARG A 1 331 ? 6.863 -0.333 -24.632 1.00 94.62 331 ARG A CA 1
ATOM 2432 C C . ARG A 1 331 ? 7.798 0.080 -23.513 1.00 94.62 331 ARG A C 1
ATOM 2434 O O . ARG A 1 331 ? 7.448 -0.040 -22.344 1.00 94.62 331 ARG A O 1
ATOM 2441 N N . VAL A 1 332 ? 8.970 0.579 -23.880 1.00 95.19 332 VAL A N 1
ATOM 2442 C CA . VAL A 1 332 ? 9.953 1.099 -22.926 1.00 95.19 332 VAL A CA 1
ATOM 2443 C C . VAL A 1 332 ? 10.223 2.553 -23.263 1.00 95.19 332 VAL A C 1
ATOM 2445 O O . VAL A 1 332 ? 10.588 2.852 -24.400 1.00 95.19 332 VAL A O 1
ATOM 2448 N N . SER A 1 333 ? 10.066 3.445 -22.292 1.00 94.38 333 SER A N 1
ATOM 2449 C CA . SER A 1 333 ? 10.400 4.863 -22.423 1.00 94.38 333 SER A CA 1
ATOM 2450 C C . SER A 1 333 ? 11.159 5.375 -21.203 1.00 94.38 333 SER A C 1
ATOM 2452 O O . SER A 1 333 ? 11.035 4.821 -20.115 1.00 94.38 333 SER A O 1
ATOM 2454 N N . ILE A 1 334 ? 11.944 6.437 -21.375 1.00 92.12 334 ILE A N 1
ATOM 2455 C CA . ILE A 1 334 ? 12.463 7.233 -20.256 1.00 92.12 334 ILE A CA 1
ATOM 2456 C C . ILE A 1 334 ? 11.975 8.664 -20.453 1.00 92.12 334 ILE A C 1
ATOM 2458 O O . ILE A 1 334 ? 12.251 9.285 -21.482 1.00 92.12 334 ILE A O 1
ATOM 2462 N N . GLY A 1 335 ? 11.202 9.167 -19.487 1.00 87.31 335 GLY A N 1
ATOM 2463 C CA . GLY A 1 335 ?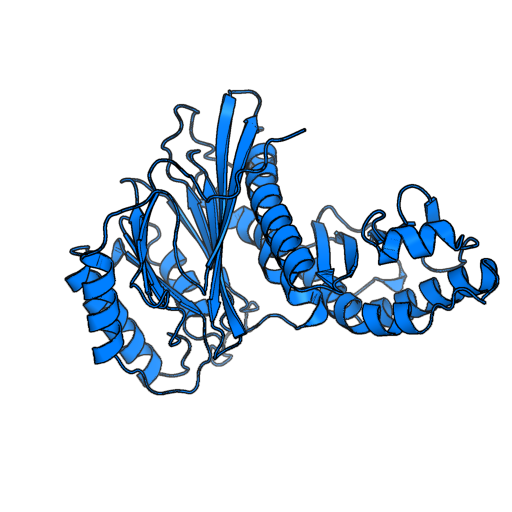 10.414 10.382 -19.696 1.00 87.31 335 GLY A CA 1
ATOM 2464 C C . GLY A 1 335 ? 9.522 10.241 -20.937 1.00 87.31 335 GLY A C 1
ATOM 2465 O O . GLY A 1 335 ? 8.846 9.227 -21.111 1.00 87.31 335 GLY A O 1
ATOM 2466 N N . GLU A 1 336 ? 9.577 11.228 -21.829 1.00 88.25 336 GLU A N 1
ATOM 2467 C CA . GLU A 1 336 ? 8.801 11.249 -23.079 1.00 88.25 336 GLU A CA 1
ATOM 2468 C C . GLU A 1 336 ? 9.463 10.471 -24.234 1.00 88.25 336 GLU A C 1
ATOM 2470 O O . GLU A 1 336 ? 8.860 10.283 -25.292 1.00 88.25 336 GLU A O 1
ATOM 2475 N N . MET A 1 337 ? 10.710 10.013 -24.072 1.00 92.31 337 MET A N 1
ATOM 2476 C CA . MET A 1 337 ? 11.441 9.341 -25.146 1.00 92.31 337 MET A CA 1
ATOM 2477 C C . MET A 1 337 ? 11.113 7.850 -25.185 1.00 92.31 337 MET A C 1
ATOM 2479 O O . MET A 1 337 ? 11.464 7.102 -24.272 1.00 92.31 337 MET A O 1
ATOM 2483 N N . LEU A 1 338 ? 10.505 7.398 -26.283 1.00 93.56 338 LEU A N 1
ATOM 2484 C CA . LEU A 1 338 ? 10.341 5.975 -26.571 1.00 93.56 338 LEU A CA 1
ATOM 2485 C C . LEU A 1 338 ? 11.700 5.353 -26.923 1.00 93.56 338 LEU A C 1
ATOM 2487 O O . LEU A 1 338 ? 12.297 5.689 -27.943 1.00 93.56 338 LEU A O 1
ATOM 2491 N N . LEU A 1 339 ? 12.158 4.416 -26.096 1.00 91.12 339 LEU A N 1
ATOM 2492 C CA . LEU A 1 339 ? 13.402 3.679 -26.307 1.00 91.12 339 LEU A CA 1
ATOM 2493 C C . LEU A 1 339 ? 13.197 2.405 -27.111 1.00 91.12 339 LEU A C 1
ATOM 2495 O O . LEU A 1 339 ? 14.057 2.032 -27.900 1.00 91.12 339 LEU A O 1
ATOM 2499 N N . SER A 1 340 ? 12.089 1.697 -26.903 1.00 91.94 340 SER A N 1
ATOM 2500 C CA . SER A 1 340 ? 11.835 0.465 -27.643 1.00 91.94 340 SER A CA 1
ATOM 2501 C C . SER A 1 340 ? 10.360 0.113 -27.707 1.00 91.94 340 SER A C 1
ATOM 2503 O O . SER A 1 340 ? 9.582 0.397 -26.793 1.00 91.94 340 SER A O 1
ATOM 2505 N N . PHE A 1 341 ? 10.011 -0.580 -28.788 1.00 90.06 341 PHE A N 1
ATOM 2506 C CA . PHE A 1 341 ? 8.733 -1.242 -28.979 1.00 90.06 341 PHE A CA 1
ATOM 2507 C C . PHE A 1 341 ?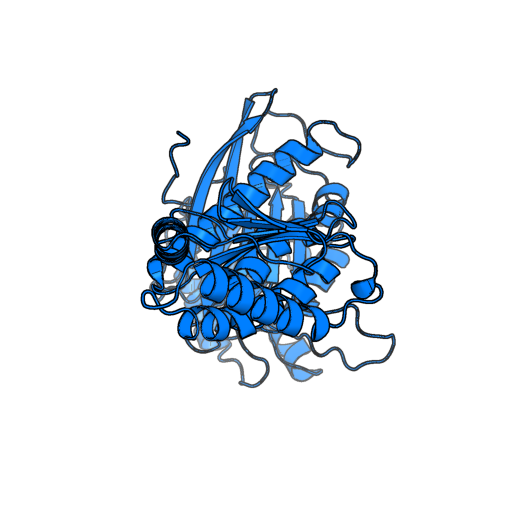 8.962 -2.745 -29.192 1.00 90.06 341 PHE A C 1
ATOM 2509 O O . PHE A 1 341 ? 9.742 -3.161 -30.051 1.00 90.06 341 PHE A O 1
ATOM 2516 N N . GLY A 1 342 ? 8.297 -3.570 -28.386 1.00 84.81 342 GLY A N 1
ATOM 2517 C CA . GLY A 1 342 ? 8.405 -5.030 -28.395 1.00 84.81 342 GLY A CA 1
ATOM 2518 C C . GLY A 1 342 ? 9.753 -5.584 -27.920 1.00 84.81 342 GLY A C 1
ATOM 2519 O O . GLY A 1 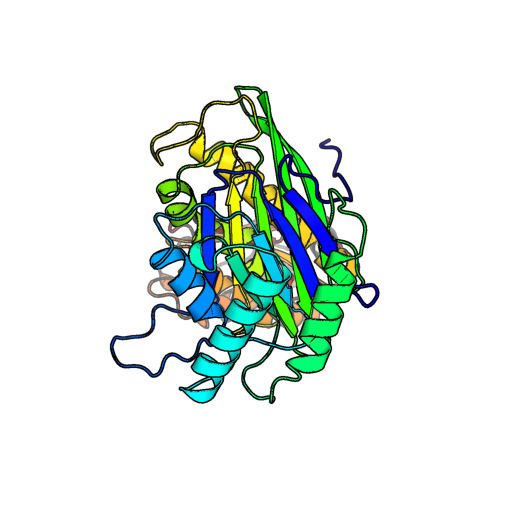342 ? 10.064 -6.729 -28.237 1.00 84.81 342 GLY A O 1
ATOM 2520 N N . LEU A 1 343 ? 10.572 -4.787 -27.221 1.00 84.50 343 LEU A N 1
ATOM 2521 C CA . LEU A 1 343 ? 11.923 -5.148 -26.760 1.00 84.50 343 LEU A CA 1
ATOM 2522 C C . LEU A 1 343 ? 12.872 -5.655 -27.863 1.00 84.50 343 LEU A C 1
ATOM 2524 O O . LEU A 1 343 ? 13.751 -6.473 -27.587 1.00 84.50 343 LEU A O 1
ATOM 2528 N N . ARG A 1 344 ? 12.704 -5.214 -29.117 1.00 83.69 344 ARG A N 1
ATOM 2529 C CA . ARG A 1 344 ? 13.485 -5.728 -30.262 1.00 83.69 344 ARG A CA 1
ATOM 2530 C C . ARG A 1 344 ? 14.730 -4.901 -30.538 1.00 83.69 344 ARG A C 1
ATOM 2532 O O . ARG A 1 344 ? 15.835 -5.422 -30.477 1.00 83.69 344 ARG A O 1
ATOM 2539 N N . THR A 1 345 ? 14.528 -3.622 -30.821 1.00 85.62 345 THR A N 1
ATOM 2540 C CA . THR A 1 345 ? 15.573 -2.656 -31.170 1.00 85.62 345 THR A CA 1
ATOM 2541 C C . THR A 1 345 ? 15.509 -1.483 -30.206 1.00 85.62 345 THR A C 1
ATOM 2543 O O . THR A 1 345 ? 14.410 -1.039 -29.855 1.00 85.62 345 THR A O 1
ATOM 2546 N N . ALA A 1 346 ? 16.669 -1.006 -29.764 1.00 89.00 346 ALA A N 1
ATOM 2547 C CA . ALA A 1 346 ? 16.777 0.165 -28.909 1.00 89.00 346 ALA A CA 1
ATOM 2548 C C . ALA A 1 346 ? 17.015 1.417 -29.757 1.00 89.00 346 ALA A C 1
ATOM 2550 O O . ALA A 1 346 ? 17.798 1.390 -30.704 1.00 89.00 346 ALA A O 1
ATOM 2551 N N . ALA A 1 347 ? 16.349 2.514 -29.411 1.00 90.81 347 ALA A N 1
ATOM 2552 C CA . ALA A 1 347 ? 16.776 3.842 -29.818 1.00 90.81 347 ALA A CA 1
ATOM 2553 C C . ALA A 1 347 ? 18.065 4.226 -29.059 1.00 90.81 347 ALA A C 1
ATOM 2555 O O . ALA A 1 347 ? 18.278 3.726 -27.947 1.00 90.81 347 ALA A O 1
ATOM 2556 N N . PRO A 1 348 ? 18.905 5.121 -29.615 1.00 90.31 348 PRO A N 1
ATOM 2557 C CA . PRO A 1 348 ? 20.043 5.681 -28.890 1.00 90.31 348 PRO A CA 1
ATOM 2558 C C . PRO A 1 348 ? 19.579 6.298 -27.569 1.00 90.31 348 PRO A C 1
ATOM 2560 O O . PRO A 1 348 ? 18.559 6.983 -27.544 1.00 90.31 348 PRO A O 1
ATOM 2563 N N . LEU A 1 349 ? 20.297 6.044 -26.476 1.00 90.50 349 LEU A N 1
ATOM 2564 C CA . LEU A 1 349 ? 19.984 6.586 -25.155 1.00 90.50 349 LEU A CA 1
ATOM 2565 C C . LEU A 1 349 ? 20.912 7.771 -24.846 1.00 90.50 349 LEU A C 1
ATOM 2567 O O . LEU A 1 349 ? 22.091 7.541 -24.563 1.00 90.50 349 LEU A O 1
ATOM 2571 N N . PRO A 1 350 ? 20.408 9.020 -24.846 1.00 90.62 350 PRO A N 1
ATOM 2572 C CA . PRO A 1 350 ? 21.226 10.183 -24.529 1.00 90.62 350 PRO A CA 1
ATOM 2573 C C . PRO A 1 350 ? 21.739 10.142 -23.089 1.00 90.62 350 PRO A C 1
ATOM 2575 O O . PRO A 1 350 ? 20.981 9.853 -22.157 1.00 90.62 350 PRO A O 1
ATOM 2578 N N . GLY A 1 351 ? 23.005 10.517 -22.883 1.00 87.62 351 GLY A N 1
ATOM 2579 C CA . GLY A 1 351 ? 23.617 10.551 -21.548 1.00 87.62 351 GLY A CA 1
ATOM 2580 C C . GLY A 1 351 ? 22.873 11.464 -20.563 1.00 87.62 351 GLY A C 1
ATOM 2581 O O . GLY A 1 351 ? 22.715 11.121 -19.395 1.00 87.62 351 GLY A O 1
ATOM 2582 N N . SER A 1 352 ? 22.313 12.581 -21.042 1.00 88.94 352 SER A N 1
ATOM 2583 C CA . SER A 1 352 ? 21.488 13.490 -20.231 1.00 88.94 352 SER A CA 1
ATOM 2584 C C . SER A 1 352 ? 20.195 12.842 -19.732 1.00 88.94 352 SER A C 1
ATOM 2586 O O . SER A 1 352 ? 19.755 13.118 -18.616 1.00 88.94 352 SER A O 1
ATOM 2588 N N . LEU A 1 353 ? 19.593 11.960 -20.532 1.00 89.06 353 LEU A N 1
ATOM 2589 C CA . LEU A 1 353 ? 18.377 11.242 -20.170 1.00 89.06 353 LEU A CA 1
ATOM 2590 C C . LEU A 1 353 ? 18.680 10.104 -19.188 1.00 89.06 353 LEU A C 1
ATOM 2592 O O . LEU A 1 353 ? 17.944 9.919 -18.221 1.00 89.06 353 LEU A O 1
ATOM 2596 N N . LEU A 1 354 ? 19.799 9.398 -19.390 1.00 87.81 354 LEU A N 1
ATOM 2597 C CA . LEU A 1 354 ? 20.314 8.417 -18.432 1.00 87.81 354 LEU A CA 1
ATOM 2598 C C . LEU A 1 354 ? 20.602 9.068 -17.072 1.00 87.81 354 LEU A C 1
ATOM 2600 O O . LEU A 1 354 ? 20.195 8.534 -16.042 1.00 87.81 354 LEU A O 1
ATOM 2604 N N . GLN A 1 355 ? 21.244 10.238 -17.068 1.00 86.81 355 GLN A N 1
ATOM 2605 C CA . GLN A 1 355 ? 21.514 10.985 -15.843 1.00 86.81 355 GLN A CA 1
ATOM 2606 C C . GLN A 1 355 ? 20.220 11.471 -15.181 1.00 86.81 355 GLN A C 1
ATOM 2608 O O . GLN A 1 355 ? 20.037 11.299 -13.979 1.00 86.81 355 GLN A O 1
ATOM 2613 N N . SER A 1 356 ? 19.266 11.974 -15.973 1.00 87.19 356 SER A N 1
ATOM 2614 C CA . SER A 1 356 ? 17.952 12.382 -15.460 1.00 87.19 356 SER A CA 1
ATOM 2615 C C . SER A 1 356 ? 17.223 11.224 -14.773 1.00 87.19 356 SER A C 1
ATOM 2617 O O . SER A 1 356 ? 16.589 11.423 -13.736 1.00 87.19 356 SER A O 1
ATOM 2619 N N . TRP A 1 357 ? 17.332 10.011 -15.320 1.00 86.94 357 TRP A N 1
ATOM 2620 C CA . TRP A 1 357 ? 16.773 8.813 -14.701 1.00 86.94 357 TRP A CA 1
ATOM 2621 C C . TRP A 1 357 ? 17.492 8.430 -13.400 1.00 86.94 357 TRP A C 1
ATOM 2623 O O . TRP A 1 357 ? 16.825 8.185 -12.395 1.00 86.94 357 TRP A O 1
ATOM 2633 N N . ARG A 1 358 ? 18.832 8.444 -13.379 1.00 83.38 358 ARG A N 1
ATOM 2634 C CA . ARG A 1 358 ? 19.635 8.172 -12.168 1.00 83.38 358 ARG A CA 1
ATOM 2635 C C . ARG A 1 358 ? 19.306 9.115 -11.018 1.00 83.38 358 ARG A C 1
ATOM 2637 O O . ARG A 1 358 ? 19.167 8.668 -9.885 1.00 83.38 358 ARG A O 1
ATOM 2644 N N . ASP A 1 359 ? 19.118 10.390 -11.332 1.00 80.44 359 ASP A N 1
ATOM 2645 C CA . ASP A 1 359 ? 18.804 11.424 -10.346 1.00 80.44 359 ASP A CA 1
ATOM 2646 C C . ASP A 1 359 ? 17.307 11.451 -9.974 1.00 80.44 359 ASP A C 1
ATOM 2648 O O . ASP A 1 359 ? 16.866 12.288 -9.185 1.00 80.44 359 ASP A O 1
ATOM 2652 N N . GLY A 1 360 ? 16.494 10.558 -10.556 1.00 77.38 360 GLY A N 1
ATOM 2653 C CA . GLY A 1 360 ? 15.058 10.446 -10.294 1.00 77.38 360 GLY A CA 1
ATOM 2654 C C . GLY A 1 360 ? 14.217 11.607 -10.839 1.00 77.38 360 GLY A C 1
ATOM 2655 O O . GLY A 1 360 ? 13.069 11.783 -10.425 1.00 77.38 360 GLY A O 1
ATOM 2656 N N . SER A 1 361 ? 14.771 12.408 -11.755 1.00 81.81 361 SER A N 1
ATOM 2657 C CA . SER A 1 361 ? 14.060 13.494 -12.450 1.00 81.81 361 SER A CA 1
ATOM 2658 C C . SER A 1 361 ? 13.329 13.025 -13.714 1.00 81.81 361 SER A C 1
ATOM 2660 O O . SER A 1 361 ? 12.391 13.687 -14.156 1.00 81.81 361 SER A O 1
ATOM 2662 N N . ALA A 1 362 ? 13.703 11.859 -14.246 1.00 86.31 362 ALA A N 1
ATOM 2663 C CA . ALA A 1 362 ? 12.963 11.118 -15.260 1.00 86.31 362 ALA A CA 1
ATOM 2664 C C . ALA A 1 362 ? 12.640 9.701 -14.760 1.00 86.31 362 ALA A C 1
ATOM 2666 O O . ALA A 1 362 ? 13.395 9.110 -13.991 1.00 86.31 362 ALA A O 1
ATOM 2667 N N . GLU A 1 363 ? 11.521 9.143 -15.214 1.00 88.12 363 GLU A N 1
ATOM 2668 C CA . GLU A 1 363 ? 11.096 7.783 -14.876 1.00 88.12 363 GLU A CA 1
ATOM 2669 C C . GLU A 1 363 ? 11.332 6.852 -16.070 1.00 88.12 363 GLU A C 1
ATOM 2671 O O . GLU A 1 363 ? 10.910 7.161 -17.189 1.00 88.12 363 GLU A O 1
ATOM 2676 N N . LEU A 1 364 ? 11.977 5.704 -15.831 1.00 93.62 364 LEU A N 1
ATOM 2677 C CA . LEU A 1 364 ? 11.939 4.574 -16.759 1.00 93.62 364 LEU A CA 1
ATOM 2678 C C . LEU A 1 364 ? 10.555 3.939 -16.687 1.00 93.62 364 LEU A C 1
ATOM 2680 O O . LEU A 1 364 ? 10.205 3.373 -15.659 1.00 93.62 364 LEU A O 1
ATOM 2684 N N . ARG A 1 365 ? 9.797 3.975 -17.777 1.00 95.31 365 ARG A N 1
ATOM 2685 C CA . ARG A 1 365 ? 8.461 3.392 -17.877 1.00 95.31 365 ARG A CA 1
ATOM 2686 C C . ARG A 1 365 ? 8.484 2.154 -18.769 1.00 95.31 365 ARG A C 1
ATOM 2688 O O . ARG A 1 365 ? 8.924 2.210 -19.915 1.00 95.31 365 ARG A O 1
ATOM 2695 N N . ILE A 1 366 ? 7.968 1.048 -18.246 1.00 95.44 366 ILE A N 1
ATOM 2696 C CA . ILE A 1 366 ? 7.805 -0.232 -18.936 1.00 95.44 366 ILE A CA 1
ATOM 2697 C C . ILE A 1 366 ? 6.308 -0.539 -18.975 1.00 95.44 366 ILE A C 1
ATOM 2699 O O . ILE A 1 366 ? 5.689 -0.776 -17.942 1.00 95.44 366 ILE A O 1
ATOM 2703 N N . ASP A 1 367 ? 5.713 -0.512 -20.160 1.00 95.00 367 ASP A N 1
ATOM 2704 C CA . ASP A 1 367 ? 4.306 -0.847 -20.382 1.00 95.00 367 ASP A CA 1
ATOM 2705 C C . ASP A 1 367 ? 4.214 -2.236 -21.013 1.00 95.00 367 ASP A C 1
ATOM 2707 O O . ASP A 1 367 ? 4.715 -2.444 -22.118 1.00 95.00 367 ASP A O 1
ATOM 2711 N N . LEU A 1 368 ? 3.601 -3.191 -20.315 1.00 92.75 368 LEU A N 1
ATOM 2712 C CA . LEU A 1 368 ? 3.429 -4.564 -20.783 1.00 92.75 368 LEU A CA 1
ATOM 2713 C C . LEU A 1 368 ? 2.366 -4.680 -21.888 1.00 92.75 368 LEU A C 1
ATOM 2715 O O . LEU A 1 368 ? 2.384 -5.654 -22.637 1.00 92.75 368 LEU A O 1
ATOM 2719 N N . GLY A 1 369 ? 1.462 -3.705 -22.032 1.00 91.38 369 GLY A N 1
ATOM 2720 C CA . GLY A 1 369 ? 0.446 -3.684 -23.088 1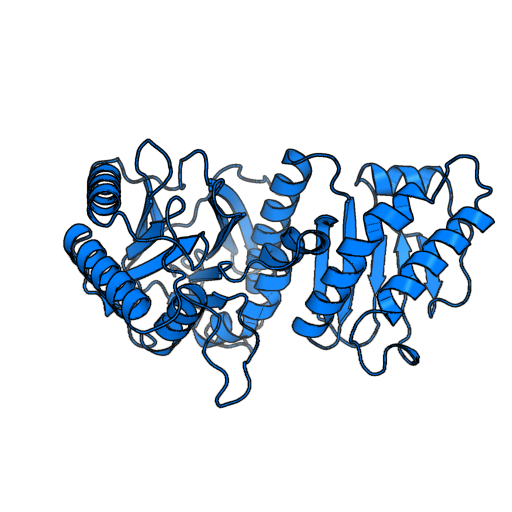.00 91.38 369 GLY A CA 1
ATOM 2721 C C . GLY A 1 369 ? -0.620 -4.783 -22.986 1.00 91.38 369 GLY A C 1
ATOM 2722 O O . GLY A 1 369 ? -1.175 -5.179 -24.010 1.00 91.38 369 GLY A O 1
ATOM 2723 N N . ARG A 1 370 ? -0.886 -5.301 -21.782 1.00 89.94 370 ARG A N 1
ATOM 2724 C CA . ARG A 1 370 ? -1.818 -6.413 -21.510 1.00 89.94 370 ARG A CA 1
ATOM 2725 C C . ARG A 1 370 ? -3.087 -6.005 -20.761 1.00 89.94 370 ARG A C 1
ATOM 2727 O O . ARG A 1 370 ? -4.105 -6.670 -20.904 1.00 89.94 370 ARG A O 1
ATOM 2734 N N . GLY A 1 371 ? -3.043 -4.932 -19.976 1.00 89.88 371 GLY A N 1
ATOM 2735 C CA . GLY A 1 371 ? -4.164 -4.492 -19.146 1.00 89.88 371 GLY A CA 1
ATOM 2736 C C . GLY A 1 371 ? -3.993 -3.078 -18.597 1.00 89.88 371 GLY A C 1
ATOM 2737 O O . GLY A 1 371 ? -3.366 -2.232 -19.229 1.00 89.88 371 GLY A O 1
ATOM 2738 N N . ALA A 1 372 ? -4.580 -2.811 -17.429 1.00 88.12 372 ALA A N 1
ATOM 2739 C CA . ALA A 1 372 ? -4.610 -1.482 -16.807 1.00 88.12 372 ALA A CA 1
ATOM 2740 C C . ALA A 1 372 ? -3.844 -1.407 -15.474 1.00 88.12 372 ALA A C 1
ATOM 2742 O O . ALA A 1 372 ? -3.759 -0.337 -14.869 1.00 88.12 372 ALA A O 1
ATOM 2743 N N . CYS A 1 373 ? -3.295 -2.524 -14.989 1.00 90.31 373 CYS A N 1
ATOM 2744 C CA . CYS A 1 373 ? -2.596 -2.561 -13.710 1.00 90.31 373 CYS A CA 1
ATOM 2745 C C . CYS A 1 373 ? -1.169 -2.018 -13.844 1.00 90.31 373 CYS A C 1
ATOM 2747 O O . CYS A 1 373 ? -0.470 -2.277 -14.825 1.00 90.31 373 CYS A O 1
ATOM 2749 N N . GLY A 1 374 ? -0.730 -1.264 -12.838 1.00 91.50 374 GLY A N 1
ATOM 2750 C CA . GLY A 1 374 ? 0.614 -0.711 -12.802 1.00 91.50 374 GLY A CA 1
ATOM 2751 C C . GLY A 1 374 ? 0.851 0.240 -11.643 1.00 91.50 374 GLY A C 1
ATOM 2752 O O . GLY A 1 374 ? -0.095 0.747 -11.042 1.00 91.50 374 GLY A O 1
ATOM 2753 N N . ALA A 1 375 ? 2.123 0.477 -11.352 1.00 93.00 375 ALA A N 1
ATOM 2754 C CA . ALA A 1 375 ? 2.580 1.414 -10.338 1.00 93.00 375 ALA A CA 1
ATOM 2755 C C . ALA A 1 375 ? 4.014 1.874 -10.642 1.00 93.00 375 ALA A C 1
ATOM 2757 O O . ALA A 1 375 ? 4.686 1.353 -11.537 1.00 93.00 375 ALA A O 1
ATOM 2758 N N . VAL A 1 376 ? 4.479 2.855 -9.871 1.00 92.88 376 VAL A N 1
ATOM 2759 C CA . VAL A 1 376 ? 5.894 3.230 -9.818 1.00 92.88 376 VAL A CA 1
ATOM 2760 C C . VAL A 1 376 ? 6.544 2.472 -8.671 1.00 92.88 376 VAL A C 1
ATOM 2762 O O . VAL A 1 376 ? 6.097 2.565 -7.528 1.00 92.88 376 VAL A O 1
ATOM 2765 N N . PHE A 1 377 ? 7.600 1.738 -8.986 1.00 93.31 377 PHE A N 1
ATOM 2766 C CA . PHE A 1 377 ? 8.374 0.907 -8.077 1.00 93.31 377 PHE A CA 1
ATOM 2767 C C . PHE A 1 377 ? 9.748 1.531 -7.843 1.00 93.31 377 PHE A C 1
ATOM 2769 O O . PHE A 1 377 ? 10.205 2.375 -8.617 1.00 93.31 377 PHE A O 1
ATOM 2776 N N . TRP A 1 378 ? 10.411 1.112 -6.768 1.00 90.12 378 TRP A N 1
ATOM 2777 C CA . TRP A 1 378 ? 11.709 1.651 -6.372 1.00 90.12 378 TRP A CA 1
ATOM 2778 C C . TRP A 1 378 ? 12.706 0.513 -6.184 1.00 90.12 378 TRP A C 1
ATOM 2780 O O . TRP A 1 378 ? 12.483 -0.377 -5.358 1.00 90.12 378 TRP A O 1
ATOM 2790 N N . ALA A 1 379 ? 13.773 0.537 -6.985 1.00 86.50 379 ALA A N 1
ATOM 2791 C CA . ALA A 1 379 ? 14.853 -0.444 -6.943 1.00 86.50 379 ALA A CA 1
ATOM 2792 C C . ALA A 1 379 ? 15.980 0.014 -6.023 1.00 86.50 379 ALA A C 1
ATOM 2794 O O . ALA A 1 379 ? 16.394 1.187 -6.164 1.00 86.50 379 ALA A O 1
#

Foldseek 3Di:
DFPWAQFAFAPQWWWFFFAQRFKIKIFGAPPKQKAKDFPDDPDPPPDQRQQFQQVVLRVLNVVLVVEAAGMEMEGQADALGAGDDVSVVVVVVLLVLLCVLVVHDSSNYRYAYFAYHDDDDPSVVVSVRSNNRVPGDIHRGRDHPQKGKIWGFADDPVGTKIWMKMWGHHPVGRGIEIEIEIQAAEANVLVVVLNLLLCQLAQLQLCLAVHRDSRYMYMYIHRNNDPDHYHHDPPPPCSVSVSVRSSVNRNVSSVVVLVVVPQKFKAKEWADPGSVLQSQLSSLCSNLVVVLLVPQDLPDWQQVNLLSNLVSSVVSNVPGPDPPLQVFQKWWDKAPRTQDTSSDGGDRHDSVSSVCRSVRVIYTYIHRNHHGRMYMHID

Solvent-accessible surface area (backbone atoms only — not comparable to full-atom values): 18881 Å² total; per-residue (Å²): 134,81,74,75,38,76,49,28,44,34,62,49,44,31,20,20,33,16,96,82,22,38,29,39,36,30,48,37,27,82,70,16,36,63,40,48,43,43,57,64,68,90,69,64,95,86,59,81,78,87,30,26,31,21,50,46,36,35,47,46,36,64,71,34,64,89,44,44,35,40,34,40,39,40,28,25,77,57,35,46,19,25,66,59,72,68,32,52,50,50,42,50,50,45,47,51,50,50,18,60,76,69,72,47,60,60,66,25,48,44,65,49,32,6,9,55,47,83,68,86,79,63,61,67,64,52,51,51,36,47,53,49,7,68,73,39,74,75,33,58,40,82,61,45,88,32,50,53,50,22,13,33,79,35,79,55,95,93,45,80,36,32,18,17,17,37,38,33,37,9,92,94,53,71,9,31,36,32,39,37,36,31,10,39,26,47,26,61,65,36,54,62,72,42,40,57,61,42,36,39,22,23,65,46,14,59,20,12,42,78,50,82,44,58,24,21,32,40,37,41,39,19,27,44,60,40,92,58,78,62,46,64,42,73,86,42,86,57,42,66,56,56,50,49,39,47,31,47,27,23,37,52,45,40,48,53,51,38,65,70,69,50,94,47,35,51,34,32,44,30,18,18,73,38,52,64,55,35,49,52,42,41,36,38,39,20,57,41,42,63,63,40,57,73,65,55,55,86,90,46,58,33,54,59,37,16,42,52,51,48,52,41,51,49,57,30,57,72,69,24,98,57,87,68,55,92,76,37,62,26,35,34,25,48,59,91,46,74,36,26,64,53,77,73,57,53,37,64,37,54,65,69,58,54,47,31,27,69,73,59,77,27,46,40,36,38,31,40,65,64,44,83,25,57,37,63,27,35,52

Radius of gyration: 21.44 Å; Cα contacts (8 Å, |Δi|>4): 896; chains: 1; bounding box: 54×50×61 Å